Protein AF-A0A374NR67-F1 (afdb_monomer)

Foldseek 3Di:
DDDDPPDPPAQEEEEEAQDPVVLVVVCVLCVVRHHYHYDNHLVVVVVCCVVPVVSHLEYEAEQDGPPAGRLNSLQVCVVVVVLLQYAYEYEYQDPDPVVLVSCVVSRHPYYDYPPDDSVVSNVVSVVSSVVSCVVVCVVVVVLLVLLQFFCFKWWAFLVVQAIDTPHHRPPNPLPVLPPDGGPLSSQVCQLVVPQFDPVCSVVSNQQSDSVNVLVCVVVPDQKDKDWTWTDDPNDTFIKIKIKGADPPDDNVGRIIMITIGGCLVVVVVVVVVVVVPDPFWAKKWKDQLQVQFTDFMDGNDCQLGDDVRDGQLNSQLSQLVFFPDPVVSVVSSVCRPSVNCVVCVVVVHQKDWDWGWGHPDLPDDIFIWIWMKGWDQSPPPSTIIIMIIIGTCRQVCCVPPVVVVCVVPVDQWDKDAPPSNQWIFTDNPDDDGPPVRSPDIDHNVVCLDPPVLVVPDPVCSVVVNVVSVVVPVVVPDD

Organism: NCBI:txid39488

Sequence (478 aa):
MIDVRESIDKLKILIVDDSELNRELLAGMLGDEYEIYQVENGKKAIDILEENREQFKLVLLDINMPVMDGYEVLSIMKRRKWLDKLPVIVISAEISGESVKKAYELGASDYFVRPFNVAIVLRRVRNTITLYDNISSNLKDAVTMLSTIFYRILKIDLEADSYEIIEQGNNDPLRELYQKESISACLKDVAEKGYIHEEDYKEYTEFCSLEHLKKIFLDGSQYASLQYRRVLEGQYRWVSMEIVRSTEYREDNQQVVMYIRDINDDYLKLLQIAMCHTLDSVGIVSANISQGICLSFAGKRDELECQSEESIDTYIQRVSEMIPMPESREHFCQMFSQQNMLRLFTEGTAALSMEAAFFYSEEQQPCVLRINVDMACNSFSREIEGVLHFTDVTVAYLIENVPQKIYQKDYENIIIIDAKREKMIKTDVLSSVISDYLKQEEAYEGYRSYSSHRAVVESERERFKKMCGTFHNKRGAS

Solvent-accessible surface area (backbone atoms only — not comparable to full-atom values): 26584 Å² total; per-residue (Å²): 138,81,86,81,75,77,81,73,83,52,57,28,35,39,37,33,35,59,50,65,70,57,49,52,51,52,39,67,66,40,47,88,73,30,37,72,45,78,36,57,24,32,58,61,47,49,57,51,44,71,78,48,43,88,65,39,52,35,34,41,34,34,43,89,32,66,103,28,30,32,64,57,43,35,47,51,35,46,77,67,60,43,48,85,79,35,44,32,34,35,35,41,82,71,95,44,74,66,60,56,49,52,42,46,77,42,54,40,71,47,77,45,64,59,80,84,52,62,72,58,51,52,50,50,54,50,50,53,40,50,51,52,49,48,52,51,41,54,49,50,49,48,50,50,51,45,33,72,53,24,38,31,31,33,42,32,34,65,81,77,39,30,67,45,79,76,42,70,14,89,79,37,90,61,62,80,53,72,73,55,88,30,49,60,59,28,60,46,50,46,53,75,72,53,34,40,33,79,89,40,40,63,60,51,57,53,60,64,28,62,72,50,45,52,48,49,50,69,75,65,47,62,66,50,74,50,76,43,44,32,40,54,99,91,44,77,43,44,32,39,38,39,36,34,60,36,97,76,47,41,97,95,39,50,32,30,36,38,39,34,24,60,44,66,59,50,68,65,47,55,59,57,56,62,64,67,74,47,99,46,58,41,30,34,36,38,29,36,51,65,81,36,33,41,74,50,58,54,63,82,41,76,88,71,52,69,56,93,79,30,38,40,54,59,51,42,52,59,56,32,70,28,30,83,49,69,73,58,24,54,48,48,44,56,60,67,22,47,70,44,48,55,51,38,41,76,75,71,44,46,65,48,77,48,76,47,55,40,39,93,48,87,86,56,76,78,42,30,34,38,39,36,35,48,45,46,68,38,92,79,83,69,38,35,34,32,41,38,37,34,27,64,37,40,67,62,52,46,66,60,52,50,56,54,56,30,70,76,63,75,50,87,67,56,69,52,68,42,79,86,69,45,29,28,31,71,48,75,85,84,66,98,53,75,77,67,45,79,72,54,74,42,59,38,65,62,61,73,34,79,74,52,55,73,81,43,59,78,91,47,43,66,59,49,52,51,56,70,55,47,74,63,64,70,78,77,67,133

Nearest PDB structures (foldseek):
  5wq0-assembly4_D  TM=8.957E-01  e=1.954E-09  Paenisporosarcina sp. TG-14
  3mf4-assembly1_A  TM=9.236E-01  e=8.905E-08  Aeromonas salmonicida subsp. salmonicida A449
  8wiw-assembly1_h  TM=8.966E-01  e=7.089E-08  Salmonella enterica subsp. enterica serovar Typhimurium str. LT2
  3luf-assembly1_A  TM=9.284E-01  e=1.575E-07  Aeromonas salmonicida subsp. salmonicida A449
  3i5a-assembly1_A  TM=4.550E-01  e=7.505E-08  Pseudomonas syringae pv. tomato str. DC3000

Radius of gyration: 34.47 Å; Cα contacts (8 Å, |Δi|>4): 730; chains: 1; bounding box: 90×52×91 Å

pLDDT: mean 72.25, std 16.98, range [28.89, 96.88]

Mean predicted aligned error: 20.79 Å

Secondary structure (DSSP, 8-state):
---------PEEEEEE-S-HHHHHHHHHHHTTTEEEEEESSHHHHHHHHHHHGGGEEEEEEESS-SSS-HHHHHHHHHHTT-TTTS-EEEEES---HHHHHHHHHTT-SEEEESSPPHHHHHHHHHHHHHHHHHHHHHHHHHHHHHHHH-SEEEEEETTTTEEEEEEE-TT-TTGGGG-SS-HHHHHHHHHHTT-B-TTTHHHHHHHT-HHHHHHHHHTT-SEEEEEEEEEETTEEEEEEEEEEE-TT-BTTB-EEEEEEEE-TTHHHHHHHHHHTT-TTEEEEEEEETTTTEEEEEEES-GGGPPPTT-BHHHHHHHHHTT---HHHHHHHHHHH-HHHHHHHHHTT--EEEEEEEE-SSTTSPPEEEEEEEEEEE-TTT-PEEEEEEEEE-HHHHHHHHHHHHHHHHT-S-EEEEETTTTEEEEE-TTSS-HHHHTT--EEHHHHHSTTGGGGS-GGGHHHHHHHHHHHHHTTS--

InterPro domains:
  IPR001789 Signal transduction response regulator, receiver domain [PF00072] (13-122)
  IPR001789 Signal transduction response regulator, receiver domain [PS50110] (12-129)
  IPR001789 Signal transduction response regulator, receiver domain [SM00448] (11-125)
  IPR011006 CheY-like superfamily [SSF52172] (9-138)
  IPR050595 Bacterial response regulator [PTHR44591] (12-131)

Structure (mmCIF, N/CA/C/O backbone):
data_AF-A0A374NR67-F1
#
_entry.id   AF-A0A374NR67-F1
#
loop_
_atom_site.group_PDB
_atom_site.id
_atom_site.type_symbol
_atom_site.label_atom_id
_atom_site.label_alt_id
_atom_site.label_comp_id
_atom_site.label_asym_id
_atom_site.label_entity_id
_atom_site.label_seq_id
_atom_site.pdbx_PDB_ins_code
_atom_site.Cartn_x
_atom_site.Cartn_y
_atom_site.Cartn_z
_atom_site.occupancy
_atom_site.B_iso_or_equiv
_atom_site.auth_seq_id
_atom_site.auth_comp_id
_atom_site.auth_asym_id
_atom_site.auth_atom_id
_atom_site.pdbx_PDB_model_num
ATOM 1 N N . MET A 1 1 ? -29.146 -26.677 -27.987 1.00 34.81 1 MET A N 1
ATOM 2 C CA . MET A 1 1 ? -29.270 -25.263 -27.584 1.00 34.81 1 MET A CA 1
ATOM 3 C C . MET A 1 1 ? -29.598 -25.260 -26.108 1.00 34.81 1 MET A C 1
ATOM 5 O O . MET A 1 1 ? -30.726 -25.571 -25.758 1.00 34.81 1 MET A O 1
ATOM 9 N N . ILE A 1 2 ? -28.593 -25.054 -25.262 1.00 28.89 2 ILE A N 1
ATOM 10 C CA . ILE A 1 2 ? -28.796 -24.800 -23.836 1.00 28.89 2 ILE A CA 1
ATOM 11 C C . ILE A 1 2 ? -28.616 -23.292 -23.690 1.00 28.89 2 ILE A C 1
ATOM 13 O O . ILE A 1 2 ? -27.568 -22.759 -24.047 1.00 28.89 2 ILE A O 1
ATOM 17 N N . ASP A 1 3 ? -29.701 -22.635 -23.299 1.00 35.41 3 ASP A N 1
ATOM 18 C CA . ASP A 1 3 ? -29.811 -21.205 -23.040 1.00 35.41 3 ASP A CA 1
ATOM 19 C C . ASP A 1 3 ? -29.109 -20.920 -21.705 1.00 35.41 3 ASP A C 1
ATOM 21 O O . ASP A 1 3 ? -29.632 -21.239 -20.639 1.00 35.41 3 ASP A O 1
ATOM 25 N N . VAL A 1 4 ? -27.874 -20.421 -21.766 1.00 37.03 4 VAL A N 1
ATOM 26 C CA . VAL A 1 4 ? -27.118 -19.980 -20.587 1.00 37.03 4 VAL A CA 1
ATOM 27 C C . VAL A 1 4 ? -27.249 -18.465 -20.511 1.00 37.03 4 VAL A C 1
ATOM 29 O O . VAL A 1 4 ? -26.382 -17.719 -20.956 1.00 37.03 4 VAL A O 1
ATOM 32 N N . ARG A 1 5 ? -28.376 -18.000 -19.971 1.00 35.38 5 ARG A N 1
ATOM 33 C CA . ARG A 1 5 ? -28.436 -16.688 -19.326 1.00 35.38 5 ARG A CA 1
ATOM 34 C C . ARG A 1 5 ? -28.046 -16.905 -17.871 1.00 35.38 5 ARG A C 1
ATOM 36 O O . ARG A 1 5 ? -28.898 -17.218 -17.046 1.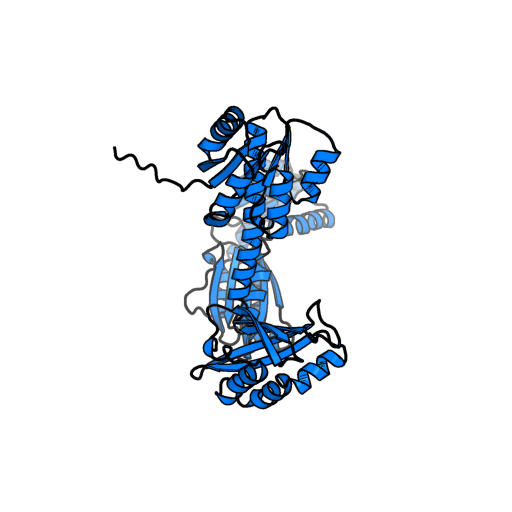00 35.38 5 ARG A O 1
ATOM 43 N N . GLU A 1 6 ? -26.753 -16.802 -17.577 1.00 35.84 6 GLU A N 1
ATOM 44 C CA . GLU A 1 6 ? -26.295 -16.598 -16.202 1.00 35.84 6 GLU A CA 1
ATOM 45 C C . GLU A 1 6 ? -27.016 -15.364 -15.645 1.00 35.84 6 GLU A C 1
ATOM 47 O O . GLU A 1 6 ? -26.919 -14.264 -16.193 1.00 35.84 6 GLU A O 1
ATOM 52 N N . SER A 1 7 ? -27.814 -15.563 -14.596 1.00 37.50 7 SER A N 1
ATOM 53 C CA . SER A 1 7 ? -28.468 -14.485 -13.866 1.00 37.50 7 SER A CA 1
ATOM 54 C C . SER A 1 7 ? -27.404 -13.702 -13.103 1.00 37.50 7 SER A C 1
ATOM 56 O O . SER A 1 7 ? -27.003 -14.089 -12.006 1.00 37.50 7 SER A O 1
ATOM 58 N N . ILE A 1 8 ? -26.931 -12.608 -13.692 1.00 44.59 8 ILE A N 1
ATOM 59 C CA . ILE A 1 8 ? -26.253 -11.555 -12.939 1.00 44.59 8 ILE A CA 1
ATOM 60 C C . ILE A 1 8 ? -27.297 -11.008 -11.960 1.00 44.59 8 ILE A C 1
ATOM 62 O O . ILE A 1 8 ? -28.321 -10.480 -12.400 1.00 44.59 8 ILE A O 1
ATOM 66 N N . ASP A 1 9 ? -27.076 -11.186 -10.656 1.00 67.50 9 ASP A N 1
ATOM 67 C CA . ASP A 1 9 ? -27.957 -10.648 -9.617 1.00 67.50 9 ASP A CA 1
ATOM 68 C C . ASP A 1 9 ? -28.025 -9.123 -9.785 1.00 67.50 9 ASP A C 1
ATOM 70 O O . ASP A 1 9 ? -27.019 -8.415 -9.663 1.00 67.50 9 ASP A O 1
ATOM 74 N N . LYS A 1 10 ? -29.200 -8.614 -10.166 1.00 82.06 10 LYS A N 1
ATOM 75 C CA . LYS A 1 10 ? -29.393 -7.184 -10.420 1.00 82.06 10 LYS A CA 1
ATOM 76 C C . LYS A 1 10 ? -29.359 -6.424 -9.096 1.00 82.06 10 LYS A C 1
ATOM 78 O O . LYS A 1 10 ? -29.926 -6.858 -8.099 1.00 82.06 10 LYS A O 1
ATOM 83 N N . LEU A 1 11 ? -28.731 -5.249 -9.090 1.00 90.00 11 LEU A N 1
ATOM 84 C CA . LEU A 1 11 ? -28.730 -4.384 -7.909 1.00 90.00 11 LEU A CA 1
ATOM 85 C C . LEU A 1 11 ? -30.156 -3.912 -7.598 1.00 90.00 11 LEU A C 1
ATOM 87 O O . LEU A 1 11 ? -30.894 -3.529 -8.509 1.00 90.00 11 LEU A O 1
ATOM 91 N N . LYS A 1 12 ? -30.526 -3.903 -6.312 1.00 94.75 12 LYS A N 1
ATOM 92 C CA . LYS A 1 12 ? -31.885 -3.565 -5.876 1.00 94.75 12 LYS A CA 1
ATOM 93 C C . LYS A 1 12 ? -32.056 -2.069 -5.628 1.00 94.75 12 LYS A C 1
ATOM 95 O O . LYS A 1 12 ? -31.271 -1.459 -4.896 1.00 94.75 12 LYS A O 1
ATOM 100 N N . ILE A 1 13 ? -33.118 -1.490 -6.176 1.00 95.44 13 ILE A N 1
ATOM 101 C CA . ILE A 1 13 ? -33.530 -0.097 -5.959 1.00 95.44 13 ILE A CA 1
ATOM 102 C C . ILE A 1 13 ? -34.922 -0.086 -5.328 1.00 95.44 13 ILE A C 1
ATOM 104 O O . ILE A 1 13 ? -35.819 -0.793 -5.786 1.00 95.44 13 ILE A O 1
ATOM 108 N N . LEU A 1 14 ? -35.106 0.736 -4.295 1.00 96.88 14 LEU A N 1
ATOM 109 C CA . LEU A 1 14 ? -36.410 0.975 -3.681 1.00 96.88 14 LEU A CA 1
ATOM 110 C C . LEU A 1 14 ? -37.028 2.257 -4.248 1.00 96.88 14 LEU A C 1
ATOM 112 O O . LEU A 1 14 ? -36.427 3.323 -4.157 1.00 96.88 14 LEU A O 1
ATOM 116 N N . ILE A 1 15 ? -38.234 2.166 -4.795 1.00 95.56 15 ILE A N 1
ATOM 117 C CA . ILE A 1 15 ? -39.028 3.300 -5.273 1.00 95.56 15 ILE A CA 1
ATOM 118 C C . ILE A 1 15 ? -40.184 3.529 -4.304 1.00 95.56 15 ILE A C 1
ATOM 120 O O . ILE A 1 15 ? -40.985 2.626 -4.056 1.00 95.56 15 ILE A O 1
ATOM 124 N N . VAL A 1 16 ? -40.269 4.746 -3.777 1.00 95.69 16 VAL A N 1
ATOM 125 C CA . VAL A 1 16 ? -41.254 5.179 -2.787 1.00 95.69 16 VAL A CA 1
ATOM 126 C C . VAL A 1 16 ? -42.027 6.357 -3.375 1.00 95.69 16 VAL A C 1
ATOM 128 O O . VAL A 1 16 ? -41.479 7.446 -3.515 1.00 95.69 16 VAL A O 1
ATOM 131 N N . ASP A 1 17 ? -43.276 6.127 -3.762 1.00 92.38 17 ASP A N 1
ATOM 132 C CA . ASP A 1 17 ? -44.149 7.132 -4.387 1.00 92.38 17 ASP A CA 1
ATOM 133 C C . ASP A 1 17 ? -45.598 6.705 -4.159 1.00 92.38 17 ASP A C 1
ATOM 135 O O . ASP A 1 17 ? -45.892 5.514 -4.246 1.00 92.38 17 ASP A O 1
ATOM 139 N N . ASP A 1 18 ? -46.509 7.623 -3.863 1.00 92.31 18 ASP A N 1
ATOM 140 C CA . ASP A 1 18 ? -47.913 7.291 -3.610 1.00 92.31 18 ASP A CA 1
ATOM 141 C C . ASP A 1 18 ? -48.678 6.935 -4.896 1.00 92.31 18 ASP A C 1
ATOM 143 O O . ASP A 1 18 ? -49.585 6.097 -4.879 1.00 92.31 18 ASP A O 1
ATOM 147 N N . SER A 1 19 ? -48.242 7.462 -6.040 1.00 90.94 19 SER A N 1
ATOM 148 C CA . SER A 1 19 ? -48.825 7.197 -7.352 1.00 90.94 19 SER A CA 1
ATOM 149 C C . SER A 1 19 ? -48.264 5.926 -7.989 1.00 90.94 19 SER A C 1
ATOM 151 O O . SER A 1 19 ? -47.095 5.841 -8.369 1.00 90.94 19 SER A O 1
ATOM 153 N N . GLU A 1 20 ? -49.141 4.944 -8.194 1.00 90.12 20 GLU A N 1
ATOM 154 C CA . GLU A 1 20 ? -48.828 3.686 -8.884 1.00 90.12 20 GLU A CA 1
ATOM 155 C C . GLU A 1 20 ? -48.230 3.910 -10.275 1.00 90.12 20 GLU A C 1
ATOM 157 O O . GLU A 1 20 ? -47.191 3.338 -10.595 1.00 90.12 20 GLU A O 1
ATOM 162 N N . LEU A 1 21 ? -48.803 4.835 -11.047 1.00 85.38 21 LEU A N 1
ATOM 163 C CA . LEU A 1 21 ? -48.334 5.163 -12.392 1.00 85.38 21 LEU A CA 1
ATOM 164 C C . LEU A 1 21 ? -46.882 5.666 -12.399 1.00 85.38 21 LEU A C 1
ATOM 166 O O . LEU A 1 21 ? -46.119 5.339 -13.307 1.00 85.38 21 LEU A O 1
ATOM 170 N N . ASN A 1 22 ? -46.475 6.447 -11.394 1.00 85.12 22 ASN A N 1
ATOM 171 C CA . ASN A 1 22 ? -45.093 6.923 -11.305 1.00 85.12 22 ASN A CA 1
ATOM 172 C C . ASN A 1 22 ? -44.132 5.789 -10.957 1.00 85.12 22 ASN A C 1
ATOM 174 O O . ASN A 1 22 ? -43.040 5.719 -11.529 1.00 85.12 22 ASN A O 1
ATOM 178 N N . ARG A 1 23 ? -44.537 4.898 -10.041 1.00 91.62 23 ARG A N 1
ATOM 179 C CA . ARG A 1 23 ? -43.725 3.735 -9.673 1.00 91.62 23 ARG A CA 1
ATOM 180 C C . ARG A 1 23 ? -43.540 2.797 -10.861 1.00 91.62 23 ARG A C 1
ATOM 182 O O . ARG A 1 23 ? -42.408 2.409 -11.133 1.00 91.62 23 ARG A O 1
ATOM 189 N N . GLU A 1 24 ? -44.603 2.515 -11.615 1.00 87.19 24 GLU A N 1
ATOM 190 C CA . GLU A 1 24 ? -44.543 1.700 -12.834 1.00 87.19 24 GLU A CA 1
ATOM 191 C C . GLU A 1 24 ? -43.664 2.336 -13.913 1.00 87.19 24 GLU A C 1
ATOM 193 O O . GLU A 1 24 ? -42.849 1.651 -14.530 1.00 87.19 24 GLU A O 1
ATOM 198 N N . LEU A 1 25 ? -43.777 3.651 -14.116 1.00 83.12 25 LEU A N 1
ATOM 199 C CA . LEU A 1 25 ? -42.962 4.374 -15.088 1.00 83.12 25 LEU A CA 1
ATOM 200 C C . LEU A 1 25 ? -41.468 4.283 -14.749 1.00 83.12 25 LEU A C 1
ATOM 202 O O . LEU A 1 25 ? -40.663 3.935 -15.610 1.00 83.12 25 LEU A O 1
ATOM 206 N N . LEU A 1 26 ? -41.088 4.570 -13.501 1.00 84.38 26 LEU A N 1
ATOM 207 C CA . LEU A 1 26 ? -39.695 4.478 -13.055 1.00 84.38 26 LEU A CA 1
ATOM 208 C C . LEU A 1 26 ? -39.189 3.031 -13.054 1.00 84.38 26 LEU A C 1
ATOM 210 O O . LEU A 1 26 ? -38.044 2.787 -13.435 1.00 84.38 26 LEU A O 1
ATOM 214 N N . ALA A 1 27 ? -40.040 2.069 -12.690 1.00 88.56 27 ALA A N 1
ATOM 215 C CA . ALA A 1 27 ? -39.718 0.651 -12.783 1.00 88.56 27 ALA A CA 1
ATOM 216 C C . ALA A 1 27 ? -39.467 0.225 -14.236 1.00 88.56 27 ALA A C 1
ATOM 218 O O . ALA A 1 27 ? -38.504 -0.487 -14.497 1.00 88.56 27 ALA A O 1
ATOM 219 N N . GLY A 1 28 ? -40.263 0.712 -15.191 1.00 83.75 28 GLY A N 1
ATOM 220 C CA . GLY A 1 28 ? -40.041 0.480 -16.618 1.00 83.75 28 GLY A CA 1
ATOM 221 C C . GLY A 1 28 ? -38.758 1.130 -17.144 1.00 83.75 28 GLY A C 1
ATOM 222 O O . GLY A 1 28 ? -38.098 0.563 -18.005 1.00 83.75 28 GLY A O 1
ATOM 223 N N . MET A 1 29 ? -38.368 2.293 -16.610 1.00 83.38 29 MET A N 1
ATOM 224 C CA . MET A 1 29 ? -37.118 2.968 -16.991 1.00 83.38 29 MET A CA 1
ATOM 225 C C . MET A 1 29 ? -35.862 2.263 -16.469 1.00 83.38 29 MET A C 1
ATOM 227 O O . MET A 1 29 ? -34.823 2.331 -17.118 1.00 83.38 29 MET A O 1
ATOM 231 N N . LEU A 1 30 ? -35.933 1.652 -15.282 1.00 85.81 30 LEU A N 1
ATOM 232 C CA . LEU A 1 30 ? -34.772 1.115 -14.562 1.00 85.81 30 LEU A CA 1
ATOM 233 C C . LEU A 1 30 ? -34.706 -0.421 -14.555 1.00 85.81 30 LEU A C 1
ATOM 235 O O . LEU A 1 30 ? -33.640 -0.980 -14.306 1.00 85.81 30 LEU A O 1
ATOM 239 N N . GLY A 1 31 ? -35.815 -1.107 -14.833 1.00 86.44 31 GLY A N 1
ATOM 240 C CA . GLY A 1 31 ? -35.960 -2.558 -14.684 1.00 86.44 31 GLY A CA 1
ATOM 241 C C . GLY A 1 31 ? -35.070 -3.397 -15.603 1.00 86.44 31 GLY A C 1
ATOM 242 O O . GLY A 1 31 ? -34.792 -4.560 -15.299 1.00 86.44 31 GLY A O 1
ATOM 243 N N . ASP A 1 32 ? -34.562 -2.818 -16.694 1.00 84.38 32 ASP A N 1
ATOM 244 C CA . ASP A 1 32 ? -33.592 -3.483 -17.570 1.00 84.38 32 ASP A CA 1
ATOM 245 C C . ASP A 1 32 ? -32.242 -3.703 -16.866 1.00 84.38 32 ASP A C 1
ATOM 247 O O . ASP A 1 32 ? -31.643 -4.768 -17.032 1.00 84.38 32 ASP A O 1
ATOM 251 N N . GLU A 1 33 ? -31.811 -2.768 -16.012 1.00 81.31 33 GLU A N 1
ATOM 252 C CA . GLU A 1 33 ? -30.513 -2.800 -15.311 1.00 81.31 33 GLU A CA 1
ATOM 253 C C . GLU A 1 33 ? -30.624 -3.190 -13.828 1.00 81.31 33 GLU A C 1
ATOM 255 O O . GLU A 1 33 ? -29.688 -3.764 -13.273 1.00 81.31 33 GLU A O 1
ATOM 260 N N . TYR A 1 34 ? -31.764 -2.922 -13.192 1.00 90.06 34 TYR A N 1
ATOM 261 C CA . TYR A 1 34 ? -31.932 -3.015 -11.741 1.00 90.06 34 TYR A CA 1
ATOM 262 C C . TYR A 1 34 ? -33.129 -3.884 -11.349 1.00 90.06 34 TYR A C 1
ATOM 264 O O . TYR A 1 34 ? -34.102 -4.010 -12.092 1.00 90.06 34 TYR A O 1
ATOM 272 N N . GLU A 1 35 ? -33.071 -4.473 -10.157 1.00 94.06 35 GLU A N 1
ATOM 273 C CA . GLU A 1 35 ? -34.226 -5.106 -9.525 1.00 94.06 35 GLU A CA 1
ATOM 274 C C . GLU A 1 35 ? -34.998 -4.041 -8.737 1.00 94.06 35 GLU A C 1
ATOM 276 O O . GLU A 1 35 ? -34.444 -3.357 -7.876 1.00 94.06 35 GLU A O 1
ATOM 281 N N . ILE A 1 36 ? -36.280 -3.858 -9.051 1.00 94.88 36 ILE A N 1
ATOM 282 C CA . ILE A 1 36 ? -37.061 -2.728 -8.544 1.00 94.88 36 ILE A CA 1
ATOM 283 C C . ILE A 1 36 ? -38.066 -3.193 -7.496 1.00 94.88 36 ILE A C 1
ATOM 285 O O . ILE A 1 36 ? -38.970 -3.973 -7.791 1.00 94.88 36 ILE A O 1
ATOM 289 N N . TYR A 1 37 ? -37.958 -2.636 -6.294 1.00 95.88 37 TYR A N 1
ATOM 290 C CA . TYR A 1 37 ? -38.948 -2.774 -5.233 1.00 95.88 37 TYR A CA 1
ATOM 291 C C . TYR A 1 37 ? -39.765 -1.495 -5.140 1.00 95.88 37 TYR A C 1
ATOM 293 O O . TYR A 1 37 ? -39.217 -0.398 -5.173 1.00 95.88 37 TYR A O 1
ATOM 301 N N . GLN A 1 38 ? -41.080 -1.628 -5.021 1.00 96.38 38 GLN A N 1
ATOM 302 C CA . GLN A 1 38 ? -42.009 -0.503 -5.056 1.00 96.38 38 GLN A CA 1
ATOM 303 C C . GLN A 1 38 ? -42.843 -0.476 -3.780 1.00 96.38 38 GLN A C 1
ATOM 305 O O . GLN A 1 38 ? -43.390 -1.499 -3.370 1.00 96.38 38 GLN A O 1
ATOM 310 N N . VAL A 1 39 ? -42.967 0.698 -3.168 1.00 95.69 39 VAL A N 1
ATOM 311 C CA . VAL A 1 39 ? -43.806 0.925 -1.987 1.00 95.69 39 VAL A CA 1
ATOM 312 C C . VAL A 1 39 ? -44.562 2.243 -2.121 1.00 95.69 39 VAL A C 1
ATOM 314 O O . VAL A 1 39 ? -44.084 3.192 -2.735 1.00 95.69 39 VAL A O 1
ATOM 317 N N . GLU A 1 40 ? -45.756 2.300 -1.541 1.00 92.25 40 GLU A N 1
ATOM 318 C CA . GLU A 1 40 ? -46.706 3.399 -1.770 1.00 92.25 40 GLU A CA 1
ATOM 319 C C . GLU A 1 40 ? -46.647 4.537 -0.736 1.00 92.25 40 GLU A C 1
ATOM 321 O O . GLU A 1 40 ? -47.410 5.489 -0.836 1.00 92.25 40 GLU A O 1
ATOM 326 N N . ASN A 1 41 ? -45.822 4.427 0.311 1.00 93.62 41 ASN A N 1
ATOM 327 C CA . ASN A 1 41 ? -45.691 5.475 1.329 1.00 93.62 41 ASN A CA 1
ATOM 328 C C . ASN A 1 41 ? -44.402 5.340 2.151 1.00 93.62 41 ASN A C 1
ATOM 330 O O . ASN A 1 41 ? -43.776 4.274 2.198 1.00 93.62 41 ASN A O 1
ATOM 334 N N . GLY A 1 42 ? -44.052 6.414 2.866 1.00 92.75 42 GLY A N 1
ATOM 335 C CA . GLY A 1 42 ? -42.846 6.480 3.688 1.00 92.75 42 GLY A CA 1
ATOM 336 C C . GLY A 1 42 ? -42.805 5.473 4.841 1.00 92.75 42 GLY A C 1
ATOM 337 O O . GLY A 1 42 ? -41.737 4.954 5.157 1.00 92.75 42 GLY A O 1
ATOM 338 N N . LYS A 1 43 ? -43.951 5.112 5.435 1.00 94.44 43 LYS A N 1
ATOM 339 C CA . LYS A 1 43 ? -43.989 4.152 6.549 1.00 94.44 43 LYS A CA 1
ATOM 340 C C . LYS A 1 43 ? -43.572 2.752 6.092 1.00 94.44 43 LYS A C 1
ATOM 342 O O . LYS A 1 43 ? -42.672 2.171 6.690 1.00 94.44 43 LYS A O 1
ATOM 347 N N . LYS A 1 44 ? -44.145 2.263 4.987 1.00 94.38 44 LYS A N 1
ATOM 348 C CA . LYS A 1 44 ? -43.742 0.988 4.365 1.00 94.38 44 LYS A CA 1
ATOM 349 C C . LYS A 1 44 ? -42.276 1.001 3.930 1.00 94.38 44 LYS A C 1
ATOM 351 O O . LYS A 1 44 ? -41.599 -0.014 4.062 1.00 94.38 44 LYS A O 1
ATOM 356 N N . ALA A 1 45 ? -41.785 2.142 3.438 1.00 95.12 45 ALA A N 1
ATOM 357 C CA . ALA A 1 45 ? -40.375 2.291 3.093 1.00 95.12 45 ALA A CA 1
ATOM 358 C C . ALA A 1 45 ? -39.473 2.089 4.318 1.00 95.12 45 ALA A C 1
ATOM 360 O O . ALA A 1 45 ? -38.532 1.306 4.250 1.00 95.12 45 ALA A O 1
ATOM 361 N N . ILE A 1 46 ? -39.779 2.737 5.447 1.00 96.19 46 ILE A N 1
ATOM 362 C CA . ILE A 1 46 ? -39.015 2.554 6.688 1.00 96.19 46 ILE A CA 1
ATOM 363 C C . ILE A 1 46 ? -39.086 1.107 7.180 1.00 96.19 46 ILE A C 1
ATOM 365 O O . ILE A 1 46 ? -38.044 0.571 7.535 1.00 96.19 46 ILE A O 1
ATOM 369 N N . ASP A 1 47 ? -40.257 0.467 7.156 1.00 94.75 47 ASP A N 1
ATOM 370 C CA . ASP A 1 47 ? -40.413 -0.918 7.623 1.00 94.75 47 ASP A CA 1
ATOM 371 C C . ASP A 1 47 ? -39.540 -1.891 6.798 1.00 94.75 47 ASP A C 1
ATOM 373 O O . ASP A 1 47 ? -38.782 -2.683 7.354 1.00 94.75 47 ASP A O 1
ATOM 377 N N . ILE A 1 48 ? -39.543 -1.764 5.465 1.00 93.75 48 ILE A N 1
ATOM 378 C CA . ILE A 1 48 ? -38.686 -2.581 4.587 1.00 93.75 48 ILE A CA 1
ATOM 379 C C . ILE A 1 48 ? -37.199 -2.270 4.790 1.00 93.75 48 ILE A C 1
ATOM 381 O O . ILE A 1 48 ? -36.367 -3.181 4.775 1.00 93.75 48 ILE A O 1
ATOM 385 N N . LEU A 1 49 ? -36.849 -0.997 4.988 1.00 94.25 49 LEU A N 1
ATOM 386 C CA . LEU A 1 49 ? -35.471 -0.590 5.248 1.00 94.25 49 LEU A CA 1
ATOM 387 C C . LEU A 1 49 ? -34.986 -1.019 6.638 1.00 94.25 49 LEU A C 1
ATOM 389 O O . LEU A 1 49 ? -33.788 -1.202 6.802 1.00 94.25 49 LEU A O 1
ATOM 393 N N . GLU A 1 50 ? -35.849 -1.210 7.634 1.00 92.12 50 GLU A N 1
ATOM 394 C CA . GLU A 1 50 ? -35.436 -1.759 8.933 1.00 92.12 50 GLU A CA 1
ATOM 395 C C . GLU A 1 50 ? -34.958 -3.209 8.806 1.00 92.12 50 GLU A C 1
ATOM 397 O O . GLU A 1 50 ? -33.932 -3.566 9.383 1.00 92.12 50 GLU A O 1
ATOM 402 N N . GLU A 1 51 ? -35.659 -4.018 8.014 1.00 88.81 51 GLU A N 1
ATOM 403 C CA . GLU A 1 51 ? -35.373 -5.448 7.871 1.00 88.81 51 GLU A CA 1
ATOM 404 C C . GLU A 1 51 ? -34.308 -5.746 6.808 1.00 88.81 51 GLU A C 1
ATOM 406 O O . GLU A 1 51 ? -33.483 -6.640 6.982 1.00 88.81 51 GLU A O 1
ATOM 411 N N . ASN A 1 52 ? -34.311 -5.002 5.698 1.00 89.81 52 ASN A N 1
ATOM 412 C CA . ASN A 1 52 ? -33.594 -5.387 4.480 1.00 89.81 52 ASN A CA 1
ATOM 413 C C . ASN A 1 52 ? -32.703 -4.274 3.904 1.00 89.81 52 ASN A C 1
ATOM 415 O O . ASN A 1 52 ? -32.336 -4.340 2.731 1.00 89.81 52 ASN A O 1
ATOM 419 N N . ARG A 1 53 ? -32.326 -3.256 4.699 1.00 90.06 53 ARG A N 1
ATOM 420 C CA . ARG A 1 53 ? -31.561 -2.077 4.228 1.00 90.06 53 ARG A CA 1
ATOM 421 C C . ARG A 1 53 ? -30.384 -2.422 3.323 1.00 90.06 53 ARG A C 1
ATOM 423 O O . ARG A 1 53 ? -30.190 -1.779 2.301 1.00 90.06 53 ARG A O 1
ATOM 430 N N . GLU A 1 54 ? -29.578 -3.395 3.743 1.00 84.94 54 GLU A N 1
ATOM 431 C CA . GLU A 1 54 ? -28.277 -3.699 3.133 1.00 84.94 54 GLU A CA 1
ATOM 432 C C . GLU A 1 54 ? -28.398 -4.318 1.740 1.00 84.94 54 GLU A C 1
ATOM 434 O O . GLU A 1 54 ? -27.422 -4.358 0.997 1.00 84.94 54 GLU A O 1
ATOM 439 N N . GLN A 1 55 ? -29.601 -4.760 1.372 1.00 89.12 55 GLN A N 1
ATOM 440 C CA . GLN A 1 55 ? -29.881 -5.289 0.045 1.00 89.12 55 GLN A CA 1
ATOM 441 C C . GLN A 1 55 ? -30.114 -4.178 -0.985 1.00 89.12 55 GLN A C 1
ATOM 443 O O . GLN A 1 55 ? -29.946 -4.418 -2.178 1.00 89.12 55 GLN A O 1
ATOM 448 N N . PHE A 1 56 ? -30.494 -2.973 -0.548 1.00 92.69 56 PHE A N 1
ATOM 449 C CA . PHE A 1 56 ? -30.788 -1.850 -1.432 1.00 92.69 56 PHE A CA 1
ATOM 450 C C . PHE A 1 56 ? -29.546 -1.001 -1.695 1.00 92.69 56 PHE A C 1
ATOM 452 O O . PHE A 1 56 ? -28.756 -0.722 -0.795 1.00 92.69 56 PHE A O 1
ATOM 459 N N . LYS A 1 57 ? -29.404 -0.543 -2.940 1.00 91.75 57 LYS A N 1
ATOM 460 C CA . LYS A 1 57 ? -28.313 0.339 -3.380 1.00 91.75 57 LYS A CA 1
ATOM 461 C C . LYS A 1 57 ? -28.726 1.792 -3.559 1.00 91.75 57 LYS A C 1
ATOM 463 O O . LYS A 1 57 ? -27.868 2.666 -3.599 1.00 91.75 57 LYS A O 1
ATOM 468 N N . LEU A 1 58 ? -30.024 2.056 -3.664 1.00 93.00 58 LEU A N 1
ATOM 469 C CA . LEU A 1 58 ? -30.573 3.393 -3.851 1.00 93.00 58 LEU A CA 1
ATOM 470 C C . LEU A 1 58 ? -32.036 3.426 -3.411 1.00 93.00 58 LEU A C 1
ATOM 472 O O . LEU A 1 58 ? -32.771 2.460 -3.635 1.00 93.00 58 LEU A O 1
ATOM 476 N N . VAL A 1 59 ? -32.468 4.559 -2.857 1.00 95.94 59 VAL A N 1
ATOM 477 C CA . VAL A 1 59 ? -33.890 4.881 -2.683 1.00 95.94 59 VAL A CA 1
ATOM 478 C C . VAL A 1 59 ? -34.259 6.049 -3.594 1.00 95.94 59 VAL A C 1
ATOM 480 O O . VAL A 1 59 ? -33.631 7.106 -3.543 1.00 95.94 59 VAL A O 1
ATOM 483 N N . LEU A 1 60 ? -35.290 5.869 -4.412 1.00 93.19 60 LEU A N 1
ATOM 484 C CA . LEU A 1 60 ? -35.985 6.944 -5.109 1.00 93.19 60 LEU A CA 1
ATOM 485 C C . LEU A 1 60 ? -37.206 7.332 -4.279 1.00 93.19 60 LEU A C 1
ATOM 487 O O . LEU A 1 60 ? -38.073 6.492 -4.052 1.00 93.19 60 LEU A O 1
ATOM 491 N N . LEU A 1 61 ? -37.251 8.572 -3.797 1.00 94.56 61 LEU A N 1
ATOM 492 C CA . LEU A 1 61 ? -38.202 8.991 -2.768 1.00 94.56 61 LEU A CA 1
ATOM 493 C C . LEU A 1 61 ? -39.020 10.198 -3.212 1.00 94.56 61 LEU A C 1
ATOM 495 O O . LEU A 1 61 ? -38.468 11.286 -3.371 1.00 94.56 61 LEU A O 1
ATOM 499 N N . ASP A 1 62 ? -40.330 10.034 -3.348 1.00 91.69 62 ASP A N 1
ATOM 500 C CA . ASP A 1 62 ? -41.240 11.166 -3.471 1.00 91.69 62 ASP A CA 1
ATOM 501 C C . ASP A 1 62 ? -41.353 11.937 -2.143 1.00 91.69 62 ASP A C 1
ATOM 503 O O . ASP A 1 62 ? -41.253 11.368 -1.054 1.00 91.69 62 ASP A O 1
ATOM 507 N N . ILE A 1 63 ? -41.530 13.257 -2.225 1.00 88.25 63 ILE A N 1
ATOM 508 C CA . ILE A 1 63 ? -41.707 14.103 -1.037 1.00 88.25 63 ILE A CA 1
ATOM 509 C C . ILE A 1 63 ? -43.148 14.105 -0.539 1.00 88.25 63 ILE A C 1
ATOM 511 O O . ILE A 1 63 ? -43.371 14.080 0.670 1.00 88.25 63 ILE A O 1
ATOM 515 N N . ASN A 1 64 ? -44.119 14.163 -1.445 1.00 86.69 64 ASN A N 1
ATOM 516 C CA . ASN A 1 64 ? -45.502 14.476 -1.124 1.00 86.69 64 ASN A CA 1
ATOM 517 C C . ASN A 1 64 ? -46.329 13.192 -1.087 1.00 86.69 64 ASN A C 1
ATOM 519 O O . ASN A 1 64 ? -47.068 12.895 -2.016 1.00 86.69 64 ASN A O 1
ATOM 523 N N . MET A 1 65 ? -46.234 12.458 0.020 1.00 90.19 65 MET A N 1
ATOM 524 C CA . MET A 1 65 ? -46.950 11.195 0.204 1.00 90.19 65 MET A CA 1
ATOM 525 C C . MET A 1 65 ? -47.848 11.227 1.448 1.00 90.19 65 MET A C 1
ATOM 527 O O . MET A 1 65 ? -47.508 11.875 2.441 1.00 90.19 65 MET A O 1
ATOM 531 N N . PRO A 1 66 ? -48.980 10.500 1.447 1.00 79.44 66 PRO A N 1
ATOM 532 C CA . PRO A 1 66 ? -49.795 10.310 2.638 1.00 79.44 66 PRO A CA 1
ATOM 533 C C . PRO A 1 66 ? -49.094 9.397 3.657 1.00 79.44 66 PRO A C 1
ATOM 535 O O . PRO A 1 66 ? -48.169 8.653 3.333 1.00 79.44 66 PRO A O 1
ATOM 538 N N . VAL A 1 67 ? -49.601 9.396 4.896 1.00 91.06 67 VAL A N 1
ATOM 539 C CA . VAL A 1 67 ? -49.117 8.602 6.050 1.00 91.06 67 VAL A CA 1
ATOM 540 C C . VAL A 1 67 ? -47.773 9.068 6.614 1.00 91.06 67 VAL A C 1
ATOM 542 O O . VAL A 1 67 ? -47.680 9.271 7.821 1.00 91.06 67 VAL A O 1
ATOM 545 N N . MET A 1 68 ? -46.753 9.214 5.774 1.00 90.69 68 MET A N 1
ATOM 546 C CA . MET A 1 68 ? -45.431 9.717 6.145 1.00 90.69 68 MET A CA 1
ATOM 547 C C . MET A 1 68 ? -44.785 10.345 4.916 1.00 90.69 68 MET A C 1
ATOM 549 O O . MET A 1 68 ? -44.623 9.662 3.897 1.00 90.69 68 MET A O 1
ATOM 553 N N . ASP A 1 69 ? -44.419 11.619 5.028 1.00 89.19 69 ASP A N 1
ATOM 554 C CA . ASP A 1 69 ? -43.849 12.375 3.915 1.00 89.19 69 ASP A CA 1
ATOM 555 C C . ASP A 1 69 ? -42.353 12.057 3.701 1.00 89.19 69 ASP A C 1
ATOM 557 O O . ASP A 1 69 ? -41.677 11.455 4.546 1.00 89.19 69 ASP A O 1
ATOM 561 N N . GLY A 1 70 ? -41.805 12.443 2.545 1.00 88.88 70 GLY A N 1
ATOM 562 C CA . GLY A 1 70 ? -40.405 12.156 2.217 1.00 88.88 70 GLY A CA 1
ATOM 563 C C . GLY A 1 70 ? -39.392 12.886 3.111 1.00 88.88 70 GLY A C 1
ATOM 564 O O . GLY A 1 70 ? -38.283 12.390 3.318 1.00 88.88 70 GLY A O 1
ATOM 565 N N . TYR A 1 71 ? -39.750 14.030 3.703 1.00 90.69 71 TYR A N 1
ATOM 566 C CA . TYR A 1 71 ? -38.876 14.725 4.653 1.00 90.69 71 TYR A CA 1
ATOM 567 C C . TYR A 1 71 ? -38.800 13.992 5.994 1.00 90.69 71 TYR A C 1
ATOM 569 O O . TYR A 1 71 ? -37.726 13.934 6.602 1.00 90.69 71 TYR A O 1
ATOM 577 N N . GLU A 1 72 ? -39.907 13.418 6.458 1.00 93.44 72 GLU A N 1
ATOM 578 C CA . GLU A 1 72 ? -39.957 12.565 7.643 1.00 93.44 72 GLU A CA 1
ATOM 579 C C . GLU A 1 72 ? -39.115 11.303 7.441 1.00 93.44 72 GLU A C 1
ATOM 581 O O . GLU A 1 72 ? -38.298 10.972 8.307 1.00 93.44 72 GLU A O 1
ATOM 586 N N . VAL A 1 73 ? -39.230 10.658 6.273 1.00 94.75 73 VAL A N 1
ATOM 587 C CA . VAL A 1 73 ? -38.384 9.515 5.888 1.00 94.75 73 VAL A CA 1
ATOM 588 C C . VAL A 1 73 ? -36.906 9.903 5.949 1.00 94.75 73 VAL A C 1
ATOM 590 O O . VAL A 1 73 ? -36.147 9.278 6.694 1.00 94.75 73 VAL A O 1
ATOM 593 N N . LEU A 1 74 ? -36.494 10.976 5.261 1.00 92.25 74 LEU A N 1
ATOM 594 C CA . LEU A 1 74 ? -35.107 11.461 5.294 1.00 92.25 74 LEU A CA 1
ATOM 595 C C . LEU A 1 74 ? -34.636 11.767 6.722 1.00 92.25 74 LEU A C 1
ATOM 597 O O . LEU A 1 74 ? -33.527 11.399 7.102 1.00 92.25 74 LEU A O 1
ATOM 601 N N . SER A 1 75 ? -35.484 12.381 7.548 1.00 91.94 75 SER A N 1
ATOM 602 C CA . SER A 1 75 ? -35.158 12.710 8.942 1.00 91.94 75 SER A CA 1
ATOM 603 C C . SER A 1 75 ? -34.917 11.460 9.795 1.00 91.94 75 SER A C 1
ATOM 605 O O . SER A 1 75 ? -33.990 11.431 10.611 1.00 91.94 75 SER A O 1
ATOM 607 N N . ILE A 1 76 ? -35.725 10.411 9.610 1.00 93.75 76 ILE A N 1
ATOM 608 C CA . ILE A 1 76 ? -35.542 9.116 10.280 1.00 93.75 76 ILE A CA 1
ATOM 609 C C . ILE A 1 76 ? -34.240 8.464 9.809 1.00 93.75 76 ILE A C 1
ATOM 611 O O . ILE A 1 76 ? -33.433 8.049 10.646 1.00 93.75 76 ILE A O 1
ATOM 615 N N . MET A 1 77 ? -34.012 8.415 8.494 1.00 92.75 77 MET A N 1
ATOM 616 C CA . MET A 1 77 ? -32.807 7.829 7.901 1.00 92.75 77 MET A CA 1
ATOM 617 C C . MET A 1 77 ? -31.537 8.558 8.363 1.00 92.75 77 MET A C 1
ATOM 619 O O . MET A 1 77 ? -30.559 7.907 8.731 1.00 92.75 77 MET A O 1
ATOM 623 N N . LYS A 1 78 ? -31.563 9.896 8.432 1.00 85.62 78 LYS A N 1
ATOM 624 C CA . LYS A 1 78 ? -30.462 10.726 8.942 1.00 85.62 78 LYS A CA 1
ATOM 625 C C . LYS A 1 78 ? -30.185 10.456 10.418 1.00 85.62 78 LYS A C 1
ATOM 627 O O . LYS A 1 78 ? -29.045 10.190 10.788 1.00 85.62 78 LYS A O 1
ATOM 632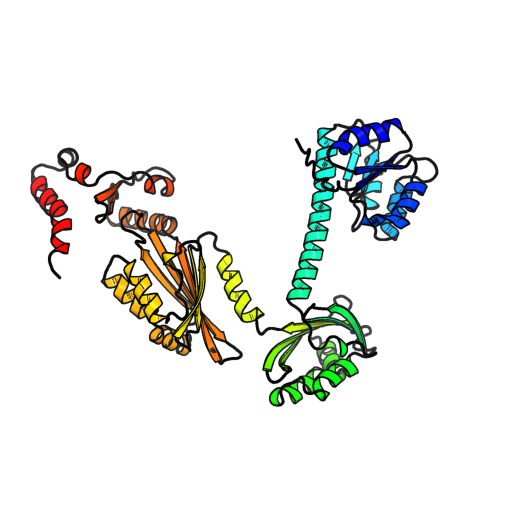 N N . ARG A 1 79 ? -31.219 10.460 11.271 1.00 89.81 79 ARG A N 1
ATOM 633 C CA . ARG A 1 79 ? -31.081 10.182 12.715 1.00 89.81 79 ARG A CA 1
ATOM 634 C C . ARG A 1 79 ? -30.490 8.796 12.981 1.00 89.81 79 ARG A C 1
ATOM 636 O O . ARG A 1 79 ? -29.746 8.622 13.940 1.00 89.81 79 ARG A O 1
ATOM 643 N N . ARG A 1 80 ? -30.819 7.819 12.135 1.00 87.50 80 ARG A N 1
ATOM 644 C CA . ARG A 1 80 ? -30.312 6.444 12.221 1.00 87.50 80 ARG A CA 1
ATOM 645 C C . ARG A 1 80 ? -28.992 6.214 11.469 1.00 87.50 80 ARG A C 1
ATOM 647 O O . ARG A 1 80 ? -28.526 5.080 11.443 1.00 87.50 80 ARG A O 1
ATOM 654 N N . LYS A 1 81 ? -28.387 7.260 10.889 1.00 83.75 81 LYS A N 1
ATOM 655 C CA . LYS A 1 81 ? -27.135 7.204 10.104 1.00 83.75 81 LYS A CA 1
ATOM 656 C C . LYS A 1 81 ? -27.186 6.242 8.907 1.00 83.75 81 LYS A C 1
ATOM 658 O O . LYS A 1 81 ? -26.203 5.606 8.548 1.00 83.75 81 LYS A O 1
ATOM 663 N N . TRP A 1 82 ? -28.354 6.092 8.287 1.00 88.50 82 TRP A N 1
ATOM 664 C CA . TRP A 1 82 ? -28.522 5.211 7.125 1.00 88.50 82 TRP A CA 1
ATOM 665 C C . TRP A 1 82 ? -28.061 5.862 5.819 1.00 88.50 82 TRP A C 1
ATOM 667 O O . TRP A 1 82 ? -27.584 5.162 4.927 1.00 88.50 82 TRP A O 1
ATOM 677 N N . LEU A 1 83 ? -28.165 7.191 5.731 1.00 82.31 83 LEU A N 1
ATOM 678 C CA . LEU A 1 83 ? -27.824 7.977 4.537 1.00 82.31 83 LEU A CA 1
ATOM 679 C C . LEU A 1 83 ? -26.326 7.945 4.185 1.00 82.31 83 LEU A C 1
ATOM 681 O O . LEU A 1 83 ? -25.963 8.254 3.054 1.00 82.31 83 LEU A O 1
ATOM 685 N N . ASP A 1 84 ? -25.469 7.522 5.121 1.00 73.50 84 ASP A N 1
ATOM 686 C CA . ASP A 1 84 ? -24.026 7.361 4.899 1.00 73.50 84 ASP A CA 1
ATOM 687 C C . ASP A 1 84 ? -23.720 6.208 3.928 1.00 73.50 84 ASP A C 1
ATOM 689 O O . ASP A 1 84 ? -22.719 6.235 3.218 1.00 73.50 84 ASP A O 1
ATOM 693 N N . LYS A 1 85 ? -24.582 5.180 3.901 1.00 77.38 85 LYS A N 1
ATOM 694 C CA . LYS A 1 85 ? -24.387 3.953 3.107 1.00 77.38 85 LYS A CA 1
ATOM 695 C C . LYS A 1 85 ? -25.474 3.716 2.061 1.00 77.38 85 LYS A C 1
ATOM 697 O O . LYS A 1 85 ? -25.247 2.949 1.133 1.00 77.38 85 LYS A O 1
ATOM 702 N N . LEU A 1 86 ? -26.643 4.336 2.218 1.00 89.62 86 LEU A N 1
ATOM 703 C CA . LEU A 1 86 ? -27.773 4.191 1.307 1.00 89.62 86 LEU A CA 1
ATOM 704 C C . LEU A 1 86 ? -28.160 5.564 0.742 1.00 89.62 86 LEU A C 1
ATOM 706 O O . LEU A 1 86 ? -28.820 6.335 1.447 1.00 89.62 86 LEU A O 1
ATOM 710 N N . PRO A 1 87 ? -27.766 5.881 -0.504 1.00 87.62 87 PRO A N 1
ATOM 711 C CA . PRO A 1 87 ? -28.137 7.142 -1.121 1.00 87.62 87 PRO A CA 1
ATOM 712 C C . PRO A 1 87 ? -29.646 7.245 -1.341 1.00 87.62 87 PRO A C 1
ATOM 714 O O . PRO A 1 87 ? -30.318 6.265 -1.679 1.00 87.62 87 PRO A O 1
ATOM 717 N N . VAL A 1 88 ? -30.163 8.466 -1.204 1.00 93.06 88 VAL A N 1
ATOM 718 C CA . VAL A 1 88 ? -31.566 8.793 -1.482 1.00 93.06 88 VAL A CA 1
ATOM 719 C C . VAL A 1 88 ? -31.610 9.883 -2.538 1.00 93.06 88 VAL A C 1
ATOM 721 O O . VAL A 1 88 ? -31.082 10.974 -2.321 1.00 93.06 88 VAL A O 1
ATOM 724 N N . ILE A 1 89 ? -32.252 9.606 -3.670 1.00 87.38 89 ILE A N 1
ATOM 725 C CA . ILE A 1 89 ? -32.570 10.628 -4.665 1.00 87.38 89 ILE A CA 1
ATOM 726 C C . ILE A 1 89 ? -34.027 11.012 -4.489 1.00 87.38 89 ILE A C 1
ATOM 728 O O . ILE A 1 89 ? -34.932 10.186 -4.613 1.00 87.38 89 ILE A O 1
ATOM 732 N N . VAL A 1 90 ? -34.241 12.287 -4.206 1.00 88.19 90 VAL A N 1
ATOM 733 C CA . VAL A 1 90 ? -35.579 12.826 -4.018 1.00 88.19 90 VAL A CA 1
ATOM 734 C C . VAL A 1 90 ? -36.228 13.091 -5.369 1.00 88.19 90 VAL A C 1
ATOM 736 O O . VAL A 1 90 ? -35.590 13.595 -6.288 1.00 88.19 90 VAL A O 1
ATOM 739 N N . ILE A 1 91 ? -37.512 12.788 -5.486 1.00 83.88 91 ILE A N 1
ATOM 740 C CA . ILE A 1 91 ? -38.340 13.084 -6.644 1.00 83.88 91 ILE A CA 1
ATOM 741 C C . ILE A 1 91 ? -39.401 14.089 -6.217 1.00 83.88 91 ILE A C 1
ATOM 743 O O . ILE A 1 91 ? -40.035 13.937 -5.175 1.00 83.88 91 ILE A O 1
ATOM 747 N N . SER A 1 92 ? -39.614 15.129 -7.019 1.00 73.00 92 SER A N 1
ATOM 748 C CA . SER A 1 92 ? -40.726 16.040 -6.770 1.00 73.00 92 SER A CA 1
ATOM 749 C C . SER A 1 92 ? -41.261 16.690 -8.045 1.00 73.00 92 SER A C 1
ATOM 751 O O . SER A 1 92 ? -40.597 16.781 -9.083 1.00 73.00 92 SER A O 1
ATOM 753 N N . ALA A 1 93 ? -42.533 17.077 -7.965 1.00 68.06 93 ALA A N 1
ATOM 754 C CA . ALA A 1 93 ? -43.270 17.752 -9.024 1.00 68.06 93 ALA A CA 1
ATOM 755 C C . ALA A 1 93 ? -43.063 19.279 -9.030 1.00 68.06 93 ALA A C 1
ATOM 757 O O . ALA A 1 93 ? -43.402 19.923 -10.019 1.00 68.06 93 ALA A O 1
ATOM 758 N N . GLU A 1 94 ? -42.501 19.864 -7.964 1.00 63.72 94 GLU A N 1
ATOM 759 C CA . GLU A 1 94 ? -42.367 21.317 -7.807 1.00 63.72 94 GLU A CA 1
ATOM 760 C C . GLU A 1 94 ? -40.915 21.763 -7.611 1.00 63.72 94 GLU A C 1
ATOM 762 O O . GLU A 1 94 ? -40.239 21.361 -6.666 1.00 63.72 94 GLU A O 1
ATOM 767 N N . ILE A 1 95 ? -40.463 22.692 -8.459 1.00 55.44 95 ILE A N 1
ATOM 768 C CA . ILE A 1 95 ? -39.140 23.321 -8.365 1.00 55.44 95 ILE A CA 1
ATOM 769 C C . ILE A 1 95 ? -39.231 24.575 -7.488 1.00 55.44 95 ILE A C 1
ATOM 771 O O . ILE A 1 95 ? -39.200 25.700 -7.986 1.00 55.44 95 ILE A O 1
ATOM 775 N N . SER A 1 96 ? -39.349 24.414 -6.172 1.00 64.00 96 SER A N 1
ATOM 776 C CA . SER A 1 96 ? -39.071 25.525 -5.252 1.00 64.00 96 SER A CA 1
ATOM 777 C C . SER A 1 96 ? -37.662 25.376 -4.684 1.00 64.00 96 SER A C 1
ATOM 779 O O . SER A 1 96 ? -37.284 24.317 -4.182 1.00 64.00 96 SER A O 1
ATOM 781 N N . GLY A 1 97 ? -36.859 26.445 -4.760 1.00 57.44 97 GLY A N 1
ATOM 782 C CA . GLY A 1 97 ? -35.487 26.442 -4.236 1.00 57.44 97 GLY A CA 1
ATOM 783 C C . GLY A 1 97 ? -35.419 26.089 -2.744 1.00 57.44 97 GLY A C 1
ATOM 784 O O . GLY A 1 97 ? -34.452 25.476 -2.300 1.00 57.44 97 GLY A O 1
ATOM 785 N N . GLU A 1 98 ? -36.474 26.401 -1.987 1.00 72.12 98 GLU A N 1
ATOM 786 C CA . GLU A 1 98 ? -36.610 26.039 -0.573 1.00 72.12 98 GLU A CA 1
ATOM 787 C C . GLU A 1 98 ? -36.801 24.531 -0.360 1.00 72.12 98 GLU A C 1
ATOM 789 O O . GLU A 1 98 ? -36.160 23.962 0.522 1.00 72.12 98 GLU A O 1
ATOM 794 N N . SER A 1 99 ? -37.609 23.863 -1.191 1.00 68.31 99 SER A N 1
ATOM 795 C CA . SER A 1 99 ? -37.833 22.413 -1.083 1.00 68.31 99 SER A CA 1
ATOM 796 C C . SER A 1 99 ? -36.579 21.618 -1.433 1.00 68.31 99 SER A C 1
ATOM 798 O O . SER A 1 99 ? -36.201 20.691 -0.717 1.00 68.31 99 SER A O 1
ATOM 800 N N . VAL A 1 100 ? -35.875 22.033 -2.490 1.00 65.75 100 VAL A N 1
ATOM 801 C CA . VAL A 1 100 ? -34.593 21.431 -2.885 1.00 65.75 100 VAL A CA 1
ATOM 802 C C . VAL A 1 100 ? -33.554 21.606 -1.776 1.00 65.75 100 VAL A C 1
ATOM 804 O O . VAL A 1 100 ? -32.888 20.648 -1.388 1.00 65.75 100 VAL A O 1
ATOM 807 N N . LYS A 1 101 ? -33.450 22.816 -1.211 1.00 71.25 101 LYS A N 1
ATOM 808 C CA . LYS A 1 101 ? -32.529 23.107 -0.108 1.00 71.25 101 LYS A CA 1
ATOM 809 C C . LYS A 1 101 ? -32.831 22.254 1.126 1.00 71.25 101 LYS A C 1
ATOM 811 O O . LYS A 1 101 ? -31.916 21.645 1.674 1.00 71.25 101 LYS A O 1
ATOM 816 N N . LYS A 1 102 ? -34.104 22.153 1.520 1.00 78.12 102 LYS A N 1
ATOM 817 C CA . LYS A 1 102 ? -34.539 21.343 2.666 1.00 78.12 102 LYS A CA 1
ATOM 818 C C . LYS A 1 102 ? -34.207 19.858 2.481 1.00 78.12 102 LYS A C 1
ATOM 820 O O . LYS A 1 102 ? -33.753 19.215 3.423 1.00 78.12 102 LYS A O 1
ATOM 825 N N . ALA A 1 103 ? -34.390 19.317 1.275 1.00 74.50 103 ALA A N 1
ATOM 826 C CA . ALA A 1 103 ? -34.037 17.932 0.963 1.00 74.50 103 ALA A CA 1
ATOM 827 C C . ALA A 1 103 ? -32.526 17.667 1.108 1.00 74.50 103 ALA A C 1
ATOM 829 O O . ALA A 1 103 ? -32.132 16.696 1.756 1.00 74.50 103 ALA A O 1
ATOM 830 N N . TYR A 1 104 ? -31.677 18.557 0.582 1.00 70.25 104 TYR A N 1
ATOM 831 C CA . TYR A 1 104 ? -30.222 18.441 0.732 1.00 70.25 104 TYR A CA 1
ATOM 832 C C . TYR A 1 104 ? -29.760 18.598 2.188 1.00 70.25 104 TYR A C 1
ATOM 834 O O . TYR A 1 104 ? -28.922 17.827 2.648 1.00 70.25 104 TYR A O 1
ATOM 842 N N . GLU A 1 105 ? -30.333 19.533 2.954 1.00 75.19 105 GLU A N 1
ATOM 843 C CA . GLU A 1 105 ? -30.023 19.698 4.386 1.00 75.19 105 GLU A CA 1
ATOM 844 C C . GLU A 1 105 ? -30.350 18.438 5.204 1.00 75.19 105 GLU A C 1
ATOM 846 O O . GLU A 1 105 ? -29.672 18.118 6.188 1.00 75.19 105 GLU A O 1
ATOM 851 N N . LEU A 1 106 ? -31.367 17.686 4.784 1.00 75.06 106 LEU A N 1
ATOM 852 C CA . LEU A 1 106 ? -31.750 16.408 5.379 1.00 75.06 106 LEU A CA 1
ATOM 853 C C . LEU A 1 106 ? -30.939 15.212 4.854 1.00 75.06 106 LEU A C 1
ATOM 855 O O . LEU A 1 106 ? -31.107 14.113 5.376 1.00 75.06 106 LEU A O 1
ATOM 859 N N . GLY A 1 107 ? -30.003 15.429 3.926 1.00 71.94 107 GLY A N 1
ATOM 860 C CA . GLY A 1 107 ? -29.035 14.427 3.473 1.00 71.94 107 GLY A CA 1
ATOM 861 C C . GLY A 1 107 ? -29.422 13.678 2.197 1.00 71.94 107 GLY A C 1
ATOM 862 O O . GLY A 1 107 ? -28.894 12.593 1.966 1.00 71.94 107 GLY A O 1
ATOM 863 N N . ALA A 1 108 ? -30.327 14.220 1.375 1.00 80.31 108 ALA A N 1
ATOM 864 C CA . ALA A 1 108 ? -30.568 13.690 0.033 1.00 80.31 108 ALA A CA 1
ATOM 865 C C . ALA A 1 108 ? -29.297 13.781 -0.833 1.00 80.31 108 ALA A C 1
ATOM 867 O O . ALA A 1 108 ? -28.589 14.788 -0.808 1.00 80.31 108 ALA A O 1
ATOM 868 N N . SER A 1 109 ? -29.024 12.736 -1.613 1.00 69.94 109 SER A N 1
ATOM 869 C CA . SER A 1 109 ? -27.835 12.626 -2.467 1.00 69.94 109 SER A CA 1
ATOM 870 C C . SER A 1 109 ? -28.001 13.355 -3.803 1.00 69.94 109 SER A C 1
ATOM 872 O O . SER A 1 109 ? -27.024 13.832 -4.371 1.00 69.94 109 SER A O 1
ATOM 874 N N . ASP A 1 110 ? -29.228 13.427 -4.318 1.00 75.38 110 ASP A N 1
ATOM 875 C CA . ASP A 1 110 ? -29.591 14.159 -5.536 1.00 75.38 110 ASP A CA 1
ATOM 876 C C . ASP A 1 110 ? -31.104 14.447 -5.520 1.00 75.38 110 ASP A C 1
ATOM 878 O O . ASP A 1 110 ? -31.842 13.987 -4.640 1.00 75.38 110 ASP A O 1
ATOM 882 N N . TYR A 1 111 ? -31.577 15.189 -6.515 1.00 74.88 111 TYR A N 1
ATOM 883 C CA . TYR A 1 111 ? -32.967 15.576 -6.679 1.00 74.88 111 TYR A CA 1
ATOM 884 C C . TYR A 1 111 ? -33.392 15.580 -8.162 1.00 74.88 111 TYR A C 1
ATOM 886 O O . TYR A 1 111 ? -32.757 16.212 -9.018 1.00 74.88 111 TYR A O 1
ATOM 894 N N . PHE A 1 112 ? -34.507 14.909 -8.463 1.00 71.38 112 PHE A N 1
ATOM 895 C CA . PHE A 1 112 ? -35.179 14.889 -9.760 1.00 71.38 112 PHE A CA 1
ATOM 896 C C . PHE A 1 112 ? -36.437 15.753 -9.764 1.00 71.38 112 PHE A C 1
ATOM 898 O O . PHE A 1 112 ? -37.291 15.668 -8.882 1.00 71.38 112 PHE A O 1
ATOM 905 N N . VAL A 1 113 ? -36.590 16.499 -10.854 1.00 70.25 113 VAL A N 1
ATOM 906 C CA . VAL A 1 113 ? -37.805 17.241 -11.181 1.00 70.25 113 VAL A CA 1
ATOM 907 C C . VAL A 1 113 ? -38.602 16.458 -12.216 1.00 70.25 113 VAL A C 1
ATOM 909 O O . VAL A 1 113 ? -38.040 16.015 -13.219 1.00 70.25 113 VAL A O 1
ATOM 912 N N . ARG A 1 114 ? -39.914 16.327 -12.010 1.00 69.38 114 ARG A N 1
ATOM 913 C CA . ARG A 1 114 ? -40.831 15.803 -13.035 1.00 69.38 114 ARG A CA 1
ATOM 914 C C . ARG A 1 114 ? -41.121 16.863 -14.109 1.00 69.38 114 ARG A C 1
ATOM 916 O O . ARG A 1 114 ? -41.292 18.028 -13.758 1.00 69.38 114 ARG A O 1
ATOM 923 N N . PRO A 1 115 ? -41.249 16.495 -15.400 1.00 68.31 115 PRO A N 1
ATOM 924 C CA . PRO A 1 115 ? -41.338 15.138 -15.956 1.00 68.31 115 PRO A CA 1
ATOM 925 C C . PRO A 1 115 ? -39.980 14.439 -16.150 1.00 68.31 115 PRO A C 1
ATOM 927 O O . PRO A 1 115 ? -38.963 15.076 -16.414 1.00 68.31 115 PRO A O 1
ATOM 930 N N . PHE A 1 116 ? -39.977 13.106 -16.056 1.00 69.12 116 PHE A N 1
ATOM 931 C CA . PHE A 1 116 ? -38.762 12.294 -16.147 1.00 69.12 116 PHE A CA 1
ATOM 932 C C . PHE A 1 116 ? -38.227 12.186 -17.579 1.00 69.12 116 PHE A C 1
ATOM 934 O O . PHE A 1 116 ? -38.948 11.817 -18.505 1.00 69.12 116 PHE A O 1
ATOM 941 N N . ASN A 1 117 ? -36.927 12.422 -17.746 1.00 64.88 117 ASN A N 1
ATOM 942 C CA . ASN A 1 117 ? -36.195 12.029 -18.944 1.00 64.88 117 ASN A CA 1
ATOM 943 C C . ASN A 1 117 ? -35.439 10.727 -18.652 1.00 64.88 117 ASN A C 1
ATOM 945 O O . ASN A 1 117 ? -34.534 10.723 -17.818 1.00 64.88 117 ASN A O 1
ATOM 949 N N . VAL A 1 118 ? -35.798 9.651 -19.359 1.00 66.06 118 VAL A N 1
ATOM 950 C CA . VAL A 1 118 ? -35.269 8.288 -19.154 1.00 66.06 118 VAL A CA 1
ATOM 951 C C . VAL A 1 118 ? -33.738 8.264 -19.105 1.00 66.06 118 VAL A C 1
ATOM 953 O O . VAL A 1 118 ? -33.153 7.710 -18.178 1.00 66.06 118 VAL A O 1
ATOM 956 N N . ALA A 1 119 ? -33.076 8.927 -20.059 1.00 61.22 119 ALA A N 1
ATOM 957 C CA . ALA A 1 119 ? -31.617 8.929 -20.149 1.00 61.22 119 ALA A CA 1
ATOM 958 C C . ALA A 1 119 ? -30.960 9.680 -18.979 1.00 61.22 119 ALA A C 1
ATOM 960 O O . ALA A 1 119 ? -29.883 9.300 -18.519 1.00 61.22 119 ALA A O 1
ATOM 961 N N . ILE A 1 120 ? -31.607 10.738 -18.480 1.00 65.56 120 ILE A N 1
ATOM 962 C CA . ILE A 1 120 ? -31.122 11.508 -17.329 1.00 65.56 120 ILE A CA 1
ATOM 963 C C . ILE A 1 120 ? -31.311 10.711 -16.038 1.00 65.56 120 ILE A C 1
ATOM 965 O O . ILE A 1 120 ? -30.389 10.669 -15.224 1.00 65.56 120 ILE A O 1
ATOM 969 N N . VAL A 1 121 ? -32.468 10.064 -15.865 1.00 70.69 121 VAL A N 1
ATOM 970 C CA . VAL A 1 121 ? -32.765 9.239 -14.687 1.00 70.69 121 VAL A CA 1
ATOM 971 C C . VAL A 1 121 ? -31.777 8.082 -14.589 1.00 70.69 121 VAL A C 1
ATOM 973 O O . VAL A 1 121 ? -31.086 7.980 -13.579 1.00 70.69 121 VAL A O 1
ATOM 976 N N . LEU A 1 122 ? -31.617 7.294 -15.658 1.00 71.56 122 LEU A N 1
ATOM 977 C CA . LEU A 1 122 ? -30.650 6.191 -15.712 1.00 71.56 122 LEU A CA 1
ATOM 978 C C . LEU A 1 122 ? -29.230 6.657 -15.384 1.00 71.56 122 LEU A C 1
ATOM 980 O O . LEU A 1 122 ? -28.553 6.067 -14.544 1.00 71.56 122 LEU A O 1
ATOM 984 N N . ARG A 1 123 ? -28.778 7.751 -16.009 1.00 66.56 123 ARG A N 1
ATOM 985 C CA . ARG A 1 123 ? -27.422 8.267 -15.796 1.00 66.56 123 ARG A CA 1
ATOM 986 C C . ARG A 1 123 ? -27.192 8.725 -14.358 1.00 66.56 123 ARG A C 1
ATOM 988 O O . ARG A 1 123 ? -26.132 8.446 -13.808 1.00 66.56 123 ARG A O 1
ATOM 995 N N . ARG A 1 124 ? -28.143 9.442 -13.757 1.00 67.12 124 ARG A N 1
ATOM 996 C CA . ARG A 1 124 ? -28.001 9.932 -12.379 1.00 67.12 124 ARG A CA 1
ATOM 997 C C . ARG A 1 124 ? -28.089 8.797 -11.364 1.00 67.12 124 ARG A C 1
ATOM 999 O O . ARG A 1 124 ? -27.224 8.724 -10.505 1.00 67.12 124 ARG A O 1
ATOM 1006 N N . VAL A 1 125 ? -29.033 7.868 -11.531 1.00 78.94 125 VAL A N 1
ATOM 1007 C CA . VAL A 1 125 ? -29.126 6.640 -10.722 1.00 78.94 125 VAL A CA 1
ATOM 1008 C C . VAL A 1 125 ? -27.802 5.875 -10.754 1.00 78.94 125 VAL A C 1
ATOM 1010 O O . VAL A 1 125 ? -27.231 5.600 -9.700 1.00 78.94 125 VAL A O 1
ATOM 1013 N N . ARG A 1 126 ? -27.264 5.616 -11.954 1.00 74.06 126 ARG A N 1
ATOM 1014 C CA . ARG A 1 126 ? -25.977 4.933 -12.122 1.00 74.06 126 ARG A CA 1
ATOM 1015 C C . ARG A 1 126 ? -24.844 5.688 -11.436 1.00 74.06 126 ARG A C 1
ATOM 1017 O O . ARG A 1 126 ? -24.118 5.094 -10.652 1.00 74.06 126 ARG A O 1
ATOM 1024 N N . ASN A 1 127 ? -24.718 6.991 -11.688 1.00 65.31 127 ASN A N 1
ATOM 1025 C CA . ASN A 1 127 ? -23.663 7.810 -11.096 1.00 65.31 127 ASN A CA 1
ATOM 1026 C C . ASN A 1 127 ? -23.724 7.815 -9.566 1.00 65.31 127 ASN A C 1
ATOM 1028 O O . ASN A 1 127 ? -22.691 7.667 -8.926 1.00 65.31 127 ASN A O 1
ATOM 1032 N N . THR A 1 128 ? -24.908 7.975 -8.974 1.00 68.62 128 THR A N 1
ATOM 1033 C CA . THR A 1 128 ? -25.072 7.999 -7.518 1.00 68.62 128 THR A CA 1
ATOM 1034 C C . THR A 1 128 ? -24.724 6.649 -6.897 1.00 68.62 128 THR A C 1
ATOM 1036 O O . THR A 1 128 ? -23.988 6.621 -5.913 1.00 68.62 128 THR A O 1
ATOM 1039 N N . ILE A 1 129 ? -25.176 5.539 -7.494 1.00 77.06 129 ILE A N 1
ATOM 1040 C CA . ILE A 1 129 ? -24.804 4.189 -7.046 1.00 77.06 129 ILE A CA 1
ATOM 1041 C C . ILE A 1 129 ? -23.288 3.999 -7.156 1.00 77.06 129 ILE A C 1
ATOM 1043 O O . ILE A 1 129 ? -22.657 3.652 -6.167 1.00 77.06 129 ILE A O 1
ATOM 1047 N N . THR A 1 130 ? -22.678 4.323 -8.302 1.00 68.44 130 THR A N 1
ATOM 1048 C CA . THR A 1 130 ? -21.223 4.222 -8.493 1.00 68.44 130 THR A CA 1
ATOM 1049 C C . THR A 1 130 ? -20.444 5.099 -7.514 1.00 68.44 130 THR A C 1
ATOM 1051 O O . THR A 1 130 ? -19.419 4.667 -7.011 1.00 68.44 130 THR A O 1
ATOM 1054 N N . LEU A 1 131 ? -20.904 6.313 -7.201 1.00 60.06 131 LEU A N 1
ATOM 1055 C CA . LEU A 1 131 ? -20.241 7.185 -6.227 1.00 60.06 131 LEU A CA 1
ATOM 1056 C C . LEU A 1 131 ? -20.261 6.583 -4.817 1.00 60.06 131 LEU A C 1
ATOM 1058 O O . LEU A 1 131 ? -19.234 6.590 -4.145 1.00 60.06 131 LEU A O 1
ATOM 1062 N N . TYR A 1 132 ? -21.398 6.044 -4.379 1.00 64.94 132 TYR A N 1
ATOM 1063 C CA . TYR A 1 132 ? -21.525 5.427 -3.056 1.00 64.94 132 TYR A CA 1
ATOM 1064 C C . TYR A 1 132 ? -20.838 4.063 -2.974 1.00 64.94 132 TYR A C 1
ATOM 1066 O O . TYR A 1 132 ? -20.214 3.760 -1.957 1.00 64.94 132 TYR A O 1
ATOM 1074 N N . ASP A 1 133 ? -20.871 3.279 -4.051 1.00 64.81 133 ASP A N 1
ATOM 1075 C CA . ASP A 1 133 ? -20.080 2.059 -4.168 1.00 64.81 133 ASP A CA 1
ATOM 1076 C C . ASP A 1 133 ? -18.586 2.397 -4.172 1.00 64.81 133 ASP A C 1
ATOM 1078 O O . ASP A 1 133 ? -17.847 1.736 -3.465 1.00 64.81 133 ASP A O 1
ATOM 1082 N N . ASN A 1 134 ? -18.134 3.465 -4.837 1.00 48.94 134 ASN A N 1
ATOM 1083 C CA . ASN A 1 134 ? -16.733 3.899 -4.801 1.00 48.94 134 ASN A CA 1
ATOM 1084 C C . ASN A 1 134 ? -16.320 4.413 -3.418 1.00 48.94 134 ASN A C 1
ATOM 1086 O O . ASN A 1 134 ? -15.216 4.129 -2.984 1.00 48.94 134 ASN A O 1
ATOM 1090 N N . ILE A 1 135 ? -17.171 5.151 -2.698 1.00 47.12 135 ILE A N 1
ATOM 1091 C CA . ILE A 1 135 ? -16.874 5.606 -1.326 1.00 47.12 135 ILE A CA 1
ATOM 1092 C C . ILE A 1 135 ? -16.817 4.413 -0.366 1.00 47.12 135 ILE A C 1
ATOM 1094 O O . ILE A 1 135 ? -15.899 4.315 0.447 1.00 47.12 135 ILE A O 1
ATOM 1098 N N . SER A 1 136 ? -17.776 3.490 -0.466 1.00 45.84 136 SER A N 1
ATOM 1099 C CA . SER A 1 136 ? -17.801 2.281 0.356 1.00 45.84 136 SER A CA 1
ATOM 1100 C C . SER A 1 136 ? -16.710 1.289 -0.039 1.00 45.84 136 SER A C 1
ATOM 1102 O O . SER A 1 136 ? -16.220 0.592 0.843 1.00 45.84 136 SER A O 1
ATOM 1104 N N . SER A 1 137 ? -16.334 1.219 -1.318 1.00 39.38 137 SER A N 1
ATOM 1105 C CA . SER A 1 137 ? -15.176 0.476 -1.815 1.00 39.38 137 SER A CA 1
ATOM 1106 C C . SER A 1 137 ? -13.935 1.125 -1.248 1.00 39.38 137 SER A C 1
ATOM 1108 O O . SER A 1 137 ? -13.299 0.494 -0.441 1.00 39.38 137 SER A O 1
ATOM 1110 N N . ASN A 1 138 ? -13.687 2.419 -1.450 1.00 38.25 138 ASN A N 1
ATOM 1111 C CA . ASN A 1 138 ? -12.526 3.119 -0.894 1.00 38.25 138 ASN A CA 1
ATOM 1112 C C . ASN A 1 138 ? -12.388 2.965 0.629 1.00 38.25 138 ASN A C 1
ATOM 1114 O O . ASN A 1 138 ? -11.273 2.821 1.112 1.00 38.25 138 ASN A O 1
ATOM 1118 N N . LEU A 1 139 ? -13.485 2.977 1.398 1.00 35.88 139 LEU A N 1
ATOM 1119 C CA . LEU A 1 139 ? -13.435 2.741 2.845 1.00 35.88 139 LEU A CA 1
ATOM 1120 C C . LEU A 1 139 ? -13.208 1.264 3.185 1.00 35.88 139 LEU A C 1
ATOM 1122 O O . LEU A 1 139 ? -12.434 0.970 4.083 1.00 35.88 139 LEU A O 1
ATOM 1126 N N . LYS A 1 140 ? -13.869 0.329 2.497 1.00 38.88 140 LYS A N 1
ATOM 1127 C CA . LYS A 1 140 ? -13.680 -1.112 2.712 1.00 38.88 140 LYS A CA 1
ATOM 1128 C C . LYS A 1 140 ? -12.313 -1.574 2.218 1.00 38.88 140 LYS A C 1
ATOM 1130 O O . LYS A 1 140 ? -11.724 -2.433 2.850 1.00 38.88 140 LYS A O 1
ATOM 1135 N N . ASP A 1 141 ? -11.800 -0.970 1.162 1.00 38.88 141 ASP A N 1
ATOM 1136 C CA . ASP A 1 141 ? -10.475 -1.130 0.583 1.00 38.88 141 ASP A CA 1
ATOM 1137 C C . ASP A 1 141 ? -9.447 -0.499 1.513 1.00 38.88 141 ASP A C 1
ATOM 1139 O O . ASP A 1 141 ? -8.452 -1.142 1.796 1.00 38.88 141 ASP A O 1
ATOM 1143 N N . ALA A 1 142 ? -9.713 0.677 2.096 1.00 34.69 142 ALA A N 1
ATOM 1144 C CA . ALA A 1 142 ? -8.868 1.259 3.138 1.00 34.69 142 ALA A CA 1
ATOM 1145 C C . ALA A 1 142 ? -8.852 0.401 4.408 1.00 34.69 142 ALA A C 1
ATOM 1147 O O . ALA A 1 142 ? -7.786 0.138 4.936 1.00 34.69 142 ALA A O 1
ATOM 1148 N N . VAL A 1 143 ? -9.997 -0.090 4.884 1.00 38.09 143 VAL A N 1
ATOM 1149 C CA . VAL A 1 143 ? -10.084 -0.988 6.048 1.00 38.09 143 VAL A CA 1
ATOM 1150 C C . VAL A 1 143 ? -9.426 -2.336 5.744 1.00 38.09 143 VAL A C 1
ATOM 1152 O O . VAL A 1 143 ? -8.653 -2.832 6.553 1.00 38.09 143 VAL A O 1
ATOM 1155 N N . THR A 1 144 ? -9.631 -2.894 4.550 1.00 39.69 144 THR A N 1
ATOM 1156 C CA . THR A 1 144 ? -8.962 -4.127 4.107 1.00 39.69 144 THR A CA 1
ATOM 1157 C C . THR A 1 144 ? -7.453 -3.901 4.001 1.00 39.69 144 THR A C 1
ATOM 1159 O O . THR A 1 144 ? -6.696 -4.690 4.554 1.00 39.69 144 THR A O 1
ATOM 1162 N N . MET A 1 145 ? -6.998 -2.796 3.403 1.00 37.12 145 MET A N 1
ATOM 1163 C CA . MET A 1 145 ? -5.589 -2.385 3.375 1.00 37.12 145 MET A CA 1
ATOM 1164 C C . MET A 1 145 ? -5.027 -2.238 4.794 1.00 37.12 145 MET A C 1
ATOM 1166 O O . MET A 1 145 ? -3.986 -2.811 5.098 1.00 37.12 145 MET A O 1
ATOM 1170 N N . LEU A 1 146 ? -5.728 -1.553 5.700 1.00 38.28 146 LEU A N 1
ATOM 1171 C CA . LEU A 1 146 ? -5.314 -1.404 7.096 1.00 38.28 146 LEU A CA 1
ATOM 1172 C C . LEU A 1 146 ? -5.227 -2.764 7.807 1.00 38.28 146 LEU A C 1
ATOM 1174 O O . LEU A 1 146 ? -4.255 -2.997 8.516 1.00 38.28 146 LEU A O 1
ATOM 1178 N N . SER A 1 147 ? -6.156 -3.690 7.551 1.00 42.97 147 SER A N 1
ATOM 1179 C CA . SER A 1 147 ? -6.137 -5.062 8.086 1.00 42.97 147 SER A CA 1
ATOM 1180 C C . SER A 1 147 ? -4.994 -5.927 7.529 1.00 42.97 147 SER A C 1
ATOM 1182 O O . SER A 1 147 ? -4.609 -6.922 8.147 1.00 42.97 147 SER A O 1
ATOM 1184 N N . THR A 1 148 ? -4.449 -5.562 6.359 1.00 45.94 148 THR A N 1
ATOM 1185 C CA . THR A 1 148 ? -3.255 -6.199 5.778 1.00 45.94 148 THR A CA 1
ATOM 1186 C C . THR A 1 148 ? -1.939 -5.603 6.277 1.00 45.94 148 THR A C 1
ATOM 1188 O O . THR A 1 148 ? -0.937 -6.309 6.278 1.00 45.94 148 THR A O 1
ATOM 1191 N N . ILE A 1 149 ? -1.944 -4.334 6.703 1.00 47.16 149 ILE A N 1
ATOM 1192 C CA . ILE A 1 149 ? -0.751 -3.573 7.115 1.00 47.16 149 ILE A CA 1
ATOM 1193 C C . ILE A 1 149 ? -0.537 -3.662 8.631 1.00 47.16 149 ILE A C 1
ATOM 1195 O O . ILE A 1 149 ? 0.576 -3.850 9.115 1.00 47.16 149 ILE A O 1
ATOM 1199 N N . PHE A 1 150 ? -1.609 -3.528 9.407 1.00 52.22 150 PHE A N 1
ATOM 1200 C CA . PHE A 1 150 ? -1.546 -3.512 10.860 1.00 52.22 150 PHE A CA 1
ATOM 1201 C C . PHE A 1 150 ? -1.972 -4.861 11.421 1.00 52.22 150 PHE A C 1
ATOM 1203 O O . PHE A 1 150 ? -3.034 -5.389 11.098 1.00 52.22 150 PHE A O 1
ATOM 1210 N N . TYR A 1 151 ? -1.172 -5.389 12.347 1.00 66.31 151 TYR A N 1
ATOM 1211 C CA . TYR A 1 151 ? -1.646 -6.446 13.231 1.00 66.31 151 TYR A CA 1
ATOM 1212 C C . TYR A 1 151 ? -2.839 -5.947 14.045 1.00 66.31 151 TYR A C 1
ATOM 1214 O O . TYR A 1 151 ? -3.815 -6.678 14.227 1.00 66.31 151 TYR A O 1
ATOM 1222 N N . ARG A 1 152 ? -2.787 -4.689 14.508 1.00 76.31 152 ARG A N 1
ATOM 1223 C CA . ARG A 1 152 ? -3.860 -4.123 15.320 1.00 76.31 152 ARG A CA 1
ATOM 1224 C C . ARG A 1 152 ? -3.906 -2.607 15.329 1.00 76.31 152 ARG A C 1
ATOM 1226 O O . ARG A 1 152 ? -2.867 -1.948 15.313 1.00 76.31 152 ARG A O 1
ATOM 1233 N N . ILE A 1 153 ? -5.121 -2.085 15.475 1.00 70.19 153 ILE A N 1
ATOM 1234 C CA . ILE A 1 153 ? -5.384 -0.686 15.809 1.00 70.19 153 ILE A CA 1
ATOM 1235 C C . ILE A 1 153 ? -6.291 -0.656 17.038 1.00 70.19 153 ILE A C 1
ATOM 1237 O O . ILE A 1 153 ? -7.386 -1.221 17.030 1.00 70.19 153 ILE A O 1
ATOM 1241 N N . LEU A 1 154 ? -5.826 -0.007 18.101 1.00 81.88 154 LEU A N 1
ATOM 1242 C CA . LEU A 1 154 ? -6.506 0.074 19.390 1.00 81.88 154 LEU A CA 1
ATOM 1243 C C . LEU A 1 154 ? -6.808 1.530 19.729 1.00 81.88 154 LEU A C 1
ATOM 1245 O O . LEU A 1 154 ? -5.910 2.367 19.692 1.00 81.88 154 LEU A O 1
ATOM 1249 N N . LYS A 1 155 ? -8.044 1.825 20.128 1.00 82.19 155 LYS A N 1
ATOM 1250 C CA . LYS A 1 155 ? -8.377 3.063 20.837 1.00 82.19 155 LYS A CA 1
ATOM 1251 C C . LYS A 1 155 ? -8.211 2.798 22.324 1.00 82.19 155 LYS A C 1
ATOM 1253 O O . LYS A 1 155 ? -8.871 1.911 22.846 1.00 82.19 155 LYS A O 1
ATOM 1258 N N . ILE A 1 156 ? -7.332 3.525 22.995 1.00 87.69 156 ILE A N 1
ATOM 1259 C CA . ILE A 1 156 ? -6.994 3.299 24.400 1.00 87.69 156 ILE A CA 1
ATOM 1260 C C . ILE A 1 156 ? -7.415 4.513 25.216 1.00 87.69 156 ILE A C 1
ATOM 1262 O O . ILE A 1 156 ? -7.070 5.646 24.878 1.00 87.69 156 ILE A O 1
ATOM 1266 N N . ASP A 1 157 ? -8.117 4.259 26.312 1.00 87.25 157 ASP A N 1
ATOM 1267 C CA . ASP A 1 157 ? -8.299 5.213 27.395 1.00 87.25 157 ASP A CA 1
ATOM 1268 C C . ASP A 1 157 ? -7.222 4.948 28.450 1.00 87.25 157 ASP A C 1
ATOM 1270 O O . ASP A 1 157 ? -7.285 3.966 29.197 1.00 87.25 157 ASP A O 1
ATOM 1274 N N . LEU A 1 158 ? -6.205 5.814 28.482 1.00 86.44 158 LEU A N 1
ATOM 1275 C CA . LEU A 1 158 ? -5.099 5.675 29.427 1.00 86.44 158 LEU A CA 1
ATOM 1276 C C . LEU A 1 158 ? -5.566 5.848 30.876 1.00 86.44 158 LEU A C 1
ATOM 1278 O O . LEU A 1 158 ? -4.967 5.258 31.774 1.00 86.44 158 LEU A O 1
ATOM 1282 N N . GLU A 1 159 ? -6.607 6.647 31.126 1.00 85.50 159 GLU A N 1
ATOM 1283 C CA . GLU A 1 159 ? -7.079 6.927 32.482 1.00 85.50 159 GLU A CA 1
ATOM 1284 C C . GLU A 1 159 ? -7.885 5.760 33.042 1.00 85.50 159 GLU A C 1
ATOM 1286 O O . GLU A 1 159 ? -7.633 5.328 34.167 1.00 85.50 159 GLU A O 1
ATOM 1291 N N . ALA A 1 160 ? -8.783 5.210 32.225 1.00 86.06 160 ALA A N 1
ATOM 1292 C CA . ALA A 1 160 ? -9.619 4.075 32.593 1.00 86.06 160 ALA A CA 1
ATOM 1293 C C . ALA A 1 160 ? -8.925 2.705 32.448 1.00 86.06 160 ALA A C 1
ATOM 1295 O O . ALA A 1 160 ? -9.536 1.698 32.799 1.00 86.06 160 ALA A O 1
ATOM 1296 N N . ASP A 1 161 ? -7.692 2.650 31.921 1.00 89.62 161 ASP A N 1
ATOM 1297 C CA . ASP A 1 161 ? -6.984 1.405 31.564 1.00 89.62 161 ASP A CA 1
ATOM 1298 C C . ASP A 1 161 ? -7.858 0.473 30.705 1.00 89.62 161 ASP A C 1
ATOM 1300 O O . ASP A 1 161 ? -7.932 -0.738 30.903 1.00 89.62 161 ASP A O 1
ATOM 1304 N N . SER A 1 162 ? -8.563 1.057 29.738 1.00 88.12 162 SER A N 1
ATOM 1305 C CA . SER A 1 162 ? -9.486 0.329 28.866 1.00 88.12 162 SER A CA 1
ATOM 1306 C C . SER A 1 162 ? -9.145 0.564 27.403 1.00 88.12 162 SER A C 1
ATOM 1308 O O . SER A 1 162 ? -8.446 1.517 27.053 1.00 88.12 162 SER A O 1
ATOM 1310 N N . TYR A 1 163 ? -9.603 -0.331 26.533 1.00 89.44 163 TYR A N 1
ATOM 1311 C CA . TYR A 1 163 ? -9.358 -0.213 25.104 1.00 89.44 163 TYR A CA 1
ATOM 1312 C C . TYR A 1 163 ? -10.508 -0.783 24.279 1.00 89.44 163 TYR A C 1
ATOM 1314 O O . TYR A 1 163 ? -11.216 -1.699 24.694 1.00 89.44 163 TYR A O 1
ATOM 1322 N N . GLU A 1 164 ? -10.650 -0.245 23.077 1.00 83.75 164 GLU A N 1
ATOM 1323 C CA . GLU A 1 164 ? -11.518 -0.742 22.023 1.00 83.75 164 GLU A CA 1
ATOM 1324 C C . GLU A 1 164 ? -10.646 -1.161 20.837 1.00 83.75 164 GLU A C 1
ATOM 1326 O O . GLU A 1 164 ? -9.732 -0.440 20.424 1.00 83.75 164 GLU A O 1
ATOM 1331 N N . ILE A 1 165 ? -10.909 -2.343 20.284 1.00 83.06 165 ILE A N 1
ATOM 1332 C CA . ILE A 1 165 ? -10.237 -2.808 19.071 1.00 83.06 165 ILE A CA 1
ATOM 1333 C C . ILE A 1 165 ? -10.947 -2.159 17.884 1.00 83.06 165 ILE A C 1
ATOM 1335 O O . ILE A 1 165 ? -12.075 -2.530 17.570 1.00 83.06 165 ILE A O 1
ATOM 1339 N N . ILE A 1 166 ? -10.285 -1.198 17.238 1.00 67.50 166 ILE A N 1
ATOM 1340 C CA . ILE A 1 166 ? -10.790 -0.570 16.011 1.00 67.50 166 ILE A CA 1
ATOM 1341 C C . ILE A 1 166 ? -10.618 -1.538 14.842 1.00 67.50 166 ILE A C 1
ATOM 1343 O O . ILE A 1 166 ? -11.549 -1.740 14.072 1.00 67.50 166 ILE A O 1
ATOM 1347 N N . GLU A 1 167 ? -9.427 -2.132 14.725 1.00 64.25 167 GLU A N 1
ATOM 1348 C CA . GLU A 1 167 ? -9.079 -3.039 13.633 1.00 64.25 167 GLU A CA 1
ATOM 1349 C C . GLU A 1 167 ? -8.215 -4.190 14.149 1.00 64.25 167 GLU A C 1
ATOM 1351 O O . GLU A 1 167 ? -7.344 -4.008 15.011 1.00 64.25 167 GLU A O 1
ATOM 1356 N N . GLN A 1 168 ? -8.446 -5.378 13.596 1.00 70.81 168 GLN A N 1
ATOM 1357 C CA . GLN A 1 168 ? -7.716 -6.590 13.933 1.00 70.81 168 GLN A CA 1
ATOM 1358 C C . GLN A 1 168 ? -7.272 -7.287 12.652 1.00 70.81 168 GLN A C 1
ATOM 1360 O O . GLN A 1 168 ? -8.088 -7.881 11.950 1.00 70.81 168 GLN A O 1
ATOM 1365 N N . GLY A 1 169 ? -5.969 -7.242 12.381 1.00 60.06 169 GLY A N 1
ATOM 1366 C CA . GLY A 1 169 ? -5.389 -7.877 11.209 1.00 60.06 169 GLY A CA 1
ATOM 1367 C C . GLY A 1 169 ? -5.605 -9.389 11.225 1.00 60.06 169 GLY A C 1
ATOM 1368 O O . GLY A 1 169 ? -5.478 -10.048 12.262 1.00 60.06 169 GLY A O 1
ATOM 1369 N N . ASN A 1 170 ? -5.901 -9.957 10.054 1.00 57.53 170 ASN A N 1
ATOM 1370 C CA . ASN A 1 170 ? -6.225 -11.382 9.902 1.00 57.53 170 ASN A CA 1
ATOM 1371 C C . ASN A 1 170 ? -5.085 -12.324 10.335 1.00 57.53 170 ASN A C 1
ATOM 1373 O O . ASN A 1 170 ? -5.342 -13.474 10.682 1.00 57.53 170 ASN A O 1
ATOM 1377 N N . ASN A 1 171 ? -3.845 -11.826 10.349 1.00 58.28 171 ASN A N 1
ATOM 1378 C CA . ASN A 1 171 ? -2.639 -12.592 10.658 1.00 58.28 171 ASN A CA 1
ATOM 1379 C C . ASN A 1 171 ? -2.024 -12.246 12.024 1.00 58.28 171 ASN A C 1
ATOM 1381 O O . ASN A 1 171 ? -0.871 -12.600 12.248 1.00 58.28 171 ASN A O 1
ATOM 1385 N N . ASP A 1 172 ? -2.729 -11.548 12.929 1.00 69.31 172 ASP A N 1
ATOM 1386 C CA . ASP A 1 172 ? -2.156 -11.206 14.238 1.00 69.31 172 ASP A CA 1
ATOM 1387 C C . ASP A 1 172 ? -1.953 -12.458 15.122 1.00 69.31 172 ASP A C 1
ATOM 1389 O O . ASP A 1 172 ? -2.931 -13.034 15.618 1.00 69.31 172 ASP A O 1
ATOM 1393 N N . PRO A 1 173 ? -0.700 -12.853 15.418 1.00 67.31 173 PRO A N 1
ATOM 1394 C CA . PRO A 1 173 ? -0.429 -14.080 16.158 1.00 67.31 173 PRO A CA 1
ATOM 1395 C C . PRO A 1 173 ? -0.721 -13.982 17.669 1.00 67.31 173 PRO A C 1
ATOM 1397 O O . PRO A 1 173 ? -0.709 -15.009 18.336 1.00 67.31 173 PRO A O 1
ATOM 1400 N N . LEU A 1 174 ? -0.974 -12.786 18.242 1.00 79.31 174 LEU A N 1
ATOM 1401 C CA . LEU A 1 174 ? -1.391 -12.626 19.660 1.00 79.31 174 LEU A CA 1
ATOM 1402 C C . LEU A 1 174 ? -2.859 -12.230 19.790 1.00 79.31 174 LEU A C 1
ATOM 1404 O O . LEU A 1 174 ? -3.244 -11.540 20.739 1.00 79.31 174 LEU A O 1
ATOM 1408 N N . ARG A 1 175 ? -3.705 -12.600 18.830 1.00 75.50 175 ARG A N 1
ATOM 1409 C CA . ARG A 1 175 ? -5.136 -12.273 18.848 1.00 75.50 175 ARG A CA 1
ATOM 1410 C C . ARG A 1 175 ? -5.803 -12.543 20.202 1.00 75.50 175 ARG A C 1
ATOM 1412 O O . ARG A 1 175 ? -6.504 -11.668 20.706 1.00 75.50 175 ARG A O 1
ATOM 1419 N N . GLU A 1 176 ? -5.526 -13.698 20.797 1.00 76.81 176 GLU A N 1
ATOM 1420 C CA . GLU A 1 176 ? -6.134 -14.168 22.050 1.00 76.81 176 GLU A CA 1
ATOM 1421 C C . GLU A 1 176 ? -5.672 -13.405 23.303 1.00 76.81 176 GLU A C 1
ATOM 1423 O O . GLU A 1 176 ? -6.371 -13.408 24.315 1.00 76.81 176 GLU A O 1
ATOM 1428 N N . LEU A 1 177 ? -4.518 -12.728 23.260 1.00 77.38 177 LEU A N 1
ATOM 1429 C CA . LEU A 1 177 ? -3.990 -12.009 24.429 1.00 77.38 177 LEU A CA 1
ATOM 1430 C C . LEU A 1 177 ? -4.706 -10.685 24.692 1.00 77.38 177 LEU A C 1
ATOM 1432 O O . LEU A 1 177 ? -4.777 -10.256 25.837 1.00 77.38 177 LEU A O 1
ATOM 1436 N N . TYR A 1 178 ? -5.287 -10.073 23.660 1.00 75.19 178 TYR A N 1
ATOM 1437 C CA . TYR A 1 178 ? -6.026 -8.810 23.765 1.00 75.19 178 TYR A CA 1
ATOM 1438 C C . TYR A 1 178 ? -7.538 -9.051 23.838 1.00 75.19 178 TYR A C 1
ATOM 1440 O O . TYR A 1 178 ? -8.326 -8.443 23.119 1.00 75.19 178 TYR A O 1
ATOM 1448 N N . GLN A 1 179 ? -7.936 -10.005 24.674 1.00 72.88 179 GLN A N 1
ATOM 1449 C CA . GLN A 1 179 ? -9.330 -10.223 25.080 1.00 72.88 179 GLN A CA 1
ATOM 1450 C C . GLN A 1 179 ? -9.504 -9.985 26.587 1.00 72.88 179 GLN A C 1
ATOM 1452 O O . GLN A 1 179 ? -10.493 -10.401 27.185 1.00 72.88 179 GLN A O 1
ATOM 1457 N N . LYS A 1 180 ? -8.502 -9.370 27.228 1.00 73.06 180 LYS A N 1
ATOM 1458 C CA . LYS A 1 180 ? -8.515 -9.051 28.658 1.00 73.06 180 LYS A CA 1
ATOM 1459 C C . LYS A 1 180 ? -9.256 -7.744 28.906 1.00 73.06 180 LYS A C 1
ATOM 1461 O O . LYS A 1 180 ? -9.369 -6.914 28.007 1.00 73.06 180 LYS A O 1
ATOM 1466 N N . GLU A 1 181 ? -9.696 -7.572 30.149 1.00 76.94 181 GLU A N 1
ATOM 1467 C CA . GLU A 1 181 ? -10.464 -6.408 30.604 1.00 76.94 181 GLU A CA 1
ATOM 1468 C C . GLU A 1 181 ? -9.671 -5.092 30.546 1.00 76.94 181 GLU A C 1
ATOM 1470 O O . GLU A 1 181 ? -10.287 -4.041 30.405 1.00 76.94 181 GLU A O 1
ATOM 1475 N N . SER A 1 182 ? -8.331 -5.139 30.608 1.00 88.38 182 SER A N 1
ATOM 1476 C CA . SER A 1 182 ? -7.482 -3.941 30.622 1.00 88.38 182 SER A CA 1
ATOM 1477 C C . SER A 1 182 ? -6.313 -4.000 29.637 1.00 88.38 182 SER A C 1
ATOM 1479 O O . SER A 1 182 ? -5.801 -5.081 29.318 1.00 88.38 182 SER A O 1
ATOM 1481 N N . ILE A 1 183 ? -5.879 -2.835 29.140 1.00 89.31 183 ILE A N 1
ATOM 1482 C CA . ILE A 1 183 ? -4.777 -2.754 28.167 1.00 89.31 183 ILE A CA 1
ATOM 1483 C C . ILE A 1 183 ? -3.428 -3.032 28.834 1.00 89.31 183 ILE A C 1
ATOM 1485 O O . ILE A 1 183 ? -2.581 -3.709 28.248 1.00 89.31 183 ILE A O 1
ATOM 1489 N N . SER A 1 184 ? -3.246 -2.588 30.080 1.00 90.19 184 SER A N 1
ATOM 1490 C CA . SER A 1 184 ? -2.032 -2.842 30.858 1.00 90.19 184 SER A CA 1
ATOM 1491 C C . SER A 1 184 ? -1.782 -4.339 31.051 1.00 90.19 184 SER A C 1
ATOM 1493 O O . SER A 1 184 ? -0.655 -4.808 30.878 1.00 90.19 184 SER A O 1
ATOM 1495 N N . ALA A 1 185 ? -2.841 -5.107 31.324 1.00 87.38 185 ALA A N 1
ATOM 1496 C CA . ALA A 1 185 ? -2.773 -6.556 31.446 1.00 87.38 185 ALA A CA 1
ATOM 1497 C C . ALA A 1 185 ? -2.407 -7.214 30.110 1.00 87.38 185 ALA A C 1
ATOM 1499 O O . ALA A 1 185 ? -1.569 -8.111 30.089 1.00 87.38 185 ALA A O 1
ATOM 1500 N N . CYS A 1 186 ? -2.975 -6.743 28.993 1.00 87.81 186 CYS A N 1
ATOM 1501 C CA . CYS A 1 186 ? -2.642 -7.259 27.663 1.00 87.81 186 CYS A CA 1
ATOM 1502 C C . CYS A 1 186 ? -1.156 -7.064 27.342 1.00 87.81 186 CYS A C 1
ATOM 1504 O O . CYS A 1 186 ? -0.467 -8.026 27.015 1.00 87.81 186 CYS A O 1
ATOM 1506 N N . LEU A 1 187 ? -0.648 -5.831 27.460 1.00 89.81 187 LEU A N 1
ATOM 1507 C CA . LEU A 1 187 ? 0.743 -5.504 27.123 1.00 89.81 187 LEU A CA 1
ATOM 1508 C C . LEU A 1 187 ? 1.739 -6.239 28.026 1.00 89.81 187 LEU A C 1
ATOM 1510 O O . LEU A 1 187 ? 2.796 -6.664 27.555 1.00 89.81 187 LEU A O 1
ATOM 1514 N N . LYS A 1 188 ? 1.380 -6.434 29.298 1.00 88.88 188 LYS A N 1
ATOM 1515 C CA . LYS A 1 188 ? 2.166 -7.212 30.255 1.00 88.88 188 LYS A CA 1
ATOM 1516 C C . LYS A 1 188 ? 2.198 -8.703 29.906 1.00 88.88 188 LYS A C 1
ATOM 1518 O O . LYS A 1 188 ? 3.282 -9.279 29.879 1.00 88.88 188 LYS A O 1
ATOM 1523 N N . ASP A 1 189 ? 1.058 -9.305 29.562 1.00 87.81 189 ASP A N 1
ATOM 1524 C CA . ASP A 1 189 ? 0.978 -10.709 29.126 1.00 87.81 189 ASP A CA 1
ATOM 1525 C C . ASP A 1 189 ? 1.858 -10.969 27.889 1.00 87.81 189 ASP A C 1
ATOM 1527 O O . ASP A 1 189 ? 2.471 -12.032 27.786 1.00 87.81 189 ASP A O 1
ATOM 1531 N N . VAL A 1 190 ? 1.955 -10.008 26.957 1.00 86.81 190 VAL A N 1
ATOM 1532 C CA . VAL A 1 190 ? 2.854 -10.112 25.790 1.00 86.81 190 VAL A CA 1
ATOM 1533 C C . VAL A 1 190 ? 4.315 -10.258 26.231 1.00 86.81 190 VAL A C 1
ATOM 1535 O O . VAL A 1 190 ? 5.029 -11.118 25.710 1.00 86.81 190 VAL A O 1
ATOM 1538 N N . ALA A 1 191 ? 4.753 -9.456 27.204 1.00 86.88 191 ALA A N 1
ATOM 1539 C CA . ALA A 1 191 ? 6.110 -9.523 27.738 1.00 86.88 191 ALA A CA 1
ATOM 1540 C C . ALA A 1 191 ? 6.350 -10.823 28.527 1.00 86.88 191 ALA A C 1
ATOM 1542 O O . ALA A 1 191 ? 7.321 -11.533 28.270 1.00 86.88 191 ALA A O 1
ATOM 1543 N N . GLU A 1 192 ? 5.449 -11.173 29.449 1.00 85.94 192 GLU A N 1
ATOM 1544 C CA . GLU A 1 192 ? 5.620 -12.312 30.364 1.00 85.94 192 GLU A CA 1
ATOM 1545 C C . GLU A 1 192 ? 5.538 -13.675 29.665 1.00 85.94 192 GLU A C 1
ATOM 1547 O O . GLU A 1 192 ? 6.175 -14.634 30.101 1.00 85.94 192 GLU A O 1
ATOM 1552 N N . LYS A 1 193 ? 4.804 -13.772 28.551 1.00 84.12 193 LYS A N 1
ATOM 1553 C CA . LYS A 1 193 ? 4.728 -14.998 27.741 1.00 84.12 193 LYS A CA 1
ATOM 1554 C C . LYS A 1 193 ? 5.922 -15.194 26.800 1.00 84.12 193 LYS A C 1
ATOM 1556 O O . LYS A 1 193 ? 5.929 -16.154 26.035 1.00 84.12 193 LYS A O 1
ATOM 1561 N N . GLY A 1 194 ? 6.930 -14.321 26.865 1.00 80.50 194 GLY A N 1
ATOM 1562 C CA . GLY A 1 194 ? 8.183 -14.481 26.127 1.00 80.50 194 GLY A CA 1
ATOM 1563 C C . GLY A 1 194 ? 8.090 -14.125 24.644 1.00 80.50 194 GLY A C 1
ATOM 1564 O O . GLY A 1 194 ? 8.919 -14.574 23.859 1.00 80.50 194 GLY A O 1
ATOM 1565 N N . TYR A 1 195 ? 7.102 -13.317 24.244 1.00 86.38 195 TYR A N 1
ATOM 1566 C CA . TYR A 1 195 ? 6.991 -12.851 22.859 1.00 86.38 195 TYR A CA 1
ATOM 1567 C C . TYR A 1 195 ? 7.932 -11.689 22.541 1.00 86.38 195 TYR A C 1
ATOM 1569 O O . TYR A 1 195 ? 8.016 -11.296 21.384 1.00 86.38 195 TYR A O 1
ATOM 1577 N N . ILE A 1 196 ? 8.636 -11.128 23.524 1.00 89.19 196 ILE A N 1
ATOM 1578 C CA . ILE A 1 196 ? 9.583 -10.026 23.332 1.00 89.19 196 ILE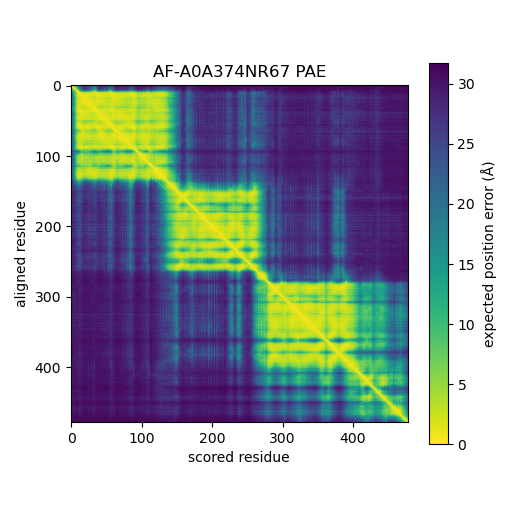 A CA 1
ATOM 1579 C C . ILE A 1 196 ? 11.006 -10.569 23.433 1.00 89.19 196 ILE A C 1
ATOM 1581 O O . ILE A 1 196 ? 11.311 -11.338 24.344 1.00 89.19 196 ILE A O 1
ATOM 1585 N N . HIS A 1 197 ? 11.869 -10.181 22.493 1.00 87.06 197 HIS A N 1
ATOM 1586 C CA . HIS A 1 197 ? 13.284 -10.545 22.523 1.00 87.06 197 HIS A CA 1
ATOM 1587 C C . HIS A 1 197 ? 13.943 -10.053 23.821 1.00 87.06 197 HIS A C 1
ATOM 1589 O O . HIS A 1 197 ? 13.652 -8.955 24.292 1.00 87.06 197 HIS A O 1
ATOM 1595 N N . GLU A 1 198 ? 14.856 -10.842 24.388 1.00 85.81 198 GLU A N 1
ATOM 1596 C CA . GLU A 1 198 ? 15.462 -10.580 25.704 1.00 85.81 198 GLU A CA 1
ATOM 1597 C C . GLU A 1 198 ? 16.116 -9.192 25.818 1.00 85.81 198 GLU A C 1
ATOM 1599 O O . GLU A 1 198 ? 15.942 -8.500 26.819 1.00 85.81 198 GLU A O 1
ATOM 1604 N N . GLU A 1 199 ? 16.807 -8.757 24.763 1.00 84.44 199 GLU A N 1
ATOM 1605 C CA . GLU A 1 199 ? 17.446 -7.436 24.679 1.00 84.44 199 GLU A CA 1
ATOM 1606 C C . GLU A 1 199 ? 16.440 -6.271 24.640 1.00 84.44 199 GLU A C 1
ATOM 1608 O O . GLU A 1 199 ? 16.735 -5.202 25.167 1.00 84.44 199 GLU A O 1
ATOM 1613 N N . ASP A 1 200 ? 15.245 -6.485 24.080 1.00 86.25 200 ASP A N 1
ATOM 1614 C CA . ASP A 1 200 ? 14.229 -5.436 23.907 1.00 86.25 200 ASP A CA 1
ATOM 1615 C C . ASP A 1 200 ? 13.215 -5.430 25.066 1.00 86.25 200 ASP A C 1
ATOM 1617 O O . ASP A 1 200 ? 12.415 -4.506 25.205 1.00 86.25 200 ASP A O 1
ATOM 1621 N N . TYR A 1 201 ? 13.250 -6.449 25.935 1.00 88.56 201 TYR A N 1
ATOM 1622 C CA . TYR A 1 201 ? 12.293 -6.643 27.027 1.00 88.56 201 TYR A CA 1
ATOM 1623 C C . TYR A 1 201 ? 12.202 -5.425 27.951 1.00 88.56 201 TYR A C 1
ATOM 1625 O O . TYR A 1 201 ? 11.112 -4.961 28.295 1.00 88.56 201 TYR A O 1
ATOM 1633 N N . LYS A 1 202 ? 13.356 -4.886 28.358 1.00 89.06 202 LYS A N 1
ATOM 1634 C CA . LYS A 1 202 ? 13.402 -3.750 29.283 1.00 89.06 202 LYS A CA 1
ATOM 1635 C C . LYS A 1 202 ? 12.768 -2.508 28.656 1.00 89.06 202 LYS A C 1
ATOM 1637 O O . LYS A 1 202 ? 11.916 -1.888 29.282 1.00 89.06 202 LYS A O 1
ATOM 1642 N N . GLU A 1 203 ? 13.152 -2.189 27.425 1.00 87.19 203 GLU A N 1
ATOM 1643 C CA . GLU A 1 203 ? 12.637 -1.030 26.695 1.00 87.19 203 GLU A CA 1
ATOM 1644 C C . GLU A 1 203 ? 11.133 -1.165 26.421 1.00 87.19 203 GLU A C 1
ATOM 1646 O O . GLU A 1 203 ? 10.371 -0.231 26.662 1.00 87.19 203 GLU A O 1
ATOM 1651 N N . TYR A 1 204 ? 10.680 -2.362 26.039 1.00 91.69 204 TYR A N 1
ATOM 1652 C CA . TYR A 1 204 ? 9.266 -2.660 25.829 1.00 91.69 204 TYR A CA 1
ATOM 1653 C C . TYR A 1 204 ? 8.427 -2.468 27.094 1.00 91.69 204 TYR A C 1
ATOM 1655 O O . TYR A 1 204 ? 7.388 -1.809 27.055 1.00 91.69 204 TYR A O 1
ATOM 1663 N N . THR A 1 205 ? 8.864 -3.031 28.223 1.00 90.62 205 THR A N 1
ATOM 1664 C CA . THR A 1 205 ? 8.120 -2.930 29.491 1.00 90.62 205 THR A CA 1
ATOM 1665 C C . THR A 1 205 ? 8.071 -1.506 30.038 1.00 90.62 205 THR A C 1
ATOM 1667 O O . THR A 1 205 ? 7.042 -1.102 30.579 1.00 90.62 205 THR A O 1
ATOM 1670 N N . GLU A 1 206 ? 9.146 -0.732 29.871 1.00 91.06 206 GLU A N 1
ATOM 1671 C CA . GLU A 1 206 ? 9.183 0.680 30.251 1.00 91.06 206 GLU A CA 1
ATOM 1672 C C . GLU A 1 206 ? 8.240 1.513 29.374 1.00 91.06 206 GLU A C 1
ATOM 1674 O O . GLU A 1 206 ? 7.399 2.242 29.902 1.00 91.06 206 GLU A O 1
ATOM 1679 N N . PHE A 1 207 ? 8.308 1.335 28.051 1.00 89.56 207 PHE A N 1
ATOM 1680 C CA . PHE A 1 207 ? 7.451 2.035 27.095 1.00 89.56 207 PHE A CA 1
ATOM 1681 C C . PHE A 1 207 ? 5.962 1.719 27.295 1.00 89.56 207 PHE A C 1
ATOM 1683 O O . PHE A 1 207 ? 5.129 2.621 27.278 1.00 89.56 207 PHE A O 1
ATOM 1690 N N . CYS A 1 208 ? 5.618 0.447 27.519 1.00 90.88 208 CYS A N 1
ATOM 1691 C CA . CYS A 1 208 ? 4.235 -0.010 27.679 1.00 90.88 208 CYS A CA 1
ATOM 1692 C C . CYS A 1 208 ? 3.638 0.276 29.069 1.00 90.88 208 CYS A C 1
ATOM 1694 O O . CYS A 1 208 ? 2.479 -0.064 29.318 1.00 90.88 208 CYS A O 1
ATOM 1696 N N . SER A 1 209 ? 4.396 0.878 29.990 1.00 91.88 209 SER A N 1
ATOM 1697 C CA . SER A 1 209 ? 3.874 1.285 31.294 1.00 91.88 209 SER A CA 1
ATOM 1698 C C . SER A 1 209 ? 2.854 2.413 31.138 1.00 91.88 209 SER A C 1
ATOM 1700 O O . SER A 1 209 ? 3.155 3.464 30.571 1.00 91.88 209 SER A O 1
ATOM 1702 N N . LEU A 1 210 ? 1.654 2.243 31.703 1.00 88.50 210 LEU A N 1
ATOM 1703 C CA . LEU A 1 210 ? 0.627 3.289 31.682 1.00 88.50 210 LEU A CA 1
ATOM 1704 C C . LEU A 1 210 ? 1.111 4.591 32.318 1.00 88.50 210 LEU A C 1
ATOM 1706 O O . LEU A 1 210 ? 0.822 5.659 31.792 1.00 88.50 210 LEU A O 1
ATOM 1710 N N . GLU A 1 211 ? 1.865 4.526 33.417 1.00 88.25 211 GLU A N 1
ATOM 1711 C CA . GLU A 1 211 ? 2.414 5.727 34.056 1.00 88.25 211 GLU A CA 1
ATOM 1712 C C . GLU A 1 211 ? 3.367 6.473 33.115 1.00 88.25 211 GLU A C 1
ATOM 1714 O O . GLU A 1 211 ? 3.340 7.703 33.039 1.00 88.25 211 GLU A O 1
ATOM 1719 N N . HIS A 1 212 ? 4.172 5.723 32.358 1.00 88.44 212 HIS A N 1
ATOM 1720 C CA . HIS A 1 212 ? 5.094 6.276 31.375 1.00 88.44 212 HIS A CA 1
ATOM 1721 C C . HIS A 1 212 ? 4.342 6.912 30.197 1.00 88.44 212 HIS A C 1
ATOM 1723 O O . HIS A 1 212 ? 4.600 8.069 29.862 1.00 88.44 212 HIS A O 1
ATOM 1729 N N . LEU A 1 213 ? 3.353 6.213 29.631 1.00 86.75 213 LEU A N 1
ATOM 1730 C CA . LEU A 1 213 ? 2.527 6.722 28.532 1.00 86.75 213 LEU A CA 1
ATOM 1731 C C . LEU A 1 213 ? 1.728 7.964 28.940 1.00 86.75 213 LEU A C 1
ATOM 1733 O O . LEU A 1 213 ? 1.772 8.974 28.236 1.00 86.75 213 LEU A O 1
ATOM 1737 N N . LYS A 1 214 ? 1.064 7.938 30.104 1.00 87.50 214 LYS A N 1
ATOM 1738 C CA . LYS A 1 214 ? 0.357 9.106 30.657 1.00 87.50 214 LYS A CA 1
ATOM 1739 C C . LYS A 1 214 ? 1.287 10.306 30.748 1.00 87.50 214 LYS A C 1
ATOM 1741 O O . LYS A 1 214 ? 0.923 11.395 30.318 1.00 87.50 214 LYS A O 1
ATOM 1746 N N . LYS A 1 215 ? 2.505 10.109 31.261 1.00 86.06 215 LYS A N 1
ATOM 1747 C CA . LYS A 1 215 ? 3.495 11.180 31.384 1.00 86.06 215 LYS A CA 1
ATOM 1748 C C . LYS A 1 215 ? 3.916 11.741 30.022 1.00 86.06 215 LYS A C 1
ATOM 1750 O O . LYS A 1 215 ? 3.874 12.954 29.848 1.00 86.06 215 LYS A O 1
ATOM 1755 N N . ILE A 1 216 ? 4.247 10.882 29.051 1.00 81.62 216 ILE A N 1
ATOM 1756 C CA . ILE A 1 216 ? 4.639 11.308 27.694 1.00 81.62 216 ILE A CA 1
ATOM 1757 C C . ILE A 1 216 ? 3.580 12.228 27.078 1.00 81.62 216 ILE A C 1
ATOM 1759 O O . ILE A 1 216 ? 3.913 13.279 26.520 1.00 81.62 216 ILE A O 1
ATOM 1763 N N . PHE A 1 217 ? 2.308 11.834 27.173 1.00 78.19 217 PHE A N 1
ATOM 1764 C CA . PHE A 1 217 ? 1.212 12.578 26.564 1.00 78.19 217 PHE A CA 1
ATOM 1765 C C . PHE A 1 217 ? 0.727 13.747 27.427 1.00 78.19 217 PHE A C 1
ATOM 1767 O O . PHE A 1 217 ? 0.208 14.708 26.869 1.00 78.19 217 PHE A O 1
ATOM 1774 N N . LEU A 1 218 ? 0.927 13.746 28.748 1.00 81.69 218 LEU A N 1
ATOM 1775 C CA . LEU A 1 218 ? 0.717 14.928 29.597 1.00 81.69 218 LEU A CA 1
ATOM 1776 C C . LEU A 1 218 ? 1.732 16.037 29.298 1.00 81.69 218 LEU A C 1
ATOM 1778 O O . LEU A 1 218 ? 1.347 17.200 29.228 1.00 81.69 218 LEU A O 1
ATOM 1782 N N . ASP A 1 219 ? 2.985 15.678 29.006 1.00 74.94 219 ASP A N 1
ATOM 1783 C CA . ASP A 1 219 ? 4.061 16.621 28.657 1.00 74.94 219 ASP A CA 1
ATOM 1784 C C . ASP A 1 219 ? 3.879 17.269 27.260 1.00 74.94 219 ASP A C 1
ATOM 1786 O O . ASP A 1 219 ? 4.718 18.042 26.798 1.00 74.94 219 ASP A O 1
ATOM 1790 N N . GLY A 1 220 ? 2.760 16.992 26.578 1.00 62.50 220 GLY A N 1
ATOM 1791 C CA . GLY A 1 220 ? 2.358 17.640 25.327 1.00 62.50 220 GLY A CA 1
ATOM 1792 C C . GLY A 1 220 ? 2.806 16.923 24.052 1.00 62.50 220 GLY A C 1
ATOM 1793 O O . GLY A 1 220 ? 2.479 17.388 22.955 1.00 62.50 220 GLY A O 1
ATOM 1794 N N . SER A 1 221 ? 3.495 15.784 24.171 1.00 66.50 221 SER A N 1
ATOM 1795 C CA . SER A 1 221 ? 3.885 14.957 23.025 1.00 66.50 221 SER A CA 1
ATOM 1796 C C . SER A 1 221 ? 2.647 14.520 22.242 1.00 66.50 221 SER A C 1
ATOM 1798 O O . SER A 1 221 ? 1.640 14.123 22.820 1.00 66.50 221 SER A O 1
ATOM 1800 N N . GLN A 1 222 ? 2.698 14.605 20.915 1.00 51.72 222 GLN A N 1
ATOM 1801 C CA . GLN A 1 222 ? 1.592 14.176 20.042 1.00 51.72 222 GLN A CA 1
ATOM 1802 C C . GLN A 1 222 ? 1.711 12.708 19.621 1.00 51.72 222 GLN A C 1
ATOM 1804 O O . GLN A 1 222 ? 0.758 12.128 19.101 1.00 51.72 222 GLN A O 1
ATOM 1809 N N . TYR A 1 223 ? 2.882 12.122 19.853 1.00 61.19 223 TYR A N 1
ATOM 1810 C CA . TYR A 1 223 ? 3.310 10.861 19.281 1.00 61.19 223 TYR A CA 1
ATOM 1811 C C . TYR A 1 223 ? 4.330 10.185 20.200 1.00 61.19 223 TYR A C 1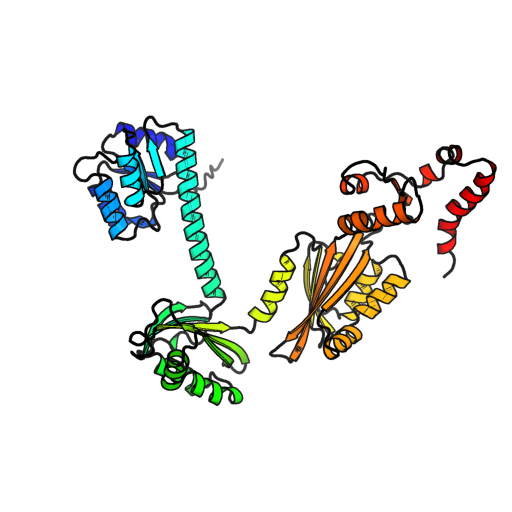
ATOM 1813 O O . TYR A 1 223 ? 5.190 10.862 20.767 1.00 61.19 223 TYR A O 1
ATOM 1821 N N . ALA A 1 224 ? 4.253 8.864 20.300 1.00 61.38 224 ALA A N 1
ATOM 1822 C CA . ALA A 1 224 ? 5.253 8.009 20.923 1.00 61.38 224 ALA A CA 1
ATOM 1823 C C . ALA A 1 224 ? 5.416 6.741 20.081 1.00 61.38 224 ALA A C 1
ATOM 1825 O O . ALA A 1 224 ? 4.436 6.238 19.537 1.00 61.38 224 ALA A O 1
ATOM 1826 N N . SER A 1 225 ? 6.625 6.195 19.981 1.00 72.19 225 SER A N 1
ATOM 1827 C CA . SER A 1 225 ? 6.841 4.952 19.240 1.00 72.19 225 SER A CA 1
ATOM 1828 C C . SER A 1 225 ? 7.941 4.099 19.824 1.00 72.19 225 SER A C 1
ATOM 1830 O O . SER A 1 225 ? 8.924 4.626 20.339 1.00 72.19 225 SER A O 1
ATOM 1832 N N . LEU A 1 226 ? 7.795 2.796 19.630 1.00 73.81 226 LEU A N 1
ATOM 1833 C CA . LEU A 1 226 ? 8.758 1.777 19.990 1.00 73.81 226 LEU A CA 1
ATOM 1834 C C . LEU A 1 226 ? 8.897 0.782 18.838 1.00 73.81 226 LEU A C 1
ATOM 1836 O O . LEU A 1 226 ? 7.904 0.324 18.268 1.00 73.81 226 LEU A O 1
ATOM 1840 N N . GLN A 1 227 ? 10.134 0.413 18.528 1.00 73.62 227 GLN A N 1
ATOM 1841 C CA . GLN A 1 227 ? 10.439 -0.713 17.653 1.00 73.62 227 GLN A CA 1
ATOM 1842 C C . GLN A 1 227 ? 11.045 -1.821 18.504 1.00 73.62 227 GLN A C 1
ATOM 1844 O O . GLN A 1 227 ? 11.934 -1.559 19.306 1.00 73.62 227 GLN A O 1
ATOM 1849 N N . TYR A 1 228 ? 10.553 -3.045 18.350 1.00 76.06 228 TYR A N 1
ATOM 1850 C CA . TYR A 1 228 ? 11.030 -4.182 19.131 1.00 76.06 228 TYR A CA 1
ATOM 1851 C C . TYR A 1 228 ? 10.970 -5.468 18.314 1.00 76.06 228 TYR A C 1
ATOM 1853 O O . TYR A 1 228 ? 10.154 -5.620 17.397 1.00 76.06 228 TYR A O 1
ATOM 1861 N N . ARG A 1 229 ? 11.838 -6.418 18.656 1.00 78.06 229 ARG A N 1
ATOM 1862 C CA . ARG A 1 229 ? 11.829 -7.760 18.085 1.00 78.06 229 ARG A CA 1
ATOM 1863 C C . ARG A 1 229 ? 10.844 -8.623 18.844 1.00 78.06 229 ARG A C 1
ATOM 1865 O O . ARG A 1 229 ? 10.911 -8.788 20.066 1.00 78.06 229 ARG A O 1
ATOM 1872 N N . ARG A 1 230 ? 9.948 -9.224 18.078 1.00 82.19 230 ARG A N 1
ATOM 1873 C CA . ARG A 1 230 ? 8.961 -10.170 18.562 1.00 82.19 230 ARG A CA 1
ATOM 1874 C C . ARG A 1 230 ? 9.396 -11.595 18.241 1.00 82.19 230 ARG A C 1
ATOM 1876 O O . ARG A 1 230 ? 9.756 -11.873 17.101 1.00 82.19 230 ARG A O 1
ATOM 1883 N N . VAL A 1 231 ? 9.348 -12.485 19.229 1.00 78.44 231 VAL A N 1
ATOM 1884 C CA . VAL A 1 231 ? 9.723 -13.902 19.112 1.00 78.44 231 VAL A CA 1
ATOM 1885 C C . VAL A 1 231 ? 8.470 -14.753 18.939 1.00 78.44 231 VAL A C 1
ATOM 1887 O O . VAL A 1 231 ? 7.570 -14.711 19.776 1.00 78.44 231 VAL A O 1
ATOM 1890 N N . LEU A 1 232 ? 8.399 -15.539 17.868 1.00 74.62 232 LEU A N 1
ATOM 1891 C CA . LEU A 1 232 ? 7.332 -16.511 17.622 1.00 74.62 232 LEU A CA 1
ATOM 1892 C C . LEU A 1 232 ? 7.961 -17.809 17.127 1.00 74.62 232 LEU A C 1
ATOM 1894 O O . LEU A 1 232 ? 8.676 -17.797 16.133 1.00 74.62 232 LEU A O 1
ATOM 1898 N N . GLU A 1 233 ? 7.727 -18.916 17.837 1.00 71.12 233 GLU A N 1
ATOM 1899 C CA . GLU A 1 233 ? 8.223 -20.254 17.456 1.00 71.12 233 GLU A CA 1
ATOM 1900 C C . GLU A 1 233 ? 9.739 -20.304 17.146 1.00 71.12 233 GLU A C 1
ATOM 1902 O O . GLU A 1 233 ? 10.201 -21.082 16.317 1.00 71.12 233 GLU A O 1
ATOM 1907 N N . GLY A 1 234 ? 10.535 -19.462 17.818 1.00 59.31 234 GLY A N 1
ATOM 1908 C CA . GLY A 1 234 ? 11.989 -19.375 17.620 1.00 59.31 234 GLY A CA 1
ATOM 1909 C C . GLY A 1 234 ? 12.445 -18.496 16.449 1.00 59.31 234 GLY A C 1
ATOM 1910 O O . GLY A 1 234 ? 13.646 -18.387 16.218 1.00 59.31 234 GLY A O 1
ATOM 1911 N N . GLN A 1 235 ? 11.525 -17.843 15.734 1.00 59.22 235 GLN A N 1
ATOM 1912 C CA . GLN A 1 235 ? 11.823 -16.823 14.728 1.00 59.22 235 GLN A CA 1
ATOM 1913 C C . GLN A 1 235 ? 11.546 -15.420 15.272 1.00 59.22 235 GLN A C 1
ATOM 1915 O O . GLN A 1 235 ? 10.645 -15.219 16.090 1.00 59.22 235 GLN A O 1
ATOM 1920 N N . TYR A 1 236 ? 12.307 -14.440 14.789 1.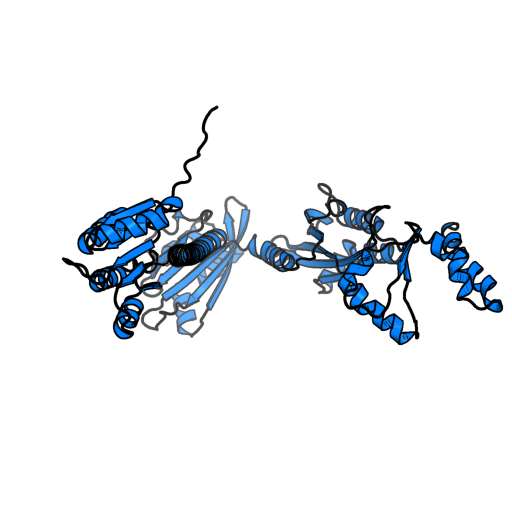00 68.81 236 TYR A N 1
ATOM 1921 C CA . TYR A 1 236 ? 12.152 -13.040 15.170 1.00 68.81 236 TYR A CA 1
ATOM 1922 C C . TYR A 1 236 ? 11.509 -12.236 14.041 1.00 68.81 236 TYR A C 1
ATOM 1924 O O . TYR A 1 236 ? 11.845 -12.424 12.873 1.00 68.81 236 TYR A O 1
ATOM 1932 N N . ARG A 1 237 ? 10.612 -11.314 14.395 1.00 66.12 237 ARG A N 1
ATOM 1933 C CA . ARG A 1 237 ? 10.040 -10.319 13.479 1.00 66.12 237 ARG A CA 1
ATOM 1934 C C . ARG A 1 237 ? 10.129 -8.926 14.080 1.00 66.12 237 ARG A C 1
ATOM 1936 O O . ARG A 1 237 ? 9.902 -8.766 15.280 1.00 66.12 237 ARG A O 1
ATOM 1943 N N . TRP A 1 238 ? 10.431 -7.926 13.258 1.00 63.78 238 TRP A N 1
ATOM 1944 C CA . TRP A 1 238 ? 10.388 -6.532 13.689 1.00 63.78 238 TRP A CA 1
ATOM 1945 C C . TRP A 1 238 ? 8.957 -6.021 13.745 1.00 63.78 238 TRP A C 1
ATOM 1947 O O . TRP A 1 238 ? 8.219 -6.066 12.764 1.00 63.78 238 TRP A O 1
ATOM 1957 N N . VAL A 1 239 ? 8.584 -5.488 14.902 1.00 73.19 239 VAL A N 1
ATOM 1958 C CA . VAL A 1 239 ? 7.272 -4.896 15.126 1.00 73.19 239 VAL A CA 1
ATOM 1959 C C . VAL A 1 239 ? 7.455 -3.427 15.461 1.00 73.19 239 VAL A C 1
ATOM 1961 O O . VAL A 1 239 ? 8.295 -3.059 16.283 1.00 73.19 239 VAL A O 1
ATOM 1964 N N . SER A 1 240 ? 6.652 -2.587 14.818 1.00 69.69 240 SER A N 1
ATOM 1965 C CA . SER A 1 240 ? 6.516 -1.186 15.190 1.00 69.69 240 SER A CA 1
ATOM 1966 C C . SER A 1 240 ? 5.234 -1.003 15.984 1.00 69.69 240 SER A C 1
ATOM 1968 O O . SER A 1 240 ? 4.158 -1.440 15.564 1.00 69.69 240 SER A O 1
ATOM 1970 N N . MET A 1 241 ? 5.376 -0.362 17.139 1.00 76.19 241 MET A N 1
ATOM 1971 C CA . MET A 1 241 ? 4.281 0.139 17.948 1.00 76.19 241 MET A CA 1
ATOM 1972 C C . MET A 1 241 ? 4.330 1.662 17.932 1.00 76.19 241 MET A C 1
ATOM 1974 O O . MET A 1 241 ? 5.316 2.262 18.351 1.00 76.19 241 MET A O 1
ATOM 1978 N N . GLU A 1 242 ? 3.262 2.283 17.453 1.00 64.12 242 GLU A N 1
ATOM 1979 C CA . GLU A 1 242 ? 3.127 3.736 17.361 1.00 64.12 242 GLU A CA 1
ATOM 1980 C C . GLU A 1 242 ? 1.871 4.154 18.122 1.00 64.12 242 GLU A C 1
ATOM 1982 O O . GLU A 1 242 ? 0.830 3.515 18.011 1.00 64.12 242 GLU A O 1
ATOM 1987 N N . ILE A 1 243 ? 1.952 5.215 18.916 1.00 71.81 243 ILE A N 1
ATOM 1988 C CA . ILE A 1 243 ? 0.849 5.721 19.727 1.00 71.81 243 ILE A CA 1
ATOM 1989 C C . ILE A 1 243 ? 0.684 7.201 19.416 1.00 71.81 243 ILE A C 1
ATOM 1991 O O . ILE A 1 243 ? 1.621 7.987 19.551 1.00 71.81 243 ILE A O 1
ATOM 1995 N N . VAL A 1 244 ? -0.519 7.582 19.007 1.00 61.75 244 VAL A N 1
ATOM 1996 C CA . VAL A 1 244 ? -0.859 8.946 18.598 1.00 61.75 244 VAL A CA 1
ATOM 1997 C C . VAL A 1 244 ? -1.993 9.454 19.473 1.00 61.75 244 VAL A C 1
ATOM 1999 O O . VAL A 1 244 ? -2.907 8.703 19.817 1.00 61.75 244 VAL A O 1
ATOM 2002 N N . ARG A 1 245 ? -1.980 10.742 19.816 1.00 70.12 245 ARG A N 1
ATOM 2003 C CA . ARG A 1 245 ? -3.140 11.365 20.466 1.00 70.12 245 ARG A CA 1
ATOM 2004 C C . ARG A 1 245 ? -4.373 11.287 19.563 1.00 70.12 245 ARG A C 1
ATOM 2006 O O . ARG A 1 245 ? -4.310 11.627 18.384 1.00 70.12 245 ARG A O 1
ATOM 2013 N N . SER A 1 246 ? -5.511 10.882 20.124 1.00 63.75 246 SER A N 1
ATOM 2014 C CA . SER A 1 246 ? -6.795 11.006 19.433 1.00 63.75 246 SER A CA 1
ATOM 2015 C C . SER A 1 246 ? -7.145 12.485 19.248 1.00 63.75 246 SER A C 1
ATOM 2017 O O . SER A 1 246 ? -6.801 13.328 20.077 1.00 63.75 246 SER A O 1
ATOM 2019 N N . THR A 1 247 ? -7.912 12.818 18.211 1.00 46.50 247 THR A N 1
ATOM 2020 C CA . THR A 1 247 ? -8.488 14.165 18.043 1.00 46.50 247 THR A CA 1
ATOM 2021 C C . THR A 1 247 ? -9.416 14.567 19.197 1.00 46.50 247 THR A C 1
ATOM 2023 O O . THR A 1 247 ? -9.717 15.743 19.371 1.00 46.50 247 THR A O 1
ATOM 2026 N N . GLU A 1 248 ? -9.870 13.589 19.985 1.00 57.44 248 GLU A N 1
ATOM 2027 C CA . GLU A 1 248 ? -10.713 13.754 21.176 1.00 57.44 248 GLU A CA 1
ATOM 2028 C C . GLU A 1 248 ? -9.901 13.888 22.482 1.00 57.44 248 GLU A C 1
ATOM 2030 O O . GLU A 1 248 ? -10.496 13.971 23.560 1.00 57.44 248 GLU A O 1
ATOM 2035 N N . TYR A 1 249 ? -8.561 13.909 22.402 1.00 64.19 249 TYR A N 1
ATOM 2036 C CA . TYR A 1 249 ? -7.675 13.956 23.567 1.00 64.19 249 TYR A CA 1
ATOM 2037 C C . TYR A 1 249 ? -7.863 15.254 24.364 1.00 64.19 249 TYR A C 1
ATOM 2039 O O . TYR A 1 249 ? -7.741 16.360 23.829 1.00 64.19 249 TYR A O 1
ATOM 2047 N N . ARG A 1 250 ? -8.094 15.116 25.671 1.00 63.12 250 ARG A N 1
ATOM 2048 C CA . ARG A 1 250 ? -8.117 16.203 26.662 1.00 63.12 250 ARG A CA 1
ATOM 2049 C C . ARG A 1 250 ? -7.385 15.763 27.930 1.00 63.12 250 ARG A C 1
ATOM 2051 O O . ARG A 1 250 ? -7.139 14.576 28.116 1.00 63.12 250 ARG A O 1
ATOM 2058 N N . GLU A 1 251 ? -7.032 16.700 28.809 1.00 62.00 251 GLU A N 1
ATOM 2059 C CA . GLU A 1 251 ? -6.365 16.372 30.084 1.00 62.00 251 GLU A CA 1
ATOM 2060 C C . GLU A 1 251 ? -7.201 15.420 30.958 1.00 62.00 251 GLU A C 1
ATOM 2062 O O . GLU A 1 251 ? -6.638 14.554 31.622 1.00 62.00 251 GLU A O 1
ATOM 2067 N N . ASP A 1 252 ? -8.530 15.543 30.891 1.00 67.56 252 ASP A N 1
ATOM 2068 C CA . ASP A 1 252 ? -9.544 14.715 31.554 1.00 67.56 252 ASP A CA 1
ATOM 2069 C C . ASP A 1 252 ? -10.017 13.507 30.719 1.00 67.56 252 ASP A C 1
ATOM 2071 O O . ASP A 1 252 ? -10.817 12.706 31.193 1.00 67.56 252 ASP A O 1
ATOM 2075 N N . ASN A 1 253 ? -9.536 13.372 29.478 1.00 69.31 253 ASN A N 1
ATOM 2076 C CA . ASN A 1 253 ? -9.914 12.317 28.535 1.00 69.31 253 ASN A CA 1
ATOM 2077 C C . ASN A 1 253 ? -8.706 11.943 27.661 1.00 69.31 253 ASN A C 1
ATOM 2079 O O . ASN A 1 253 ? -8.596 12.368 26.504 1.00 69.31 253 ASN A O 1
ATOM 2083 N N . GLN A 1 254 ? -7.768 11.184 28.232 1.00 78.38 254 GLN A N 1
ATOM 2084 C CA . GLN A 1 254 ? -6.476 10.852 27.620 1.00 78.38 254 GLN A CA 1
ATOM 2085 C C . GLN A 1 254 ? -6.591 9.714 26.598 1.00 78.38 254 GLN A C 1
ATOM 2087 O O . GLN A 1 254 ? -5.970 8.658 26.728 1.00 78.38 254 GLN A O 1
ATOM 2092 N N . GLN A 1 255 ? -7.416 9.928 25.576 1.00 82.25 255 GLN A N 1
ATOM 2093 C CA . GLN A 1 255 ? -7.639 8.938 24.532 1.00 82.25 255 GLN A CA 1
ATOM 2094 C C . GLN A 1 255 ? -6.519 8.951 23.502 1.00 82.25 255 GLN A C 1
ATOM 2096 O O . GLN A 1 255 ? -6.301 9.944 22.805 1.00 82.25 255 GLN A O 1
ATOM 2101 N N . VAL A 1 256 ? -5.851 7.818 23.349 1.00 77.81 256 VAL A N 1
ATOM 2102 C CA . VAL A 1 256 ? -4.793 7.618 22.358 1.00 77.81 256 VAL A CA 1
ATOM 2103 C C . VAL A 1 256 ? -5.164 6.486 21.412 1.00 77.81 256 VAL A C 1
ATOM 2105 O O . VAL A 1 256 ? -5.975 5.623 21.739 1.00 77.81 256 VAL A O 1
ATOM 2108 N N . VAL A 1 257 ? -4.584 6.493 20.220 1.00 68.19 257 VAL A N 1
ATOM 2109 C CA . VAL A 1 257 ? -4.709 5.402 19.255 1.00 68.19 257 VAL A CA 1
ATOM 2110 C C . VAL A 1 257 ? -3.355 4.727 19.133 1.00 68.19 257 VAL A C 1
ATOM 2112 O O . VAL A 1 257 ? -2.365 5.391 18.834 1.00 68.19 257 VAL A O 1
ATOM 2115 N N . MET A 1 258 ? -3.315 3.424 19.389 1.00 75.69 258 MET A N 1
ATOM 2116 C CA . MET A 1 258 ? -2.124 2.592 19.277 1.00 75.69 258 MET A CA 1
ATOM 2117 C C . MET A 1 258 ? -2.213 1.724 18.026 1.00 75.69 258 MET A C 1
ATOM 2119 O O . MET A 1 258 ? -3.171 0.974 17.839 1.00 75.69 258 MET A O 1
ATOM 2123 N N . TYR A 1 259 ? -1.176 1.801 17.208 1.00 65.88 259 TYR A N 1
ATOM 2124 C CA . TYR A 1 259 ? -0.967 1.013 16.009 1.00 65.88 259 TYR A CA 1
ATOM 2125 C C . TYR A 1 259 ? 0.121 -0.014 16.289 1.00 65.88 259 TYR A C 1
ATOM 2127 O O . TYR A 1 259 ? 1.185 0.328 16.803 1.00 65.88 259 TYR A O 1
ATOM 2135 N N . ILE A 1 260 ? -0.137 -1.270 15.941 1.00 72.62 260 ILE A N 1
ATOM 2136 C CA . ILE A 1 260 ? 0.845 -2.351 16.008 1.00 72.62 260 ILE A CA 1
ATOM 2137 C C . ILE A 1 260 ? 0.916 -2.974 14.621 1.00 72.62 260 ILE A C 1
ATOM 2139 O O . ILE A 1 260 ? -0.093 -3.465 14.114 1.00 72.62 260 ILE A O 1
ATOM 2143 N N . ARG A 1 261 ? 2.097 -2.974 14.006 1.00 63.16 261 ARG A N 1
ATOM 2144 C CA . ARG A 1 261 ? 2.316 -3.571 12.682 1.00 63.16 261 ARG A CA 1
ATOM 2145 C C . ARG A 1 261 ? 3.604 -4.368 12.606 1.00 63.16 261 ARG A C 1
ATOM 2147 O O . ARG A 1 261 ? 4.591 -4.033 13.263 1.00 63.16 261 ARG A O 1
ATOM 2154 N N . ASP A 1 262 ? 3.572 -5.404 11.778 1.00 65.69 262 ASP A N 1
ATOM 2155 C CA . ASP A 1 262 ? 4.774 -6.083 11.312 1.00 65.69 262 ASP A CA 1
ATOM 2156 C C . ASP A 1 262 ? 5.492 -5.160 10.327 1.00 65.69 262 ASP A C 1
ATOM 2158 O O . ASP A 1 262 ? 4.968 -4.882 9.255 1.00 65.69 262 ASP A O 1
ATOM 2162 N N . ILE A 1 263 ? 6.672 -4.658 10.681 1.00 54.97 263 ILE A N 1
ATOM 2163 C CA . ILE A 1 263 ? 7.463 -3.826 9.760 1.00 54.97 263 ILE A CA 1
ATOM 2164 C C . ILE A 1 263 ? 8.532 -4.632 9.028 1.00 54.97 263 ILE A C 1
ATOM 2166 O O . ILE A 1 263 ? 9.340 -4.056 8.301 1.00 54.97 263 ILE A O 1
ATOM 2170 N N . ASN A 1 264 ? 8.546 -5.953 9.216 1.00 53.59 264 ASN A N 1
ATOM 2171 C CA . ASN A 1 264 ? 9.549 -6.824 8.620 1.00 53.59 264 ASN A CA 1
ATOM 2172 C C . ASN A 1 264 ? 9.405 -6.871 7.083 1.00 53.59 264 ASN A C 1
ATOM 2174 O O . ASN A 1 264 ? 10.411 -6.889 6.383 1.00 53.59 264 ASN A O 1
ATOM 2178 N N . ASP A 1 265 ? 8.170 -6.793 6.566 1.00 49.47 265 ASP A N 1
ATOM 2179 C CA . ASP A 1 265 ? 7.852 -6.762 5.127 1.00 49.47 265 ASP A CA 1
ATOM 2180 C C . ASP A 1 265 ? 7.638 -5.334 4.569 1.00 49.47 265 ASP A C 1
ATOM 2182 O O . ASP A 1 265 ? 7.887 -5.084 3.387 1.00 49.47 265 ASP A O 1
ATOM 2186 N N . ASP A 1 266 ? 7.170 -4.386 5.391 1.00 43.69 266 ASP A N 1
ATOM 2187 C CA . ASP A 1 266 ? 6.748 -3.045 4.948 1.00 43.69 266 ASP A CA 1
ATOM 2188 C C . ASP A 1 266 ? 7.919 -2.131 4.552 1.00 43.69 266 ASP A C 1
ATOM 2190 O O . ASP A 1 266 ? 7.785 -1.332 3.626 1.00 43.69 266 ASP A O 1
ATOM 2194 N N . TYR A 1 267 ? 9.092 -2.260 5.182 1.00 41.62 267 TYR A N 1
ATOM 2195 C CA . TYR A 1 267 ? 10.280 -1.495 4.770 1.00 41.62 267 TYR A CA 1
ATOM 2196 C C . TYR A 1 267 ? 10.795 -1.942 3.387 1.00 41.62 267 TYR A C 1
ATOM 2198 O O . TYR A 1 267 ? 11.226 -1.116 2.583 1.00 41.62 267 TYR A O 1
ATOM 2206 N N . LEU A 1 268 ? 10.682 -3.241 3.086 1.00 41.97 268 LEU A N 1
ATOM 2207 C CA . LEU A 1 268 ? 11.116 -3.850 1.824 1.00 41.97 268 LEU A CA 1
ATOM 2208 C C . LEU A 1 268 ? 10.118 -3.600 0.679 1.00 41.97 268 LEU A C 1
ATOM 2210 O O . LEU A 1 268 ? 10.520 -3.343 -0.454 1.00 41.97 268 LEU A O 1
ATOM 2214 N N . LYS A 1 269 ? 8.810 -3.585 0.971 1.00 42.62 269 LYS A N 1
ATOM 2215 C CA . LYS A 1 269 ? 7.746 -3.337 -0.021 1.00 42.62 269 LYS A CA 1
ATOM 2216 C C . LYS A 1 269 ? 7.541 -1.851 -0.354 1.00 42.62 269 LYS A C 1
ATOM 2218 O O . LYS A 1 269 ? 7.210 -1.538 -1.496 1.00 42.62 269 LYS A O 1
ATOM 2223 N 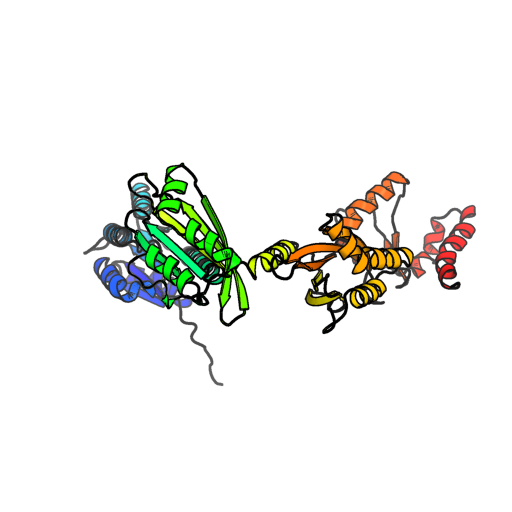N . LEU A 1 270 ? 7.753 -0.915 0.579 1.00 38.69 270 LEU A N 1
ATOM 2224 C CA . LEU A 1 270 ? 7.499 0.520 0.340 1.00 38.69 270 LEU A CA 1
ATOM 2225 C C . LEU A 1 270 ? 8.502 1.188 -0.622 1.00 38.69 270 LEU A C 1
ATOM 2227 O O . LEU A 1 270 ? 8.110 2.085 -1.368 1.00 38.69 270 LEU A O 1
ATOM 2231 N N . LEU A 1 271 ? 9.755 0.723 -0.685 1.00 37.34 271 LEU A N 1
ATOM 2232 C CA . LEU A 1 271 ? 10.718 1.136 -1.722 1.00 37.34 271 LEU A CA 1
ATOM 2233 C C . LEU A 1 271 ? 10.348 0.558 -3.100 1.00 37.34 271 LEU A C 1
ATOM 2235 O O . LEU A 1 271 ? 10.332 1.281 -4.095 1.00 37.34 271 LEU A O 1
ATOM 2239 N N . GLN A 1 272 ? 9.940 -0.712 -3.146 1.00 39.44 272 GLN A N 1
ATOM 2240 C CA . GLN A 1 272 ? 9.514 -1.388 -4.376 1.00 39.44 272 GLN A CA 1
ATOM 2241 C C . GLN A 1 272 ? 8.253 -0.744 -4.995 1.00 39.44 272 GLN A C 1
ATOM 2243 O O . GLN A 1 272 ? 8.151 -0.613 -6.213 1.00 39.44 272 GLN A O 1
ATOM 2248 N N . ILE A 1 273 ? 7.314 -0.273 -4.164 1.00 36.06 273 ILE A N 1
ATOM 2249 C CA . ILE A 1 273 ? 6.058 0.386 -4.574 1.00 36.06 273 ILE A CA 1
ATOM 2250 C C . ILE A 1 273 ? 6.278 1.825 -5.080 1.00 36.06 273 ILE A C 1
ATOM 2252 O O . ILE A 1 273 ? 5.592 2.250 -6.011 1.00 36.06 273 ILE A O 1
ATOM 2256 N N . ALA A 1 274 ? 7.257 2.571 -4.555 1.00 37.09 274 ALA A N 1
ATOM 2257 C CA . ALA A 1 274 ? 7.600 3.900 -5.077 1.00 37.09 274 ALA A CA 1
ATOM 2258 C C . ALA A 1 274 ? 8.214 3.836 -6.494 1.00 37.09 274 ALA A C 1
ATOM 2260 O O . ALA A 1 274 ? 7.986 4.725 -7.316 1.00 37.09 274 ALA A O 1
ATOM 2261 N N . MET A 1 275 ? 8.925 2.751 -6.814 1.00 32.81 275 MET A N 1
ATOM 2262 C CA . MET A 1 275 ? 9.529 2.506 -8.132 1.00 32.81 275 MET A CA 1
ATOM 2263 C C . MET A 1 275 ? 8.509 2.090 -9.207 1.00 32.81 275 MET A C 1
ATOM 2265 O O . MET A 1 275 ? 8.705 2.371 -10.390 1.00 32.81 275 MET A O 1
ATOM 2269 N N . CYS A 1 276 ? 7.373 1.508 -8.808 1.00 40.88 276 CYS A N 1
ATOM 2270 C CA . CYS A 1 276 ? 6.268 1.145 -9.705 1.00 40.88 276 CYS A CA 1
ATOM 2271 C C . CYS A 1 276 ? 5.495 2.352 -10.282 1.00 40.88 276 CYS A C 1
ATOM 2273 O O . CYS A 1 276 ? 4.656 2.174 -11.165 1.00 40.88 276 CYS A O 1
ATOM 2275 N N . HIS A 1 277 ? 5.775 3.583 -9.834 1.00 34.31 277 HIS A N 1
ATOM 2276 C CA . HIS A 1 277 ? 5.117 4.809 -10.307 1.00 34.31 277 HIS A CA 1
ATOM 2277 C C . HIS A 1 277 ? 5.846 5.555 -11.442 1.00 34.31 277 HIS A C 1
ATOM 2279 O O . HIS A 1 277 ? 5.609 6.743 -11.656 1.00 34.31 277 HIS A O 1
ATOM 2285 N N . THR A 1 278 ? 6.648 4.862 -12.256 1.00 36.62 278 THR A N 1
ATOM 2286 C CA . THR A 1 278 ? 6.947 5.329 -13.621 1.00 36.62 278 THR A CA 1
ATOM 2287 C C . THR A 1 278 ? 6.361 4.347 -14.629 1.00 36.62 278 THR A C 1
ATOM 2289 O O . THR A 1 278 ? 6.704 3.169 -14.657 1.00 36.62 278 THR A O 1
ATOM 2292 N N . LEU A 1 279 ? 5.450 4.836 -15.473 1.00 36.59 279 LEU A N 1
ATOM 2293 C CA . LEU A 1 279 ? 4.796 4.078 -16.553 1.00 36.59 279 LEU A CA 1
ATOM 2294 C C . LEU A 1 279 ? 5.791 3.496 -17.587 1.00 36.59 279 LEU A C 1
ATOM 2296 O O . LEU A 1 279 ? 5.403 2.666 -18.416 1.00 36.59 279 LEU A O 1
ATOM 2300 N N . ASP A 1 280 ? 7.066 3.883 -17.486 1.00 47.00 280 ASP A N 1
ATOM 2301 C CA . ASP A 1 280 ? 8.134 3.660 -18.460 1.00 47.00 280 ASP A CA 1
ATOM 2302 C C . ASP A 1 280 ? 9.149 2.577 -18.042 1.00 47.00 280 ASP A C 1
ATOM 2304 O O . ASP A 1 280 ? 10.103 2.306 -18.779 1.00 47.00 280 ASP A O 1
ATOM 2308 N N . SER A 1 281 ? 8.973 1.931 -16.878 1.00 55.97 281 SER A N 1
ATOM 2309 C CA . SER A 1 281 ? 9.847 0.815 -16.494 1.00 55.97 281 SER A CA 1
ATOM 2310 C C . SER A 1 281 ? 9.596 -0.414 -17.377 1.00 55.97 281 SER A C 1
ATOM 2312 O O . SER A 1 281 ? 8.456 -0.838 -17.602 1.00 55.97 281 SER A O 1
ATOM 2314 N N . VAL A 1 282 ? 10.684 -0.982 -17.900 1.00 66.88 282 VAL A N 1
ATOM 2315 C CA . VAL A 1 282 ? 10.682 -2.165 -18.774 1.00 66.88 282 VAL A CA 1
ATOM 2316 C C . VAL A 1 282 ? 11.036 -3.456 -18.031 1.00 66.88 282 VAL A C 1
ATOM 2318 O O . VAL A 1 282 ? 10.696 -4.535 -18.516 1.00 66.88 282 VAL A O 1
ATOM 2321 N N . GLY A 1 283 ? 11.642 -3.357 -16.844 1.00 68.50 283 GLY A N 1
ATOM 2322 C CA . GLY A 1 283 ? 11.955 -4.496 -15.982 1.00 68.50 283 GLY A CA 1
ATOM 2323 C C . GLY A 1 283 ? 12.594 -4.092 -14.655 1.00 68.50 283 GLY A C 1
ATOM 2324 O O . GLY A 1 283 ? 13.236 -3.043 -14.563 1.00 68.50 283 GLY A O 1
ATOM 2325 N N . ILE A 1 284 ? 12.396 -4.928 -13.637 1.00 71.19 284 ILE A N 1
ATOM 2326 C CA . ILE A 1 284 ? 12.889 -4.753 -12.269 1.00 71.19 284 ILE A CA 1
ATOM 2327 C C . ILE A 1 284 ? 13.441 -6.085 -11.770 1.00 71.19 284 ILE A C 1
ATOM 2329 O O . ILE A 1 284 ? 12.769 -7.106 -11.888 1.00 71.19 284 ILE A O 1
ATOM 2333 N N . VAL A 1 285 ? 14.628 -6.058 -11.167 1.00 78.06 285 VAL A N 1
ATOM 2334 C CA . VAL A 1 285 ? 15.246 -7.204 -10.492 1.00 78.06 285 VAL A CA 1
ATOM 2335 C C . VAL A 1 285 ? 15.481 -6.861 -9.030 1.00 78.06 285 VAL A C 1
ATOM 2337 O O . VAL A 1 285 ? 16.135 -5.869 -8.719 1.00 78.06 285 VAL A O 1
ATOM 2340 N N . SER A 1 286 ? 14.966 -7.695 -8.131 1.00 74.44 286 SER A N 1
ATOM 2341 C CA . SER A 1 286 ? 15.340 -7.660 -6.719 1.00 74.44 286 SER A CA 1
ATOM 2342 C C . SER A 1 286 ? 16.545 -8.567 -6.484 1.00 74.44 286 SER A C 1
ATOM 2344 O O . SER A 1 286 ? 16.661 -9.638 -7.088 1.00 74.44 286 SER A O 1
ATOM 2346 N N . ALA A 1 287 ? 17.467 -8.138 -5.630 1.00 82.44 287 ALA A N 1
ATOM 2347 C CA . ALA A 1 287 ? 18.701 -8.858 -5.362 1.00 82.44 287 ALA A CA 1
ATOM 2348 C C . ALA A 1 287 ? 19.148 -8.691 -3.907 1.00 82.44 287 ALA A C 1
ATOM 2350 O O . ALA A 1 287 ? 18.980 -7.635 -3.297 1.00 82.44 287 ALA A O 1
ATOM 2351 N N . ASN A 1 288 ? 19.782 -9.729 -3.370 1.00 83.62 288 ASN A N 1
ATOM 2352 C CA . ASN A 1 288 ? 20.532 -9.648 -2.126 1.00 83.62 288 ASN A CA 1
ATOM 2353 C C . ASN A 1 288 ? 22.001 -9.380 -2.477 1.00 83.62 288 ASN A C 1
ATOM 2355 O O . ASN A 1 288 ? 22.726 -10.277 -2.912 1.00 83.62 288 ASN A O 1
ATOM 2359 N N . ILE A 1 289 ? 22.435 -8.129 -2.322 1.00 88.50 289 ILE A N 1
ATOM 2360 C CA . ILE A 1 289 ? 23.772 -7.661 -2.707 1.00 88.50 289 ILE A CA 1
ATOM 2361 C C . ILE A 1 289 ? 24.846 -8.260 -1.795 1.00 88.50 289 ILE A C 1
ATOM 2363 O O . ILE A 1 289 ? 25.939 -8.578 -2.260 1.00 88.50 289 ILE A O 1
ATOM 2367 N N . SER A 1 290 ? 24.546 -8.470 -0.511 1.00 85.06 290 SER A N 1
ATOM 2368 C CA . SER A 1 290 ? 25.477 -9.134 0.410 1.00 85.06 290 SER A CA 1
ATOM 2369 C C . SER A 1 290 ? 25.733 -10.591 0.042 1.00 85.06 290 SER A C 1
ATOM 2371 O O . SER A 1 290 ? 26.882 -11.025 0.080 1.00 85.06 290 SER A O 1
ATOM 2373 N N . GLN A 1 291 ? 24.696 -11.332 -0.346 1.00 84.62 291 GLN A N 1
ATOM 2374 C CA . GLN A 1 291 ? 24.815 -12.735 -0.754 1.00 84.62 291 GLN A CA 1
ATOM 2375 C C . GLN A 1 291 ? 25.220 -12.903 -2.225 1.00 84.62 291 GLN A C 1
ATOM 2377 O O . GLN A 1 291 ? 25.695 -13.968 -2.611 1.00 84.62 291 GLN A O 1
ATOM 2382 N N . GLY A 1 292 ? 25.073 -11.860 -3.044 1.00 87.31 292 GLY A N 1
ATOM 2383 C CA . GLY A 1 292 ? 25.458 -11.883 -4.454 1.00 87.31 292 GLY A CA 1
ATOM 2384 C C . GLY A 1 292 ? 24.448 -12.576 -5.359 1.00 87.31 292 GLY A C 1
ATOM 2385 O O . GLY A 1 292 ? 24.830 -13.034 -6.434 1.00 87.31 292 GLY A O 1
ATOM 2386 N N . ILE A 1 293 ? 23.181 -12.662 -4.944 1.00 85.88 293 ILE A N 1
ATOM 2387 C CA . ILE A 1 293 ? 22.134 -13.417 -5.645 1.00 85.88 293 ILE A CA 1
ATOM 2388 C C . ILE A 1 293 ? 20.990 -12.516 -6.112 1.00 85.88 293 ILE A C 1
ATOM 2390 O O . ILE A 1 293 ? 20.562 -11.605 -5.398 1.00 85.88 293 ILE A O 1
ATOM 2394 N N . CYS A 1 294 ? 20.468 -12.795 -7.304 1.00 79.94 294 CYS A N 1
ATOM 2395 C CA . CYS A 1 294 ? 19.202 -12.244 -7.774 1.00 79.94 294 CYS A CA 1
ATOM 2396 C C . CYS A 1 294 ? 18.040 -13.062 -7.189 1.00 79.94 294 CYS A C 1
ATOM 2398 O O . CYS A 1 294 ? 18.080 -14.290 -7.174 1.00 79.94 294 CYS A O 1
ATOM 2400 N N . LEU A 1 295 ? 17.008 -12.380 -6.691 1.00 72.56 295 LEU A N 1
ATOM 2401 C CA . LEU A 1 295 ? 15.895 -12.990 -5.959 1.00 72.56 295 LEU A CA 1
ATOM 2402 C C . LEU A 1 295 ? 14.647 -13.141 -6.828 1.00 72.56 295 LEU A C 1
ATOM 2404 O O . LEU A 1 295 ? 14.024 -14.200 -6.846 1.00 72.56 295 LEU A O 1
ATOM 2408 N N . SER A 1 296 ? 14.257 -12.081 -7.534 1.00 66.62 296 SER A N 1
ATOM 2409 C CA . SER A 1 296 ? 13.079 -12.104 -8.401 1.00 66.62 296 SER A CA 1
ATOM 2410 C C . SER A 1 296 ? 13.146 -11.043 -9.488 1.00 66.62 296 SER A C 1
ATOM 2412 O O . SER A 1 296 ? 13.831 -10.028 -9.341 1.00 66.62 296 SER A O 1
ATOM 2414 N N . PHE A 1 297 ? 12.387 -11.269 -10.555 1.00 70.88 297 PHE A N 1
ATOM 2415 C CA . PHE A 1 297 ? 12.185 -10.324 -11.640 1.00 70.88 297 PHE A CA 1
ATOM 2416 C C . PHE A 1 297 ? 10.701 -9.993 -11.806 1.00 70.88 297 PHE A C 1
ATOM 2418 O O . PHE A 1 297 ? 9.832 -10.849 -11.642 1.00 70.88 297 PHE A O 1
ATOM 2425 N N . ALA A 1 298 ? 10.419 -8.745 -12.171 1.00 54.81 298 ALA A N 1
ATOM 2426 C CA . ALA A 1 298 ? 9.114 -8.301 -12.633 1.00 54.81 298 ALA A CA 1
ATOM 2427 C C . ALA A 1 298 ? 9.300 -7.296 -13.774 1.00 54.81 298 ALA A C 1
ATOM 2429 O O . ALA A 1 298 ? 9.961 -6.272 -13.606 1.00 54.81 298 ALA A O 1
ATOM 2430 N N . GLY A 1 299 ? 8.718 -7.547 -14.945 1.00 63.09 299 GLY A N 1
ATOM 2431 C CA . GLY A 1 299 ? 8.934 -6.673 -16.094 1.00 63.09 299 GLY A CA 1
ATOM 2432 C C . GLY A 1 299 ? 8.137 -7.051 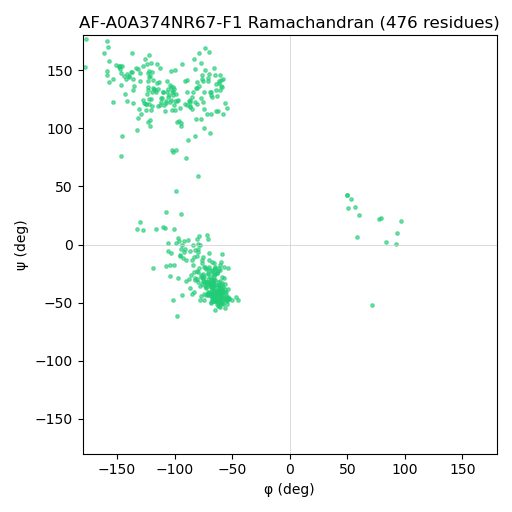-17.328 1.00 63.09 299 GLY A C 1
ATOM 2433 O O . GLY A 1 299 ? 7.412 -8.038 -17.343 1.00 63.09 299 GLY A O 1
ATOM 2434 N N . LYS A 1 300 ? 8.272 -6.225 -18.369 1.00 59.59 300 LYS A N 1
ATOM 2435 C CA . LYS A 1 300 ? 7.643 -6.432 -19.684 1.00 59.59 300 LYS A CA 1
ATOM 2436 C C . LYS A 1 300 ? 8.581 -7.119 -20.685 1.00 59.59 300 LYS A C 1
ATOM 2438 O O . LYS A 1 300 ? 8.150 -7.413 -21.795 1.00 59.59 300 LYS A O 1
ATOM 2443 N N . ARG A 1 301 ? 9.864 -7.269 -20.336 1.00 69.25 301 ARG A N 1
ATOM 2444 C CA . ARG A 1 301 ? 10.928 -7.782 -21.208 1.00 69.25 301 ARG A CA 1
ATOM 2445 C C . ARG A 1 301 ? 11.595 -8.997 -20.578 1.00 69.25 301 ARG A C 1
ATOM 2447 O O . ARG A 1 301 ? 12.390 -8.838 -19.655 1.00 69.25 301 ARG A O 1
ATOM 2454 N N . ASP A 1 302 ? 11.294 -10.174 -21.106 1.00 70.75 302 ASP A N 1
ATOM 2455 C CA . ASP A 1 302 ? 11.808 -11.457 -20.613 1.00 70.75 302 ASP A CA 1
ATOM 2456 C C . ASP A 1 302 ? 13.343 -11.546 -20.726 1.00 70.75 302 ASP A C 1
ATOM 2458 O O . ASP A 1 302 ? 13.994 -12.261 -19.973 1.00 70.75 302 ASP A O 1
ATOM 2462 N N . GLU A 1 303 ? 13.974 -10.765 -21.611 1.00 79.31 303 GLU A N 1
ATOM 2463 C CA . GLU A 1 303 ? 15.436 -10.725 -21.746 1.00 79.31 303 GLU A CA 1
ATOM 2464 C C . GLU A 1 303 ? 16.144 -10.175 -20.491 1.00 79.31 303 GLU A C 1
ATOM 2466 O O . GLU A 1 303 ? 17.330 -10.443 -20.274 1.00 79.31 303 GLU A O 1
ATOM 2471 N N . LEU A 1 304 ? 15.420 -9.422 -19.655 1.00 79.50 304 LEU A N 1
ATOM 2472 C CA . LEU A 1 304 ? 15.889 -8.894 -18.370 1.00 79.50 304 LEU A CA 1
ATOM 2473 C C . LEU A 1 304 ? 15.535 -9.809 -17.187 1.00 79.50 304 LEU A C 1
ATOM 2475 O O . LEU A 1 304 ? 15.883 -9.487 -16.054 1.00 79.50 304 LEU A O 1
ATOM 2479 N N . GLU A 1 305 ? 14.860 -10.936 -17.420 1.00 79.50 305 GLU A N 1
ATOM 2480 C CA . GLU A 1 305 ? 14.486 -11.866 -16.358 1.00 79.50 305 GLU A CA 1
ATOM 2481 C C . GLU A 1 305 ? 15.720 -12.548 -15.770 1.00 79.50 305 GLU A C 1
ATOM 2483 O O . GLU A 1 305 ? 16.584 -13.025 -16.511 1.00 79.50 305 GLU A O 1
ATOM 2488 N N . CYS A 1 306 ? 15.830 -12.573 -14.439 1.00 76.75 306 CYS A N 1
ATOM 2489 C CA . CYS A 1 306 ? 16.886 -13.315 -13.761 1.00 76.75 306 CYS A CA 1
ATOM 2490 C C . CYS A 1 306 ? 16.593 -14.820 -13.793 1.00 76.75 306 CYS A C 1
ATOM 2492 O O . CYS A 1 306 ? 15.455 -15.262 -13.638 1.00 76.75 306 CYS A O 1
ATOM 2494 N N . GLN A 1 307 ? 17.633 -15.624 -13.989 1.00 80.31 307 GLN A N 1
ATOM 2495 C CA . GLN A 1 307 ? 17.508 -17.078 -13.919 1.00 80.31 307 GLN A CA 1
ATOM 2496 C C . GLN A 1 307 ? 17.449 -17.533 -12.451 1.00 80.31 307 GLN A C 1
ATOM 2498 O O . GLN A 1 307 ? 17.916 -16.835 -11.549 1.00 80.31 307 GLN A O 1
ATOM 2503 N N . SER A 1 308 ? 16.872 -18.712 -12.195 1.00 71.31 308 SER A N 1
ATOM 2504 C CA . SER A 1 308 ? 16.782 -19.267 -10.836 1.00 71.31 308 SER A CA 1
ATOM 2505 C C . SER A 1 308 ? 18.173 -19.369 -10.205 1.00 71.31 308 SER A C 1
ATOM 2507 O O . SER A 1 308 ? 19.034 -20.057 -10.747 1.00 71.31 308 SER A O 1
ATOM 2509 N N . GLU A 1 309 ? 18.366 -18.712 -9.058 1.00 67.44 309 GLU A N 1
ATOM 2510 C CA . GLU A 1 309 ? 19.639 -18.662 -8.316 1.00 67.44 309 GLU A CA 1
ATOM 2511 C C . GLU A 1 309 ? 20.815 -18.038 -9.105 1.00 67.44 309 GLU A C 1
ATOM 2513 O O . GLU A 1 309 ? 21.982 -18.318 -8.827 1.00 67.44 309 GLU A O 1
ATOM 2518 N N . GLU A 1 310 ? 20.534 -17.172 -10.088 1.00 86.56 310 GLU A N 1
ATOM 2519 C CA . GLU A 1 310 ? 21.563 -16.439 -10.840 1.00 86.56 310 GLU A CA 1
ATOM 2520 C C . GLU A 1 310 ? 22.335 -15.480 -9.917 1.00 86.56 310 GLU A C 1
ATOM 2522 O O . GLU A 1 310 ? 21.746 -14.719 -9.140 1.00 86.56 310 GLU A O 1
ATOM 2527 N N . SER A 1 311 ? 23.670 -15.495 -10.006 1.00 92.69 311 SER A N 1
ATOM 2528 C CA . SER A 1 311 ? 24.485 -14.517 -9.284 1.00 92.69 311 SER A CA 1
ATOM 2529 C C . SER A 1 311 ? 24.395 -13.140 -9.937 1.00 92.69 311 SER A C 1
ATOM 2531 O O . SER A 1 311 ? 24.271 -13.027 -11.158 1.00 92.69 311 SER A O 1
ATOM 2533 N N . ILE A 1 312 ? 24.532 -12.086 -9.134 1.00 91.69 312 ILE A N 1
ATOM 2534 C CA . ILE A 1 312 ? 24.453 -10.696 -9.602 1.00 91.69 312 ILE A CA 1
ATOM 2535 C C . ILE A 1 312 ? 25.456 -10.431 -10.727 1.00 91.69 312 ILE A C 1
ATOM 2537 O O . ILE A 1 312 ? 25.080 -9.898 -11.765 1.00 91.69 312 ILE A O 1
ATOM 2541 N N . ASP A 1 313 ? 26.717 -10.834 -10.570 1.00 93.62 313 ASP A N 1
ATOM 2542 C CA . ASP A 1 313 ? 27.734 -10.576 -11.596 1.00 93.62 313 ASP A CA 1
ATOM 2543 C C . ASP A 1 313 ? 27.458 -11.358 -12.893 1.00 93.62 313 ASP A C 1
ATOM 2545 O O . ASP A 1 313 ? 27.718 -10.849 -13.984 1.00 93.62 313 ASP A O 1
ATOM 2549 N N . THR A 1 314 ? 26.873 -12.559 -12.799 1.00 92.69 314 THR A N 1
ATOM 2550 C CA . THR A 1 314 ? 26.443 -13.333 -13.980 1.00 92.69 314 THR A CA 1
ATOM 2551 C C . THR A 1 314 ? 25.290 -12.633 -14.693 1.00 92.69 314 THR A C 1
ATOM 2553 O O . THR A 1 314 ? 25.341 -12.452 -15.911 1.00 92.69 314 THR A O 1
ATOM 2556 N N . TYR A 1 315 ? 24.298 -12.169 -13.928 1.00 92.62 315 TYR A N 1
ATOM 2557 C CA . TYR A 1 315 ? 23.169 -11.396 -14.434 1.00 92.62 315 TYR A CA 1
ATOM 2558 C C . TYR A 1 315 ? 23.640 -10.119 -15.146 1.00 92.62 315 TYR A C 1
ATOM 2560 O O . TYR A 1 315 ? 23.292 -9.879 -16.302 1.00 92.62 315 TYR A O 1
ATOM 2568 N N . ILE A 1 316 ? 24.497 -9.325 -14.499 1.00 94.12 316 ILE A N 1
ATOM 2569 C CA . ILE A 1 316 ? 25.052 -8.086 -15.058 1.00 94.12 316 ILE A CA 1
ATOM 2570 C C . ILE A 1 316 ? 25.868 -8.367 -16.323 1.00 94.12 316 ILE A C 1
ATOM 2572 O O . ILE A 1 316 ? 25.705 -7.662 -17.322 1.00 94.12 316 ILE A O 1
ATOM 2576 N N . GLN A 1 317 ? 26.690 -9.420 -16.329 1.00 92.31 317 GLN A N 1
ATOM 2577 C CA . GLN A 1 317 ? 27.468 -9.806 -17.503 1.00 92.31 317 GLN A CA 1
ATOM 2578 C C . GLN A 1 317 ? 26.561 -10.164 -18.683 1.00 92.31 317 GLN A C 1
ATOM 2580 O O . GLN A 1 317 ? 26.787 -9.665 -19.786 1.00 92.31 317 GLN A O 1
ATOM 2585 N N . ARG A 1 318 ? 25.513 -10.959 -18.455 1.00 92.12 318 ARG A N 1
ATOM 2586 C CA . ARG A 1 318 ? 24.527 -11.324 -19.479 1.00 92.12 318 ARG A CA 1
ATOM 2587 C C . ARG A 1 318 ? 23.789 -10.097 -20.011 1.00 92.12 318 ARG A C 1
ATOM 2589 O O . ARG A 1 318 ? 23.693 -9.908 -21.221 1.00 92.12 318 ARG A O 1
ATOM 2596 N N . VAL A 1 319 ? 23.320 -9.219 -19.124 1.00 90.06 319 VAL A N 1
ATOM 2597 C CA . VAL A 1 319 ? 22.636 -7.976 -19.515 1.00 90.06 319 VAL A CA 1
ATOM 2598 C C . VAL A 1 319 ? 23.557 -7.059 -20.328 1.00 90.06 319 VAL A C 1
ATOM 2600 O O . VAL A 1 319 ? 23.106 -6.416 -21.278 1.00 90.06 319 VAL A O 1
ATOM 2603 N N . SER A 1 320 ? 24.858 -7.039 -20.024 1.00 91.62 320 SER A N 1
ATOM 2604 C CA . SER A 1 320 ? 25.845 -6.238 -20.755 1.00 91.62 320 SER A CA 1
ATOM 2605 C C . SER A 1 320 ? 25.999 -6.648 -22.223 1.00 91.62 320 SER A C 1
ATOM 2607 O O . SER A 1 320 ? 26.358 -5.813 -23.052 1.00 91.62 320 SER A O 1
ATOM 2609 N N . GLU A 1 321 ? 25.687 -7.894 -22.593 1.00 89.31 321 GLU A N 1
ATOM 2610 C CA . GLU A 1 321 ? 25.792 -8.362 -23.982 1.00 89.31 321 GLU A CA 1
ATOM 2611 C C . GLU A 1 321 ? 24.846 -7.605 -24.924 1.00 89.31 321 GLU A C 1
ATOM 2613 O O . GLU A 1 321 ? 25.131 -7.463 -26.117 1.00 89.31 321 GLU A O 1
ATOM 2618 N N . MET A 1 322 ? 23.765 -7.043 -24.374 1.00 86.94 322 MET A N 1
ATOM 2619 C CA . MET A 1 322 ? 22.824 -6.189 -25.095 1.00 86.94 322 MET A CA 1
ATOM 2620 C C . MET A 1 322 ? 23.363 -4.770 -25.333 1.00 86.94 322 MET A C 1
ATOM 2622 O O . MET A 1 322 ? 22.839 -4.050 -26.182 1.00 86.94 322 MET A O 1
ATOM 2626 N N . ILE A 1 323 ? 24.416 -4.333 -24.636 1.00 87.88 323 ILE A N 1
ATOM 2627 C CA . ILE A 1 323 ? 25.012 -3.007 -24.835 1.00 87.88 323 ILE A CA 1
ATOM 2628 C C . ILE A 1 323 ? 25.971 -3.079 -26.033 1.00 87.88 323 ILE A C 1
ATOM 2630 O O . ILE A 1 323 ? 26.926 -3.846 -26.021 1.00 87.88 323 ILE A O 1
ATOM 2634 N N . PRO A 1 324 ? 25.810 -2.279 -27.099 1.00 80.88 324 PRO A N 1
ATOM 2635 C CA . PRO A 1 324 ? 26.570 -2.473 -28.333 1.00 80.88 324 PRO A CA 1
ATOM 2636 C C . PRO A 1 324 ? 28.027 -2.001 -28.241 1.00 80.88 324 PRO A C 1
ATOM 2638 O O . PRO A 1 324 ? 28.890 -2.590 -28.893 1.00 80.88 324 PRO A O 1
ATOM 2641 N N . MET A 1 325 ? 28.323 -0.964 -27.453 1.00 81.94 325 MET A N 1
ATOM 2642 C CA . MET A 1 325 ? 29.655 -0.351 -27.376 1.00 81.94 325 MET A CA 1
ATOM 2643 C C . MET A 1 325 ? 30.536 -1.061 -26.333 1.00 81.94 325 MET A C 1
ATOM 2645 O O . MET A 1 325 ? 30.134 -1.101 -25.172 1.00 81.94 325 MET A O 1
ATOM 2649 N N . PRO A 1 326 ? 31.730 -1.579 -26.695 1.00 84.06 326 PRO A N 1
ATOM 2650 C CA . PRO A 1 326 ? 32.605 -2.295 -25.758 1.00 84.06 326 PRO A CA 1
ATOM 2651 C C . PRO A 1 326 ? 33.004 -1.471 -24.529 1.00 84.06 326 PRO A C 1
ATOM 2653 O O . PRO A 1 326 ? 32.915 -1.963 -23.411 1.00 84.06 326 PRO A O 1
ATOM 2656 N N . GLU A 1 327 ? 33.353 -0.197 -24.722 1.00 85.38 327 GLU A N 1
ATOM 2657 C CA . GLU A 1 327 ? 33.706 0.716 -23.623 1.00 85.38 327 GLU A CA 1
ATOM 2658 C C . GLU A 1 327 ? 32.530 0.907 -22.646 1.00 85.38 327 GLU A C 1
ATOM 2660 O O . GLU A 1 327 ? 32.710 0.902 -21.431 1.00 85.38 327 GLU A O 1
ATOM 2665 N N . SER A 1 328 ? 31.299 1.013 -23.163 1.00 85.44 328 SER A N 1
ATOM 2666 C CA . SER A 1 328 ? 30.089 1.137 -22.337 1.00 85.44 328 SER A CA 1
ATOM 2667 C C . SER A 1 328 ? 29.716 -0.167 -21.631 1.00 85.44 328 SER A C 1
ATOM 2669 O O . SER A 1 328 ? 29.188 -0.111 -20.524 1.00 85.44 328 SER A O 1
ATOM 2671 N N . ARG A 1 329 ? 29.998 -1.329 -22.240 1.00 89.81 329 ARG A N 1
ATOM 2672 C CA . ARG A 1 329 ? 29.833 -2.645 -21.599 1.00 89.81 329 ARG A CA 1
ATOM 2673 C C . ARG A 1 329 ? 30.747 -2.787 -20.399 1.00 89.81 329 ARG A C 1
ATOM 2675 O O . ARG A 1 329 ? 30.288 -3.121 -19.314 1.00 89.81 329 ARG A O 1
ATOM 2682 N N . GLU A 1 330 ? 32.030 -2.509 -20.606 1.00 90.44 330 GLU A N 1
ATOM 2683 C CA . GLU A 1 330 ? 33.031 -2.601 -19.550 1.00 90.44 330 GLU A CA 1
ATOM 2684 C C . GLU A 1 330 ? 32.673 -1.661 -18.394 1.00 90.44 330 GLU A C 1
ATOM 2686 O O . GLU A 1 330 ? 32.679 -2.073 -17.235 1.00 90.44 330 GLU A O 1
ATOM 2691 N N . HIS A 1 331 ? 32.249 -0.436 -18.714 1.00 91.56 331 HIS A N 1
ATOM 2692 C CA . HIS A 1 331 ? 31.782 0.519 -17.718 1.00 91.56 331 HIS A CA 1
ATOM 2693 C C . HIS A 1 331 ? 30.544 0.032 -16.946 1.00 91.56 331 HIS A C 1
ATOM 2695 O O . HIS A 1 331 ? 30.512 0.147 -15.723 1.00 91.56 331 HIS A O 1
ATOM 2701 N N . PHE A 1 332 ? 29.555 -0.548 -17.635 1.00 93.31 332 PHE A N 1
ATOM 2702 C CA . PHE A 1 332 ? 28.347 -1.104 -17.017 1.00 93.31 332 PHE A CA 1
ATOM 2703 C C . PHE A 1 332 ? 28.679 -2.235 -16.035 1.00 93.31 332 PHE A C 1
ATOM 2705 O O . PHE A 1 332 ? 28.255 -2.187 -14.879 1.00 93.31 332 PHE A O 1
ATOM 2712 N N . CYS A 1 333 ? 29.490 -3.212 -16.459 1.00 94.31 333 CYS A N 1
ATOM 2713 C CA . CYS A 1 333 ? 29.894 -4.326 -15.600 1.00 94.31 333 CYS A CA 1
ATOM 2714 C C . CYS A 1 333 ? 30.699 -3.850 -14.387 1.00 94.31 333 CYS A C 1
ATOM 2716 O O . CYS A 1 333 ? 30.474 -4.318 -13.276 1.00 94.31 333 CYS A O 1
ATOM 2718 N N . GLN A 1 334 ? 31.614 -2.894 -14.573 1.00 92.56 334 GLN A N 1
ATOM 2719 C CA . GLN A 1 334 ? 32.375 -2.319 -13.462 1.00 92.56 334 GLN A CA 1
ATOM 2720 C C . GLN A 1 334 ? 31.455 -1.606 -12.463 1.00 92.56 334 GLN A C 1
ATOM 2722 O O . GLN A 1 334 ? 31.572 -1.828 -11.256 1.00 92.56 334 GLN A O 1
ATOM 2727 N N . MET A 1 335 ? 30.523 -0.785 -12.959 1.00 93.06 335 MET A N 1
ATOM 2728 C CA . MET A 1 335 ? 29.632 0.028 -12.132 1.00 93.06 335 MET A CA 1
ATOM 2729 C C . MET A 1 335 ? 28.659 -0.815 -11.301 1.00 93.06 335 MET A C 1
ATOM 2731 O O . MET A 1 335 ? 28.507 -0.553 -10.109 1.00 93.06 335 MET A O 1
ATOM 2735 N N . PHE A 1 336 ? 28.030 -1.824 -11.902 1.00 94.12 336 PHE A N 1
ATOM 2736 C CA . PHE A 1 336 ? 27.000 -2.635 -11.246 1.00 94.12 336 PHE A CA 1
ATOM 2737 C C . PHE A 1 336 ? 27.507 -3.991 -10.743 1.00 94.12 336 PHE A C 1
ATOM 2739 O O . PHE A 1 336 ? 26.703 -4.844 -10.383 1.00 94.12 336 PHE A O 1
ATOM 2746 N N . SER A 1 337 ? 28.826 -4.203 -10.689 1.00 95.00 337 SER A N 1
ATOM 2747 C CA . SER A 1 337 ? 29.396 -5.390 -10.038 1.00 95.00 337 SER A CA 1
ATOM 2748 C C . SER A 1 337 ? 29.030 -5.437 -8.555 1.00 95.00 337 SER A C 1
ATOM 2750 O O . SER A 1 337 ? 28.980 -4.399 -7.881 1.00 95.00 337 SER A O 1
ATOM 2752 N N . GLN A 1 338 ? 28.837 -6.644 -8.017 1.00 94.50 338 GLN A N 1
ATOM 2753 C CA . GLN A 1 338 ? 28.531 -6.841 -6.597 1.00 94.50 338 GLN A CA 1
ATOM 2754 C C . GLN A 1 338 ? 29.570 -6.138 -5.711 1.00 94.50 338 GLN A C 1
ATOM 2756 O O . GLN A 1 338 ? 29.226 -5.412 -4.776 1.00 94.50 338 GLN A O 1
ATOM 2761 N N . GLN A 1 339 ? 30.854 -6.309 -6.041 1.00 94.69 339 GLN A N 1
ATOM 2762 C CA . GLN A 1 339 ? 31.959 -5.712 -5.297 1.00 94.69 339 GLN A CA 1
ATOM 2763 C C . GLN A 1 339 ? 31.875 -4.180 -5.265 1.00 94.69 339 GLN A C 1
ATOM 2765 O O . GLN A 1 339 ? 32.092 -3.577 -4.211 1.00 94.69 339 GLN A O 1
ATOM 2770 N N . ASN A 1 340 ? 31.570 -3.544 -6.399 1.00 94.12 340 ASN A N 1
ATOM 2771 C CA . ASN A 1 340 ? 31.468 -2.091 -6.466 1.00 94.12 340 ASN A CA 1
ATOM 2772 C C . ASN A 1 340 ? 30.241 -1.572 -5.703 1.00 94.12 340 ASN A C 1
ATOM 2774 O O . ASN A 1 340 ? 30.363 -0.600 -4.962 1.00 94.12 340 ASN A O 1
ATOM 2778 N N . MET A 1 341 ? 29.095 -2.250 -5.813 1.00 91.38 341 MET A N 1
ATOM 2779 C CA . MET A 1 341 ? 27.873 -1.900 -5.079 1.00 91.38 341 MET A CA 1
ATOM 2780 C C . MET A 1 341 ? 28.072 -1.966 -3.561 1.00 91.38 341 MET A C 1
ATOM 2782 O O . MET A 1 341 ? 27.756 -1.008 -2.856 1.00 91.38 341 MET A O 1
ATOM 2786 N N . LEU A 1 342 ? 28.690 -3.041 -3.059 1.00 91.69 342 LEU A N 1
ATOM 2787 C CA . LEU A 1 342 ? 29.036 -3.169 -1.639 1.00 91.69 342 LEU A CA 1
ATOM 2788 C C . LEU A 1 342 ? 29.975 -2.048 -1.181 1.00 91.69 342 LEU A C 1
ATOM 2790 O O . LEU A 1 342 ? 29.732 -1.420 -0.150 1.00 91.69 342 LEU A O 1
ATOM 2794 N N . ARG A 1 343 ? 31.030 -1.767 -1.959 1.00 93.19 343 ARG A N 1
ATOM 2795 C CA . ARG A 1 343 ? 31.993 -0.703 -1.648 1.00 93.19 343 ARG A CA 1
ATOM 2796 C C . ARG A 1 343 ? 31.303 0.660 -1.552 1.00 93.19 343 ARG A C 1
ATOM 2798 O O . ARG A 1 343 ? 31.458 1.355 -0.552 1.00 93.19 343 ARG A O 1
ATOM 2805 N N . LEU A 1 344 ? 30.508 1.022 -2.554 1.00 84.94 344 LEU A N 1
ATOM 2806 C CA . LEU A 1 344 ? 29.805 2.304 -2.608 1.00 84.94 344 LEU A CA 1
ATOM 2807 C C . LEU A 1 344 ? 28.803 2.464 -1.465 1.00 84.94 344 LEU A C 1
ATOM 2809 O O . LEU A 1 344 ? 28.749 3.529 -0.849 1.00 84.94 344 LEU A O 1
ATOM 2813 N N . PHE A 1 345 ? 28.082 1.396 -1.119 1.00 81.31 345 PHE A N 1
ATOM 2814 C CA . PHE A 1 345 ? 27.174 1.406 0.023 1.00 81.31 345 PHE A CA 1
ATOM 2815 C C . PHE A 1 345 ? 27.922 1.664 1.337 1.00 81.31 345 PHE A C 1
ATOM 2817 O O . PHE A 1 345 ? 27.504 2.504 2.134 1.00 81.31 345 PHE A O 1
ATOM 2824 N N . THR A 1 346 ? 29.081 1.022 1.542 1.00 80.00 346 THR A N 1
ATOM 2825 C CA . THR A 1 346 ? 29.925 1.282 2.725 1.00 80.00 346 THR A CA 1
ATOM 2826 C C . THR A 1 346 ? 30.514 2.694 2.756 1.00 80.00 346 THR A C 1
ATOM 2828 O O . THR A 1 346 ? 30.738 3.239 3.834 1.00 80.00 346 THR A O 1
ATOM 2831 N N . GLU A 1 347 ? 30.715 3.314 1.591 1.00 86.62 347 GLU A N 1
ATOM 2832 C CA . GLU A 1 347 ? 31.138 4.713 1.442 1.00 86.62 347 GLU A CA 1
ATOM 2833 C C . GLU A 1 347 ? 29.970 5.714 1.620 1.00 86.62 347 GLU A C 1
ATOM 2835 O O . GLU A 1 347 ? 30.182 6.924 1.551 1.00 86.62 347 GLU A O 1
ATOM 2840 N N . GLY A 1 348 ? 28.746 5.236 1.886 1.00 74.00 348 GLY A N 1
ATOM 2841 C CA . GLY A 1 348 ? 27.555 6.058 2.138 1.00 74.00 348 GLY A CA 1
ATOM 2842 C C . GLY A 1 348 ? 26.703 6.354 0.901 1.00 74.00 348 GLY A C 1
ATOM 2843 O O . GLY A 1 348 ? 25.794 7.180 0.967 1.00 74.00 348 GLY A O 1
ATOM 2844 N N . THR A 1 349 ? 26.974 5.695 -0.227 1.00 78.12 349 THR A N 1
ATOM 2845 C CA . THR A 1 349 ? 26.208 5.846 -1.470 1.00 78.12 349 THR A CA 1
ATOM 2846 C C . THR A 1 349 ? 25.193 4.714 -1.601 1.00 78.12 349 THR A C 1
ATOM 2848 O O . THR A 1 349 ? 25.550 3.581 -1.911 1.00 78.12 349 THR A O 1
ATOM 2851 N N . ALA A 1 350 ? 23.916 5.027 -1.378 1.00 72.62 350 ALA A N 1
ATOM 2852 C CA . ALA A 1 350 ? 22.823 4.052 -1.400 1.00 72.62 350 ALA A CA 1
ATOM 2853 C C . ALA A 1 350 ? 22.141 3.896 -2.771 1.00 72.62 350 ALA A C 1
ATOM 2855 O O . ALA A 1 350 ? 21.299 3.020 -2.923 1.00 72.62 350 ALA A O 1
ATOM 2856 N N . ALA A 1 351 ? 22.487 4.719 -3.764 1.00 76.19 351 ALA A N 1
ATOM 2857 C CA . ALA A 1 351 ? 21.854 4.686 -5.079 1.00 76.19 351 ALA A CA 1
ATOM 2858 C C . ALA A 1 351 ? 22.868 4.865 -6.217 1.00 76.19 351 ALA A C 1
ATOM 2860 O O . ALA A 1 351 ? 23.826 5.633 -6.092 1.00 76.19 351 ALA A O 1
ATOM 2861 N N . LEU A 1 352 ? 22.637 4.176 -7.335 1.00 84.69 352 LEU A N 1
ATOM 2862 C CA . LEU A 1 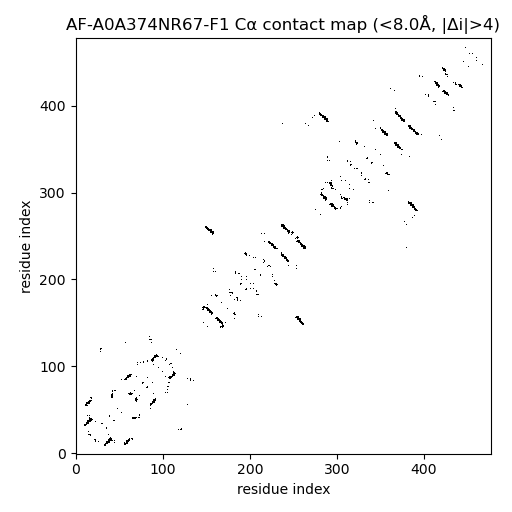352 ? 23.444 4.236 -8.558 1.00 84.69 352 LEU A CA 1
ATOM 2863 C C . LEU A 1 352 ? 22.558 4.461 -9.774 1.00 84.69 352 LEU A C 1
ATOM 2865 O O . LEU A 1 352 ? 21.436 3.975 -9.804 1.00 84.69 352 LEU A O 1
ATOM 2869 N N . SER A 1 353 ? 23.065 5.163 -10.787 1.00 86.75 353 SER A N 1
ATOM 2870 C CA . SER A 1 353 ? 22.331 5.429 -12.027 1.00 86.75 353 SER A CA 1
ATOM 2871 C C . SER A 1 353 ? 23.271 5.475 -13.228 1.00 86.75 353 SER A C 1
ATOM 2873 O O . SER A 1 353 ? 24.345 6.075 -13.158 1.00 86.75 353 SER A O 1
ATOM 2875 N N . MET A 1 354 ? 22.857 4.863 -14.336 1.00 88.19 354 MET A N 1
ATOM 2876 C CA . MET A 1 354 ? 23.553 4.885 -15.621 1.00 88.19 354 MET A CA 1
ATOM 2877 C C . MET A 1 354 ? 22.544 4.927 -16.763 1.00 88.19 354 MET A C 1
ATOM 2879 O O . MET A 1 354 ? 21.504 4.278 -16.707 1.00 88.19 354 MET A O 1
ATOM 2883 N N . GLU A 1 355 ? 22.880 5.633 -17.838 1.00 87.50 355 GLU A N 1
ATOM 2884 C CA . GLU A 1 355 ? 22.159 5.546 -19.106 1.00 87.50 355 GLU A CA 1
ATOM 2885 C C . GLU A 1 355 ? 23.031 4.854 -20.148 1.00 87.50 355 GLU A C 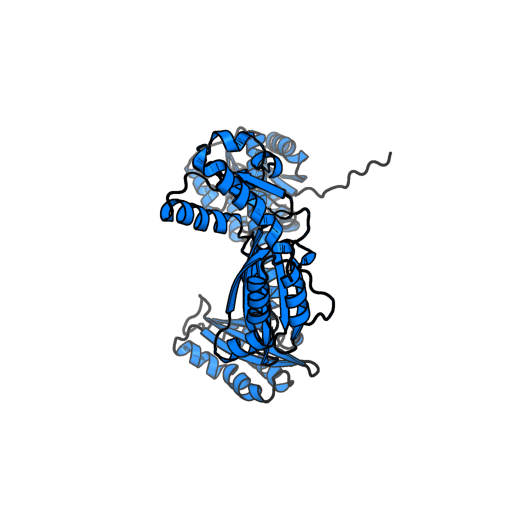1
ATOM 2887 O O . GLU A 1 355 ? 24.198 5.207 -20.332 1.00 87.50 355 GLU A O 1
ATOM 2892 N N . ALA A 1 356 ? 22.472 3.865 -20.840 1.00 85.44 356 ALA A N 1
ATOM 2893 C CA . ALA A 1 356 ? 23.175 3.159 -21.900 1.00 85.44 356 ALA A CA 1
ATOM 2894 C C . ALA A 1 356 ? 22.234 2.743 -23.028 1.00 85.44 356 ALA A C 1
ATOM 2896 O O . ALA A 1 356 ? 21.033 2.553 -22.839 1.00 85.44 356 ALA A O 1
ATOM 2897 N N . ALA A 1 357 ? 22.802 2.607 -24.225 1.00 84.94 357 ALA A N 1
ATOM 2898 C CA . ALA A 1 357 ? 22.086 2.070 -25.372 1.00 84.94 357 ALA A CA 1
ATOM 2899 C C . ALA A 1 357 ? 22.013 0.540 -25.281 1.00 84.94 357 ALA A C 1
ATOM 2901 O O . ALA A 1 357 ? 23.025 -0.099 -24.993 1.00 84.94 357 ALA A O 1
ATOM 2902 N N . PHE A 1 358 ? 20.847 -0.033 -25.575 1.00 82.88 358 PHE A N 1
ATOM 2903 C CA . PHE A 1 358 ? 20.592 -1.474 -25.559 1.00 82.88 358 PHE A CA 1
ATOM 2904 C C . PHE A 1 358 ? 20.073 -1.971 -26.914 1.00 82.88 358 PHE A C 1
ATOM 2906 O O . PHE A 1 358 ? 19.359 -1.267 -27.631 1.00 82.88 358 PHE A O 1
ATOM 2913 N N . PHE A 1 359 ? 20.431 -3.215 -27.234 1.00 80.12 359 PHE A N 1
ATOM 2914 C CA . PHE A 1 359 ? 19.933 -4.020 -28.343 1.00 80.12 359 PHE A CA 1
ATOM 2915 C C . PHE A 1 359 ? 19.491 -5.384 -27.817 1.00 80.12 359 PHE A C 1
ATOM 2917 O O . PHE A 1 359 ? 20.320 -6.203 -27.433 1.00 80.12 359 PHE A O 1
ATOM 2924 N N . TYR A 1 360 ? 18.189 -5.642 -27.859 1.00 67.31 360 TYR A N 1
ATOM 2925 C CA . TYR A 1 360 ? 17.611 -6.898 -27.372 1.00 67.31 360 TYR A CA 1
ATOM 2926 C C . TYR A 1 360 ? 17.703 -8.032 -28.400 1.00 67.31 360 TYR A C 1
ATOM 2928 O O . TYR A 1 360 ? 17.797 -9.198 -28.038 1.00 67.31 360 TYR A O 1
ATOM 2936 N N . SER A 1 361 ? 17.704 -7.705 -29.697 1.00 62.19 361 SER A N 1
ATOM 2937 C CA . SER A 1 361 ? 17.849 -8.676 -30.790 1.00 62.19 361 SER A CA 1
ATOM 2938 C C . SER A 1 361 ? 18.343 -8.009 -32.079 1.00 62.19 361 SER A C 1
ATOM 2940 O O . SER A 1 361 ? 18.406 -6.782 -32.172 1.00 62.19 361 SER A O 1
ATOM 2942 N N . GLU A 1 362 ? 18.717 -8.802 -33.092 1.00 53.94 362 GLU A N 1
ATOM 2943 C CA . GLU A 1 362 ? 19.152 -8.269 -34.398 1.00 53.94 362 GLU A CA 1
ATOM 2944 C C . GLU A 1 362 ? 18.039 -7.525 -35.149 1.00 53.94 362 GLU A C 1
ATOM 2946 O O . GLU A 1 362 ? 18.323 -6.703 -36.015 1.00 53.94 362 GLU A O 1
ATOM 2951 N N . GLU A 1 363 ? 16.778 -7.779 -34.804 1.00 52.19 363 GLU A N 1
ATOM 2952 C CA . GLU A 1 363 ? 15.616 -7.238 -35.504 1.00 52.19 363 GLU A CA 1
ATOM 2953 C C . GLU A 1 363 ? 14.934 -6.076 -34.773 1.00 52.19 363 GLU A C 1
ATOM 2955 O O . GLU A 1 363 ? 14.042 -5.456 -35.354 1.00 52.19 363 GLU A O 1
ATOM 2960 N N . GLN A 1 364 ? 15.333 -5.746 -33.541 1.00 61.59 364 GLN A N 1
ATOM 2961 C CA . GLN A 1 364 ? 14.727 -4.661 -32.765 1.00 61.59 364 GLN A CA 1
ATOM 2962 C C . GLN A 1 364 ? 15.450 -3.321 -32.921 1.00 61.59 364 GLN A C 1
ATOM 2964 O O . GLN A 1 364 ? 16.629 -3.249 -33.262 1.00 61.59 364 GLN A O 1
ATOM 2969 N N . GLN A 1 365 ? 14.705 -2.240 -32.681 1.00 63.75 365 GLN A N 1
ATOM 2970 C CA . GLN A 1 365 ? 15.250 -0.888 -32.685 1.00 63.75 365 GLN A CA 1
ATOM 2971 C C . GLN A 1 365 ? 16.148 -0.655 -31.463 1.00 63.75 365 GLN A C 1
ATOM 2973 O O . GLN A 1 365 ? 15.816 -1.132 -30.374 1.00 63.75 365 GLN A O 1
ATOM 2978 N N . PRO A 1 366 ? 17.251 0.097 -31.621 1.00 71.56 366 PRO A N 1
ATOM 2979 C CA . PRO A 1 366 ? 18.041 0.541 -30.485 1.00 71.56 366 PRO A CA 1
ATOM 2980 C C . PRO A 1 366 ? 17.184 1.392 -29.551 1.00 71.56 366 PRO A C 1
ATOM 2982 O O . PRO A 1 366 ? 16.469 2.289 -30.000 1.00 71.56 366 PRO A O 1
ATOM 2985 N N . CYS A 1 367 ? 17.313 1.150 -28.253 1.00 76.81 367 CYS A N 1
ATOM 2986 C CA . CYS A 1 367 ? 16.717 1.990 -27.223 1.00 76.81 367 CYS A CA 1
ATOM 2987 C C . CYS A 1 367 ? 17.803 2.509 -26.279 1.00 76.81 367 CYS A C 1
ATOM 2989 O O . CYS A 1 367 ? 18.915 1.975 -26.226 1.00 76.81 367 CYS A O 1
ATOM 2991 N N . VAL A 1 368 ? 17.474 3.540 -25.511 1.00 81.75 368 VAL A N 1
ATOM 2992 C CA . VAL A 1 368 ? 18.294 4.010 -24.395 1.00 81.75 368 VAL A CA 1
ATOM 2993 C C . VAL A 1 368 ? 17.573 3.654 -23.110 1.00 81.75 368 VAL A C 1
ATOM 2995 O O . VAL A 1 368 ? 16.443 4.090 -22.887 1.00 81.75 368 VAL A O 1
ATOM 2998 N N . LEU A 1 369 ? 18.231 2.854 -22.277 1.00 84.56 369 LEU A N 1
ATOM 2999 C CA . LEU A 1 369 ? 17.741 2.525 -20.951 1.00 84.56 369 LEU A CA 1
ATOM 3000 C C . LEU A 1 369 ? 18.470 3.341 -19.895 1.00 84.56 369 LEU A C 1
ATOM 3002 O O . LEU A 1 369 ? 19.700 3.423 -19.909 1.00 84.56 369 LEU A O 1
ATOM 3006 N N . ARG A 1 370 ? 17.703 3.873 -18.944 1.00 85.31 370 ARG A N 1
ATOM 3007 C CA . ARG A 1 370 ? 18.218 4.304 -17.649 1.00 85.31 370 ARG A CA 1
ATOM 3008 C C . ARG A 1 370 ? 18.119 3.133 -16.681 1.00 85.31 370 ARG A C 1
ATOM 3010 O O . ARG A 1 370 ? 17.027 2.618 -16.445 1.00 85.31 370 ARG A O 1
ATOM 3017 N N . ILE A 1 371 ? 19.260 2.727 -16.148 1.00 89.31 371 ILE A N 1
ATOM 3018 C CA . ILE A 1 371 ? 19.406 1.695 -15.131 1.00 89.31 371 ILE A CA 1
ATOM 3019 C C . ILE A 1 371 ? 19.669 2.414 -13.827 1.00 89.31 371 ILE A C 1
ATOM 3021 O O . ILE A 1 371 ? 20.638 3.169 -13.749 1.00 89.31 371 ILE A O 1
ATOM 3025 N N . ASN A 1 372 ? 18.840 2.189 -12.816 1.00 82.94 372 ASN A N 1
ATOM 3026 C CA . ASN A 1 372 ? 19.201 2.604 -11.470 1.00 82.94 372 ASN A CA 1
ATOM 3027 C C . ASN A 1 372 ? 19.163 1.423 -10.513 1.00 82.94 372 ASN A C 1
ATOM 3029 O O . ASN A 1 372 ? 18.515 0.412 -10.774 1.00 82.94 372 ASN A O 1
ATOM 3033 N N . VAL A 1 373 ? 19.933 1.555 -9.441 1.00 84.81 373 VAL A N 1
ATOM 3034 C CA . VAL A 1 373 ? 19.999 0.579 -8.365 1.00 84.81 373 VAL A CA 1
ATOM 3035 C C . VAL A 1 373 ? 19.836 1.322 -7.063 1.00 84.81 373 VAL A C 1
ATOM 3037 O O . VAL A 1 373 ? 20.683 2.151 -6.735 1.00 84.81 373 VAL A O 1
ATOM 3040 N N . ASP A 1 374 ? 18.769 1.014 -6.343 1.00 78.12 374 ASP A N 1
ATOM 3041 C CA . ASP A 1 374 ? 18.525 1.515 -4.998 1.00 78.12 374 ASP A CA 1
ATOM 3042 C C . ASP A 1 374 ? 18.851 0.404 -4.005 1.00 78.12 374 ASP A C 1
ATOM 3044 O O . ASP A 1 374 ? 18.343 -0.713 -4.108 1.00 78.12 374 ASP A O 1
ATOM 3048 N N . MET A 1 375 ? 19.743 0.703 -3.066 1.00 80.69 375 MET A N 1
ATOM 3049 C CA . MET A 1 375 ? 20.248 -0.234 -2.072 1.00 80.69 375 MET A CA 1
ATOM 3050 C C . MET A 1 375 ? 19.818 0.197 -0.678 1.00 80.69 375 MET A C 1
ATOM 3052 O O . MET A 1 375 ? 19.903 1.370 -0.310 1.00 80.69 375 MET A O 1
ATOM 3056 N N . ALA A 1 376 ? 19.419 -0.771 0.134 1.00 69.38 376 ALA A N 1
ATOM 3057 C CA . ALA A 1 376 ? 19.079 -0.564 1.527 1.00 69.38 376 ALA A CA 1
ATOM 3058 C C . ALA A 1 376 ? 19.689 -1.677 2.376 1.00 69.38 376 ALA A C 1
ATOM 3060 O O . ALA A 1 376 ? 19.740 -2.839 1.983 1.00 69.38 376 ALA A O 1
ATOM 3061 N N . CYS A 1 377 ? 20.154 -1.320 3.569 1.00 62.47 377 CYS A N 1
ATOM 3062 C CA . CYS A 1 377 ? 20.528 -2.325 4.549 1.00 62.47 377 CYS A CA 1
ATOM 3063 C C . CYS A 1 377 ? 19.241 -2.897 5.133 1.00 62.47 377 CYS A C 1
ATOM 3065 O O . CYS A 1 377 ? 18.426 -2.153 5.685 1.00 62.47 377 CYS A O 1
ATOM 3067 N N . ASN A 1 378 ? 19.069 -4.209 5.023 1.00 50.47 378 ASN A N 1
ATOM 3068 C CA . ASN A 1 378 ? 18.013 -4.905 5.718 1.00 50.47 378 ASN A CA 1
ATOM 3069 C C . ASN A 1 378 ? 18.271 -4.760 7.225 1.00 50.47 378 ASN A C 1
ATOM 3071 O O . ASN A 1 378 ? 19.260 -5.256 7.776 1.00 50.47 378 ASN A O 1
ATOM 3075 N N . SER A 1 379 ? 17.362 -4.056 7.897 1.00 43.47 379 SER A N 1
ATOM 3076 C CA . SER A 1 379 ? 17.439 -3.753 9.328 1.00 43.47 379 SER A CA 1
ATOM 3077 C C . SER A 1 379 ? 17.534 -5.006 10.211 1.00 43.47 379 SER A C 1
ATOM 3079 O O . SER A 1 379 ? 17.962 -4.912 11.362 1.00 43.47 379 SER A O 1
ATOM 3081 N N . PHE A 1 380 ? 17.155 -6.175 9.681 1.00 38.88 380 PHE A N 1
ATOM 3082 C CA . PHE A 1 380 ? 17.167 -7.472 10.346 1.00 38.88 380 PHE A CA 1
ATOM 3083 C C . PHE A 1 380 ? 18.401 -8.319 10.016 1.00 38.88 380 PHE A C 1
ATOM 3085 O O . PHE A 1 380 ? 19.176 -8.626 10.920 1.00 38.88 380 PHE A O 1
ATOM 3092 N N . SER A 1 381 ? 18.617 -8.689 8.750 1.00 50.72 381 SER A N 1
ATOM 3093 C CA . SER A 1 381 ? 19.736 -9.570 8.373 1.00 50.72 381 SER A CA 1
ATOM 3094 C C . SER A 1 381 ? 21.088 -8.850 8.357 1.00 50.72 381 SER A C 1
ATOM 3096 O O . SER A 1 381 ? 22.124 -9.509 8.310 1.00 50.72 381 SER A O 1
ATOM 3098 N N . ARG A 1 382 ? 21.094 -7.505 8.401 1.00 58.69 382 ARG A N 1
ATOM 3099 C CA . ARG A 1 382 ? 22.260 -6.642 8.114 1.00 58.69 382 ARG A CA 1
ATOM 3100 C C . ARG A 1 382 ? 22.834 -6.841 6.712 1.00 58.69 382 ARG A C 1
ATOM 3102 O O . ARG A 1 382 ? 23.869 -6.259 6.388 1.00 58.69 382 ARG A O 1
ATOM 3109 N N . GLU A 1 383 ? 22.164 -7.641 5.892 1.00 72.12 383 GLU A N 1
ATOM 3110 C CA . GLU A 1 383 ? 22.490 -7.820 4.494 1.00 72.12 383 GLU A CA 1
ATOM 3111 C C . GLU A 1 383 ? 22.012 -6.602 3.718 1.00 72.12 383 GLU A C 1
ATOM 3113 O O . GLU A 1 383 ? 21.012 -5.964 4.044 1.00 72.12 383 GLU A O 1
ATOM 3118 N N . ILE A 1 384 ? 22.771 -6.249 2.698 1.00 78.00 384 ILE A N 1
ATOM 3119 C CA . ILE A 1 384 ? 22.448 -5.166 1.793 1.00 78.00 384 ILE A CA 1
ATOM 3120 C C . ILE A 1 384 ? 21.556 -5.768 0.719 1.00 78.00 384 ILE A C 1
ATOM 3122 O O . ILE A 1 384 ? 21.970 -6.668 -0.012 1.00 78.00 384 ILE A O 1
ATOM 3126 N N . GLU A 1 385 ? 20.335 -5.269 0.634 1.00 78.44 385 GLU A N 1
ATOM 3127 C CA . GLU A 1 385 ? 19.387 -5.596 -0.419 1.00 78.44 385 GLU A CA 1
ATOM 3128 C C . GLU A 1 385 ? 19.384 -4.482 -1.458 1.00 78.44 385 GLU A C 1
ATOM 3130 O O . GLU A 1 385 ? 19.672 -3.322 -1.154 1.00 78.44 385 GLU A O 1
ATOM 3135 N N . GLY A 1 386 ? 19.102 -4.843 -2.704 1.00 76.25 386 GLY A N 1
ATOM 3136 C CA . GLY A 1 386 ? 19.107 -3.913 -3.817 1.00 76.25 386 GLY A CA 1
ATOM 3137 C C . GLY A 1 386 ? 17.982 -4.193 -4.793 1.00 76.25 386 GLY A C 1
ATOM 3138 O O . GLY A 1 386 ? 17.605 -5.343 -5.028 1.00 76.25 386 GLY A O 1
ATOM 3139 N N . VAL A 1 387 ? 17.465 -3.125 -5.386 1.00 76.00 387 VAL A N 1
ATOM 3140 C CA . VAL A 1 387 ? 16.488 -3.188 -6.468 1.00 76.00 387 VAL A CA 1
ATOM 3141 C C . VAL A 1 387 ? 17.088 -2.509 -7.686 1.00 76.00 387 VAL A C 1
ATOM 3143 O O . VAL A 1 387 ? 17.426 -1.331 -7.634 1.00 76.00 387 VAL A O 1
ATOM 3146 N N . LEU A 1 388 ? 17.233 -3.262 -8.774 1.00 83.00 388 LEU A N 1
ATOM 3147 C CA . LEU A 1 388 ? 17.696 -2.772 -10.064 1.00 83.00 388 LEU A CA 1
ATOM 3148 C C . LEU A 1 388 ? 16.475 -2.508 -10.944 1.00 83.00 388 LEU A C 1
ATOM 3150 O O . LEU A 1 388 ? 15.701 -3.430 -11.198 1.00 83.00 388 LEU A O 1
ATOM 3154 N N . HIS A 1 389 ? 16.311 -1.296 -11.466 1.00 79.06 389 HIS A N 1
ATOM 3155 C CA . HIS A 1 389 ? 15.241 -0.973 -12.413 1.00 79.06 389 HIS A CA 1
ATOM 3156 C C . HIS A 1 389 ? 15.757 -0.413 -13.723 1.00 79.06 389 HIS A C 1
ATOM 3158 O O . HIS A 1 389 ? 16.646 0.434 -13.772 1.00 79.06 389 HIS A O 1
ATOM 3164 N N . PHE A 1 390 ? 15.101 -0.847 -14.792 1.00 81.50 390 PHE A N 1
ATOM 3165 C CA . PHE A 1 390 ? 15.370 -0.457 -16.163 1.00 81.50 390 PHE A CA 1
ATOM 3166 C C . PHE A 1 390 ? 14.198 0.388 -16.668 1.00 81.50 390 PHE A C 1
ATOM 3168 O O . PHE A 1 390 ? 13.043 -0.037 -16.594 1.00 81.50 390 PHE A O 1
ATOM 3175 N N . THR A 1 391 ? 14.480 1.585 -17.178 1.00 77.88 391 THR A N 1
ATOM 3176 C CA . THR A 1 391 ? 13.477 2.535 -17.692 1.00 77.88 391 THR A CA 1
ATOM 3177 C C . THR A 1 391 ? 13.803 2.900 -19.130 1.00 77.88 391 THR A C 1
ATOM 3179 O O . THR A 1 391 ? 14.940 3.277 -19.409 1.00 77.88 391 THR A O 1
ATOM 3182 N N . ASP A 1 392 ? 12.832 2.809 -20.040 1.00 76.00 392 ASP A N 1
ATOM 3183 C CA . ASP A 1 392 ? 13.029 3.254 -21.422 1.00 76.00 392 ASP A CA 1
ATOM 3184 C C . ASP A 1 392 ? 12.944 4.779 -21.494 1.00 76.00 392 ASP A C 1
ATOM 3186 O O . ASP A 1 392 ? 11.879 5.374 -21.343 1.00 76.00 392 ASP A O 1
ATOM 3190 N N . VAL A 1 393 ? 14.092 5.419 -21.710 1.00 71.50 393 VAL A N 1
ATOM 3191 C CA . VAL A 1 393 ? 14.214 6.879 -21.798 1.00 71.50 393 VAL A CA 1
ATOM 3192 C C . VAL A 1 393 ? 14.527 7.335 -23.219 1.00 71.50 393 VAL A C 1
ATOM 3194 O O . VAL A 1 393 ? 14.905 8.485 -23.422 1.00 71.50 393 VAL A O 1
ATOM 3197 N N . THR A 1 394 ? 14.353 6.470 -24.224 1.00 70.06 394 THR A N 1
ATOM 3198 C CA . THR A 1 394 ? 14.772 6.728 -25.613 1.00 70.06 394 THR A CA 1
ATOM 3199 C C . THR A 1 394 ? 14.238 8.056 -26.148 1.00 70.06 394 THR A C 1
ATOM 3201 O O . THR A 1 394 ? 14.991 8.855 -26.704 1.00 70.06 394 THR A O 1
ATOM 3204 N N . VAL A 1 395 ? 12.945 8.331 -25.949 1.00 60.97 395 VAL A N 1
ATOM 3205 C CA . VAL A 1 395 ? 12.308 9.567 -26.430 1.00 60.97 395 VAL A CA 1
ATOM 3206 C C . VAL A 1 395 ? 12.866 10.796 -25.709 1.00 60.97 395 VAL A C 1
ATOM 3208 O O . VAL A 1 395 ? 13.249 11.763 -26.367 1.00 60.97 395 VAL A O 1
ATOM 3211 N N . ALA A 1 396 ? 12.952 10.753 -24.377 1.00 61.88 396 ALA A N 1
ATOM 3212 C CA . ALA A 1 396 ? 13.469 11.858 -23.570 1.00 61.88 396 ALA A CA 1
ATOM 3213 C C . ALA A 1 396 ? 14.943 12.153 -23.893 1.00 61.88 396 ALA A C 1
ATOM 3215 O O . ALA A 1 396 ? 15.302 13.302 -24.148 1.00 61.88 396 ALA A O 1
ATOM 3216 N N . TYR A 1 397 ? 15.764 11.104 -23.992 1.00 69.62 397 TYR A N 1
ATOM 3217 C CA . TYR A 1 397 ? 17.176 11.193 -24.351 1.00 69.62 397 TYR A CA 1
ATOM 3218 C C . TYR A 1 397 ? 17.372 11.882 -25.704 1.00 69.62 397 TYR A C 1
ATOM 3220 O O . TYR A 1 397 ? 18.219 12.767 -25.837 1.00 69.62 397 TYR A O 1
ATOM 3228 N N . LEU A 1 398 ? 16.580 11.503 -26.714 1.00 65.06 398 LEU A N 1
ATOM 3229 C CA . LEU A 1 398 ? 16.653 12.111 -28.041 1.00 65.06 398 LEU A CA 1
ATOM 3230 C C . LEU A 1 398 ? 16.194 13.575 -28.027 1.00 65.06 398 LEU A C 1
ATOM 3232 O O . LEU A 1 398 ? 16.869 14.413 -28.621 1.00 65.06 398 LEU A O 1
ATOM 3236 N N . ILE A 1 399 ? 15.100 13.904 -27.331 1.00 61.66 399 ILE A N 1
ATOM 3237 C CA . ILE A 1 399 ? 14.616 15.291 -27.198 1.00 61.66 399 ILE A CA 1
ATOM 3238 C C . ILE A 1 399 ? 15.684 16.192 -26.568 1.00 61.66 399 ILE A C 1
ATOM 3240 O O . ILE A 1 399 ? 15.849 17.331 -26.994 1.00 61.66 399 ILE A O 1
ATOM 3244 N N . GLU A 1 400 ? 16.418 15.697 -25.577 1.00 64.62 400 GLU A N 1
ATOM 3245 C CA . GLU A 1 400 ? 17.427 16.489 -24.876 1.00 64.62 400 GLU A CA 1
ATOM 3246 C C . GLU A 1 400 ? 18.732 16.623 -25.675 1.00 64.62 400 GLU A C 1
ATOM 3248 O O . GLU A 1 400 ? 19.266 17.722 -25.844 1.00 64.62 400 GLU A O 1
ATOM 3253 N N . ASN A 1 401 ? 19.249 15.512 -26.204 1.00 65.75 401 ASN A N 1
ATOM 3254 C CA . ASN A 1 401 ? 20.605 15.463 -26.755 1.00 65.75 401 ASN A CA 1
ATOM 3255 C C . ASN A 1 401 ? 20.687 15.869 -28.232 1.00 65.75 401 ASN A C 1
ATOM 3257 O O . ASN A 1 401 ? 21.724 16.371 -28.680 1.00 65.75 401 ASN A O 1
ATOM 3261 N N . VAL A 1 402 ? 19.628 15.641 -29.015 1.00 63.59 402 VAL A N 1
ATOM 3262 C CA . VAL A 1 402 ? 19.635 15.921 -30.460 1.00 63.59 402 VAL A CA 1
ATOM 3263 C C . VAL A 1 402 ? 19.698 17.432 -30.730 1.00 63.59 402 VAL A C 1
ATOM 3265 O O . VAL A 1 402 ? 20.613 17.841 -31.449 1.00 63.59 402 VAL A O 1
ATOM 3268 N N . PRO A 1 403 ? 18.852 18.297 -30.127 1.00 58.94 403 PRO A N 1
ATOM 3269 C CA . PRO A 1 403 ? 18.909 19.738 -30.373 1.00 58.94 403 PRO A CA 1
ATOM 3270 C C . PRO A 1 403 ? 20.247 20.353 -29.964 1.00 58.94 403 PRO A C 1
ATOM 3272 O O . PRO A 1 403 ? 20.818 21.137 -30.717 1.00 58.94 403 PRO A O 1
ATOM 3275 N N . GLN A 1 404 ? 20.806 19.962 -28.814 1.00 59.06 404 GLN A N 1
ATOM 3276 C CA . GLN A 1 404 ? 22.093 20.498 -28.360 1.00 59.06 404 GLN A CA 1
ATOM 3277 C C . GLN A 1 404 ? 23.222 20.223 -29.360 1.00 59.06 404 GLN A C 1
ATOM 3279 O O . GLN A 1 404 ? 24.026 21.113 -29.638 1.00 59.06 404 GLN A O 1
ATOM 3284 N N . LYS A 1 405 ? 23.268 19.022 -29.951 1.00 60.16 405 LYS A N 1
ATOM 3285 C CA . LYS A 1 405 ? 24.270 18.681 -30.972 1.00 60.16 405 LYS A CA 1
ATOM 3286 C C . LYS A 1 405 ? 24.066 19.438 -32.282 1.00 60.16 405 LYS A C 1
ATOM 3288 O O . LYS A 1 405 ? 25.059 19.774 -32.921 1.00 60.16 405 LYS A O 1
ATOM 3293 N N . ILE A 1 406 ? 22.816 19.713 -32.660 1.00 58.03 406 ILE A N 1
ATOM 3294 C CA . ILE A 1 406 ? 22.475 20.548 -33.822 1.00 58.03 406 ILE A CA 1
ATOM 3295 C C . ILE A 1 406 ? 23.011 21.966 -33.613 1.00 58.03 406 ILE A C 1
ATOM 3297 O O . ILE A 1 406 ? 23.779 22.455 -34.438 1.00 58.03 406 ILE A O 1
ATOM 3301 N N . TYR A 1 407 ? 22.678 22.586 -32.477 1.00 55.97 407 TYR A N 1
ATOM 3302 C CA . TYR A 1 407 ? 23.058 23.968 -32.175 1.00 55.97 407 TYR A CA 1
ATOM 3303 C C . TYR A 1 407 ? 24.558 24.158 -31.929 1.00 55.97 407 TYR A C 1
ATOM 3305 O O . TYR A 1 407 ? 25.101 25.201 -32.268 1.00 55.97 407 TYR A O 1
ATOM 3313 N N . GLN A 1 408 ? 25.252 23.176 -31.347 1.00 58.00 408 GLN A N 1
ATOM 3314 C CA . GLN A 1 408 ? 26.690 23.299 -31.069 1.00 58.00 408 GLN A CA 1
ATOM 3315 C C . GLN A 1 408 ? 27.576 23.212 -32.317 1.00 58.00 408 GLN A C 1
ATOM 3317 O O . GLN A 1 408 ? 28.742 23.603 -32.258 1.00 58.00 408 GLN A O 1
ATOM 3322 N N . LYS A 1 409 ? 27.078 22.627 -33.410 1.00 55.09 409 LYS A N 1
ATOM 3323 C CA . LYS A 1 409 ? 27.895 22.285 -34.582 1.00 55.09 409 LYS A CA 1
ATOM 3324 C C . LYS A 1 409 ? 27.291 22.715 -35.919 1.00 55.09 409 LYS A C 1
ATOM 3326 O O . LYS A 1 409 ? 27.777 22.260 -36.951 1.00 55.09 409 LYS A O 1
ATOM 3331 N N . ASP A 1 410 ? 26.270 23.573 -35.889 1.00 57.47 410 ASP A N 1
ATOM 3332 C CA . ASP A 1 410 ? 25.579 24.117 -37.066 1.00 57.47 410 ASP A CA 1
ATOM 3333 C C . ASP A 1 410 ? 25.162 23.033 -38.080 1.00 57.47 410 ASP A C 1
ATOM 3335 O O . ASP A 1 410 ? 25.346 23.171 -39.290 1.00 57.47 410 ASP A O 1
ATOM 3339 N N . TYR A 1 411 ? 24.630 21.905 -37.594 1.00 57.66 411 TYR A N 1
ATOM 3340 C CA . TYR A 1 411 ? 24.156 20.830 -38.471 1.00 57.66 411 TYR A CA 1
ATOM 3341 C C . TYR A 1 411 ? 22.761 21.143 -39.028 1.00 57.66 411 TYR A C 1
ATOM 3343 O O . TYR A 1 411 ? 21.862 21.500 -38.278 1.00 57.66 411 TYR A O 1
ATOM 3351 N N . GLU A 1 412 ? 22.548 20.943 -40.331 1.00 56.25 412 GLU A N 1
ATOM 3352 C CA . GLU A 1 412 ? 21.231 21.149 -40.962 1.00 56.25 412 GLU A CA 1
ATOM 3353 C C . GLU A 1 412 ? 20.244 20.007 -40.673 1.00 56.25 412 GLU A C 1
ATOM 3355 O O . GLU A 1 412 ? 19.052 20.250 -40.537 1.00 56.25 412 GLU A O 1
ATOM 3360 N N . ASN A 1 413 ? 20.739 18.768 -40.565 1.00 57.41 413 ASN A N 1
ATOM 3361 C CA . ASN A 1 413 ? 19.953 17.559 -40.306 1.00 57.41 413 ASN A CA 1
ATOM 3362 C C . ASN A 1 413 ? 20.771 16.540 -39.501 1.00 57.41 413 ASN A C 1
ATOM 3364 O O . ASN A 1 413 ? 21.999 16.487 -39.612 1.00 57.41 413 ASN A O 1
ATOM 3368 N N . ILE A 1 414 ? 20.086 15.680 -38.742 1.00 62.03 414 ILE A N 1
ATOM 3369 C CA . ILE A 1 414 ? 20.687 14.512 -38.086 1.00 62.03 414 ILE A CA 1
ATOM 3370 C C . ILE A 1 414 ? 20.115 13.237 -38.715 1.00 62.03 414 ILE A C 1
ATOM 3372 O O . ILE A 1 414 ? 18.941 13.151 -39.058 1.00 62.03 414 ILE A O 1
ATOM 3376 N N . ILE A 1 415 ? 20.974 12.240 -38.915 1.00 66.00 415 ILE A N 1
ATOM 3377 C CA . ILE A 1 415 ? 20.570 10.921 -39.403 1.00 66.00 415 ILE A CA 1
ATOM 3378 C C . ILE A 1 415 ? 21.076 9.898 -38.400 1.00 66.00 415 ILE A C 1
ATOM 3380 O O . ILE A 1 415 ? 22.279 9.811 -38.146 1.00 66.00 415 ILE A O 1
ATOM 3384 N N . ILE A 1 416 ? 20.155 9.125 -37.833 1.00 66.06 416 ILE A N 1
ATOM 3385 C CA . ILE A 1 416 ? 20.490 7.992 -36.976 1.00 66.06 416 ILE A CA 1
ATOM 3386 C C . ILE A 1 416 ? 20.688 6.793 -37.896 1.00 66.06 416 ILE A C 1
ATOM 3388 O O . ILE A 1 416 ? 19.779 6.424 -38.633 1.00 66.06 416 ILE A O 1
ATOM 3392 N N . ILE A 1 417 ? 21.883 6.206 -37.889 1.00 66.25 417 ILE A N 1
ATOM 3393 C CA . ILE A 1 417 ? 22.209 5.038 -38.711 1.00 66.25 417 ILE A CA 1
ATOM 3394 C C . ILE A 1 417 ? 22.317 3.828 -37.788 1.00 66.25 417 ILE A C 1
ATOM 3396 O O . ILE A 1 417 ? 23.232 3.749 -36.967 1.00 66.25 417 ILE A O 1
ATOM 3400 N N . ASP A 1 418 ? 21.412 2.871 -37.961 1.00 64.75 418 ASP A N 1
ATOM 3401 C CA . ASP A 1 418 ? 21.557 1.534 -37.408 1.00 64.75 418 ASP A CA 1
ATOM 3402 C C . ASP A 1 418 ? 22.446 0.716 -38.349 1.00 64.75 418 ASP A C 1
ATOM 3404 O O . ASP A 1 418 ? 22.004 0.115 -39.332 1.00 64.75 418 ASP A O 1
ATOM 3408 N N . ALA A 1 419 ? 23.742 0.718 -38.046 1.00 61.59 419 ALA A N 1
ATOM 3409 C CA . ALA A 1 419 ? 24.743 0.008 -38.831 1.00 61.59 419 ALA A CA 1
ATOM 3410 C C . ALA A 1 419 ? 24.612 -1.524 -38.752 1.00 61.59 419 ALA A C 1
ATOM 3412 O O . ALA A 1 419 ? 25.236 -2.209 -39.559 1.00 61.59 419 ALA A O 1
ATOM 3413 N N . LYS A 1 420 ? 23.858 -2.072 -37.786 1.00 60.38 420 LYS A N 1
ATOM 3414 C CA . LYS A 1 420 ? 23.646 -3.520 -37.653 1.00 60.38 420 LYS A CA 1
ATOM 3415 C C . LYS A 1 420 ? 22.501 -3.983 -38.551 1.00 60.38 420 LYS A C 1
ATOM 3417 O O . LYS A 1 420 ? 22.647 -4.994 -39.224 1.00 60.38 420 LYS A O 1
ATOM 3422 N N . ARG A 1 421 ? 21.406 -3.219 -38.595 1.00 64.31 421 ARG A N 1
ATOM 3423 C CA . ARG A 1 421 ? 20.233 -3.504 -39.444 1.00 64.31 421 ARG A CA 1
ATOM 3424 C C . ARG A 1 421 ? 20.359 -2.934 -40.860 1.00 64.31 421 ARG A C 1
ATOM 3426 O O . ARG A 1 421 ? 19.477 -3.159 -41.679 1.00 64.31 421 ARG A O 1
ATOM 3433 N N . GLU A 1 422 ? 21.425 -2.174 -41.127 1.00 68.19 422 GLU A N 1
ATOM 3434 C CA . GLU A 1 422 ? 21.625 -1.376 -42.346 1.00 68.19 422 GLU A CA 1
ATOM 3435 C C . GLU A 1 422 ? 20.444 -0.440 -42.639 1.00 68.19 422 GLU A C 1
ATOM 3437 O O . GLU A 1 422 ? 20.046 -0.218 -43.786 1.00 68.19 422 GLU A O 1
ATOM 3442 N N . LYS A 1 423 ? 19.885 0.143 -41.578 1.00 69.44 423 LYS A N 1
ATOM 3443 C CA . LYS A 1 423 ? 18.754 1.070 -41.647 1.00 69.44 423 LYS A CA 1
ATOM 3444 C C . LYS A 1 423 ? 19.169 2.453 -41.187 1.00 69.44 423 LYS A C 1
ATOM 3446 O O . LYS A 1 423 ? 20.119 2.621 -40.426 1.00 69.44 423 LYS A O 1
ATOM 3451 N N . MET A 1 424 ? 18.453 3.462 -41.652 1.00 67.25 424 MET A N 1
ATOM 3452 C CA . MET A 1 424 ? 18.617 4.825 -41.181 1.00 67.25 424 MET A CA 1
ATOM 3453 C C . MET A 1 424 ? 17.270 5.473 -40.899 1.00 67.25 424 MET A C 1
ATOM 3455 O O . MET A 1 424 ? 16.262 5.153 -41.527 1.00 67.25 424 MET A O 1
ATOM 3459 N N . ILE A 1 425 ? 17.292 6.422 -39.975 1.00 63.44 425 ILE A N 1
ATOM 3460 C CA . ILE A 1 425 ? 16.169 7.279 -39.629 1.00 63.44 425 ILE A CA 1
ATOM 3461 C C . ILE A 1 425 ? 16.638 8.709 -39.877 1.00 63.44 425 ILE A C 1
ATOM 3463 O O . ILE A 1 425 ? 17.599 9.174 -39.255 1.00 63.44 425 ILE A O 1
ATOM 3467 N N . LYS A 1 426 ? 15.998 9.391 -40.828 1.00 60.06 426 LYS A N 1
ATOM 3468 C CA . LYS A 1 426 ? 16.229 10.815 -41.090 1.00 60.06 426 LYS A CA 1
ATOM 3469 C C . LYS A 1 426 ? 15.320 11.625 -40.176 1.00 60.06 426 LYS A C 1
ATOM 3471 O O . LYS A 1 426 ? 14.107 11.435 -40.208 1.00 60.06 426 LYS A O 1
ATOM 3476 N N . THR A 1 427 ? 15.885 12.531 -39.387 1.00 57.00 427 THR A N 1
ATOM 3477 C CA . THR A 1 427 ? 15.091 13.501 -38.631 1.00 57.00 427 THR A CA 1
ATOM 3478 C C . THR A 1 427 ? 15.017 14.812 -39.409 1.00 57.00 427 THR A C 1
ATOM 3480 O O . THR A 1 427 ? 15.996 15.551 -39.462 1.00 57.00 427 THR A O 1
ATOM 3483 N N . ASP A 1 428 ? 13.857 15.105 -40.011 1.00 53.50 428 ASP A N 1
ATOM 3484 C CA . ASP A 1 428 ? 13.562 16.444 -40.540 1.00 53.50 428 ASP A CA 1
ATOM 3485 C C . ASP A 1 428 ? 13.265 17.380 -39.358 1.00 53.50 428 ASP A C 1
ATOM 3487 O O . ASP A 1 428 ? 12.312 17.190 -38.601 1.00 53.50 428 ASP A O 1
ATOM 3491 N N . VAL A 1 429 ? 14.110 18.394 -39.185 1.00 47.31 429 VAL A N 1
ATOM 3492 C CA . VAL A 1 429 ? 14.303 19.162 -37.939 1.00 47.31 429 VAL A CA 1
ATOM 3493 C C . VAL A 1 429 ? 13.137 20.118 -37.573 1.00 47.31 429 VAL A C 1
ATOM 3495 O O . VAL A 1 429 ? 13.241 20.880 -36.619 1.00 47.31 429 VAL A O 1
ATOM 3498 N N . LEU A 1 430 ? 11.989 20.095 -38.266 1.00 44.97 430 LEU A N 1
ATOM 3499 C CA . LEU A 1 430 ? 10.946 21.136 -38.128 1.00 44.97 430 LEU A CA 1
ATOM 3500 C C . LEU A 1 430 ? 9.511 20.659 -37.826 1.00 44.97 430 LEU A C 1
ATOM 3502 O O . LEU A 1 430 ? 8.592 21.476 -37.890 1.00 44.97 430 LEU A O 1
ATOM 3506 N N . SER A 1 431 ? 9.278 19.395 -37.458 1.00 43.41 431 SER A N 1
ATOM 3507 C CA . SER A 1 431 ? 7.935 18.936 -37.051 1.00 43.41 431 SER A CA 1
ATOM 3508 C C . SER A 1 431 ? 7.885 18.402 -35.611 1.00 43.41 431 SER A C 1
ATOM 3510 O O . SER A 1 431 ? 8.865 17.908 -35.060 1.00 43.41 431 SER A O 1
ATOM 3512 N N . SER A 1 432 ? 6.730 18.583 -34.971 1.00 43.94 432 SER A N 1
ATOM 3513 C CA . SER A 1 432 ? 6.549 18.702 -33.519 1.00 43.94 432 SER A CA 1
ATOM 3514 C C . SER A 1 432 ? 6.574 17.404 -32.699 1.00 43.94 432 SER A C 1
ATOM 3516 O O . SER A 1 432 ? 6.274 17.464 -31.509 1.00 43.94 432 SER A O 1
ATOM 3518 N N . VAL A 1 433 ? 6.894 16.237 -33.271 1.00 46.16 433 VAL A N 1
ATOM 3519 C CA . VAL A 1 433 ? 6.804 14.954 -32.544 1.00 46.16 433 VAL A CA 1
ATOM 3520 C C . VAL A 1 433 ? 7.912 13.977 -32.973 1.00 46.16 433 VAL A C 1
ATOM 3522 O O . VAL A 1 433 ? 7.756 13.215 -33.920 1.00 46.16 433 VAL A O 1
ATOM 3525 N N . ILE A 1 434 ? 9.041 13.963 -32.250 1.00 46.72 434 ILE A N 1
ATOM 3526 C CA . ILE A 1 434 ? 10.190 13.058 -32.497 1.00 46.72 434 ILE A CA 1
ATOM 3527 C C . ILE A 1 434 ? 9.794 11.566 -32.405 1.00 46.72 434 ILE A C 1
ATOM 3529 O O . ILE A 1 434 ? 10.382 10.730 -33.091 1.00 46.72 434 ILE A O 1
ATOM 3533 N N . SER A 1 435 ? 8.771 11.215 -31.617 1.00 46.62 435 SER A N 1
ATOM 3534 C CA . SER A 1 435 ? 8.323 9.826 -31.425 1.00 46.62 435 SER A CA 1
ATOM 3535 C C . SER A 1 435 ? 7.687 9.180 -32.664 1.00 46.62 435 SER A C 1
ATOM 3537 O O . SER A 1 435 ? 7.717 7.954 -32.779 1.00 46.62 435 SER A O 1
ATOM 3539 N N . ASP A 1 436 ? 7.165 9.961 -33.615 1.00 46.56 436 ASP A N 1
ATOM 3540 C CA . ASP A 1 436 ? 6.610 9.426 -34.868 1.00 46.56 436 ASP A CA 1
ATOM 3541 C C . ASP A 1 436 ? 7.703 9.091 -35.898 1.00 46.56 436 ASP A C 1
ATOM 3543 O O . ASP A 1 436 ? 7.524 8.203 -36.734 1.00 46.56 436 ASP A O 1
ATOM 3547 N N . TYR A 1 437 ? 8.875 9.726 -35.793 1.00 51.22 437 TYR A N 1
ATOM 3548 C CA . TYR A 1 437 ? 9.994 9.534 -36.722 1.00 51.22 437 TYR A CA 1
ATOM 3549 C C . TYR A 1 437 ? 10.771 8.242 -36.491 1.00 51.22 437 TYR A C 1
ATOM 3551 O O . TYR A 1 437 ? 11.275 7.664 -37.452 1.00 51.22 437 TYR A O 1
ATOM 3559 N N . LEU A 1 438 ? 10.801 7.723 -35.257 1.00 50.34 438 LEU A N 1
ATOM 3560 C CA . LEU A 1 438 ? 11.407 6.416 -34.975 1.00 50.34 438 LEU A CA 1
ATOM 3561 C C . LEU A 1 438 ? 10.738 5.272 -35.760 1.00 50.34 438 LEU A C 1
ATOM 3563 O O . LEU A 1 438 ? 11.315 4.200 -35.886 1.00 50.34 438 LEU A O 1
ATOM 3567 N N . LYS A 1 439 ? 9.547 5.489 -36.332 1.00 48.34 439 LYS A N 1
ATOM 3568 C CA . LYS A 1 439 ? 8.795 4.480 -37.092 1.00 48.34 439 LYS A CA 1
ATOM 3569 C C . LYS A 1 439 ? 9.056 4.501 -38.604 1.00 48.34 439 LYS A C 1
ATOM 3571 O O . LYS A 1 439 ? 8.630 3.573 -39.288 1.00 48.34 439 LYS A O 1
ATOM 3576 N N . GLN A 1 440 ? 9.724 5.525 -39.144 1.00 56.50 440 GLN A N 1
ATOM 3577 C CA . GLN A 1 440 ? 10.009 5.644 -40.581 1.00 56.50 440 GLN A CA 1
ATOM 3578 C C . GLN A 1 440 ? 11.462 5.251 -40.877 1.00 56.50 440 GLN A C 1
ATOM 3580 O O . GLN A 1 440 ? 12.353 6.091 -40.978 1.00 56.50 440 GLN A O 1
ATOM 3585 N N . GLU A 1 441 ? 11.706 3.944 -40.983 1.00 62.94 441 GLU A N 1
ATOM 3586 C CA . GLU A 1 441 ? 13.019 3.390 -41.329 1.00 62.94 441 GLU A CA 1
ATOM 3587 C C . GLU A 1 441 ? 13.227 3.363 -42.858 1.00 62.94 441 GLU A C 1
ATOM 3589 O O . GLU A 1 441 ? 12.393 2.841 -43.599 1.00 62.94 441 GLU A O 1
ATOM 3594 N N . GLU A 1 442 ? 14.371 3.856 -43.336 1.00 69.12 442 GLU A N 1
ATOM 3595 C CA . GLU A 1 442 ? 14.821 3.713 -44.729 1.00 69.12 442 GLU A CA 1
ATOM 3596 C C . GLU A 1 442 ? 16.070 2.817 -44.812 1.00 69.12 442 GLU A C 1
ATOM 3598 O O . GLU A 1 442 ? 16.879 2.761 -43.884 1.00 69.12 442 GLU A O 1
ATOM 3603 N N . ALA A 1 443 ? 16.274 2.135 -45.943 1.00 68.88 443 ALA A N 1
ATOM 3604 C CA . ALA A 1 443 ? 17.486 1.348 -46.175 1.00 68.88 443 ALA A CA 1
ATOM 3605 C C . ALA A 1 443 ? 18.724 2.256 -46.320 1.00 68.88 443 ALA A C 1
ATOM 3607 O O . ALA A 1 443 ? 18.751 3.172 -47.150 1.00 68.88 443 ALA A O 1
ATOM 3608 N N . TYR A 1 444 ? 19.784 1.968 -45.562 1.00 69.50 444 TYR A N 1
ATOM 3609 C CA . TYR A 1 444 ? 21.033 2.732 -45.590 1.00 69.50 444 TYR A CA 1
ATOM 3610 C C . TYR A 1 444 ? 21.772 2.610 -46.935 1.00 69.50 444 TYR A C 1
ATOM 3612 O O . TYR A 1 444 ? 22.413 3.564 -47.384 1.00 69.50 444 TYR A O 1
ATOM 3620 N N . GLU A 1 445 ? 21.629 1.483 -47.642 1.00 65.81 445 GLU A N 1
ATOM 3621 C CA . GLU A 1 445 ? 22.150 1.320 -49.008 1.00 65.81 445 GLU A CA 1
ATOM 3622 C C . GLU A 1 445 ? 21.614 2.387 -49.974 1.00 65.81 445 GLU A C 1
ATOM 3624 O O . GLU A 1 445 ? 22.368 2.932 -50.784 1.00 65.81 445 GLU A O 1
ATOM 3629 N N . GLY A 1 446 ? 20.337 2.762 -49.843 1.00 60.88 446 GLY A N 1
ATOM 3630 C CA . GLY A 1 446 ? 19.719 3.817 -50.648 1.00 60.88 446 GLY A CA 1
ATOM 3631 C C . GLY A 1 446 ? 20.392 5.177 -50.449 1.00 60.88 446 GLY A C 1
ATOM 3632 O O . GLY A 1 446 ? 20.572 5.924 -51.413 1.00 60.88 446 GLY A O 1
ATOM 3633 N N . TYR A 1 447 ? 20.862 5.468 -49.233 1.00 63.50 447 TYR A N 1
ATOM 3634 C CA . TYR A 1 447 ? 21.632 6.674 -48.913 1.00 63.50 447 TYR A CA 1
ATOM 3635 C C . TYR A 1 447 ? 23.080 6.617 -49.400 1.00 63.50 447 TYR A C 1
ATOM 3637 O O . TYR A 1 447 ? 23.658 7.651 -49.723 1.00 63.50 447 TYR A O 1
ATOM 3645 N N . ARG A 1 448 ? 23.673 5.424 -49.493 1.00 58.69 448 ARG A N 1
ATOM 3646 C CA . ARG A 1 448 ? 24.975 5.216 -50.148 1.00 58.69 448 ARG A CA 1
ATOM 3647 C C . ARG A 1 448 ? 24.887 5.278 -51.672 1.00 58.69 448 ARG A C 1
ATOM 3649 O O . ARG A 1 448 ? 25.910 5.458 -52.329 1.00 58.69 448 ARG A O 1
ATOM 3656 N N . SER A 1 449 ? 23.697 5.113 -52.240 1.00 56.03 449 SER A N 1
ATOM 3657 C CA . SER A 1 449 ? 23.493 5.128 -53.685 1.00 56.03 449 SER A CA 1
ATOM 3658 C C . SER A 1 449 ? 23.601 6.543 -54.287 1.00 56.03 449 SER A C 1
ATOM 3660 O O . SER A 1 449 ? 23.674 7.561 -53.599 1.00 56.03 449 SER A O 1
ATOM 3662 N N . TYR A 1 450 ? 23.646 6.612 -55.616 1.00 46.81 450 TYR A N 1
ATOM 3663 C CA . TYR A 1 450 ? 23.957 7.796 -56.429 1.00 46.81 450 TYR A CA 1
ATOM 3664 C C . TYR A 1 450 ? 23.109 9.059 -56.128 1.00 46.81 450 TYR A C 1
ATOM 3666 O O . TYR A 1 450 ? 23.527 10.174 -56.441 1.00 46.81 450 TYR A O 1
ATOM 3674 N N . SER A 1 451 ? 21.938 8.920 -55.501 1.00 48.62 451 SER A N 1
ATOM 3675 C CA . SER A 1 451 ? 20.976 10.008 -55.259 1.00 48.62 451 SER A CA 1
ATOM 3676 C C . SER A 1 451 ? 21.457 11.072 -54.257 1.00 48.62 451 SER A C 1
ATOM 3678 O O . SER A 1 451 ? 21.224 12.259 -54.470 1.00 48.62 451 SER A O 1
ATOM 3680 N N . SER A 1 452 ? 22.191 10.685 -53.211 1.00 52.09 452 SER A N 1
ATOM 3681 C CA . SER A 1 452 ? 22.767 11.586 -52.188 1.00 52.09 452 SER A CA 1
ATOM 3682 C C . SER A 1 452 ? 24.048 12.295 -52.658 1.00 52.09 452 SER A C 1
ATOM 3684 O O . SER A 1 452 ? 24.392 13.371 -52.173 1.00 52.09 452 SER A O 1
ATOM 3686 N N . HIS A 1 453 ? 24.721 11.755 -53.679 1.00 52.62 453 HIS A N 1
ATOM 3687 C CA . HIS A 1 453 ? 25.947 12.319 -54.258 1.00 52.62 453 HIS A CA 1
ATOM 3688 C C . HIS A 1 453 ? 25.706 13.622 -55.034 1.00 52.62 453 HIS A C 1
ATOM 3690 O O . HIS A 1 453 ? 26.645 14.384 -55.280 1.00 52.62 453 HIS A O 1
ATOM 3696 N N . ARG A 1 454 ? 24.456 13.891 -55.437 1.00 53.22 454 ARG A N 1
ATOM 3697 C CA . ARG A 1 454 ? 24.072 15.147 -56.098 1.00 53.22 454 ARG A CA 1
ATOM 3698 C C . ARG A 1 454 ? 24.093 16.349 -55.153 1.00 53.22 454 ARG A C 1
ATOM 3700 O O . ARG A 1 454 ? 24.295 17.454 -55.640 1.00 53.22 454 ARG A O 1
ATOM 3707 N N . ALA A 1 455 ? 23.938 16.131 -53.846 1.00 57.66 455 ALA A N 1
ATOM 3708 C CA . ALA A 1 455 ? 24.012 17.182 -52.830 1.00 57.66 455 ALA A CA 1
ATOM 3709 C C . ALA A 1 455 ? 25.458 17.515 -52.404 1.00 57.66 455 ALA A C 1
ATOM 3711 O O . ALA A 1 455 ? 25.683 18.511 -51.726 1.00 57.66 455 ALA A O 1
ATOM 3712 N N . VAL A 1 456 ? 26.444 16.706 -52.816 1.00 61.56 456 VAL A N 1
ATOM 3713 C CA . VAL A 1 456 ? 27.865 16.887 -52.481 1.00 61.56 456 VAL A CA 1
ATOM 3714 C C . VAL A 1 456 ? 28.624 17.427 -53.694 1.00 61.56 456 VAL A C 1
ATOM 3716 O O . VAL A 1 456 ? 28.549 16.862 -54.794 1.00 61.56 456 VAL A O 1
ATOM 3719 N N . VAL A 1 457 ? 29.378 18.510 -53.484 1.00 69.06 457 VAL A N 1
ATOM 3720 C CA . VAL A 1 457 ? 30.220 19.147 -54.509 1.00 69.06 457 VAL A CA 1
ATOM 3721 C C . VAL A 1 457 ? 31.254 18.149 -55.035 1.00 69.06 457 VAL A C 1
ATOM 3723 O O . VAL A 1 457 ? 31.798 17.334 -54.290 1.00 69.06 457 VAL A O 1
ATOM 3726 N N . GLU A 1 458 ? 31.524 18.197 -56.339 1.00 64.12 458 GLU A N 1
ATOM 3727 C CA . GLU A 1 458 ? 32.301 17.182 -57.060 1.00 64.12 458 GLU A CA 1
ATOM 3728 C C . GLU A 1 458 ? 33.703 16.933 -56.475 1.00 64.12 458 GLU A C 1
ATOM 3730 O O . GLU A 1 458 ? 34.144 15.786 -56.416 1.00 64.12 458 GLU A O 1
ATOM 3735 N N . SER A 1 459 ? 34.346 17.975 -55.940 1.00 68.69 459 SER A N 1
ATOM 3736 C CA . SER A 1 459 ? 35.652 17.911 -55.270 1.00 68.69 459 SER A CA 1
ATOM 3737 C C . SER A 1 459 ? 35.658 17.101 -53.968 1.00 68.69 459 SER A C 1
ATOM 3739 O O . SER A 1 459 ? 36.708 16.600 -53.570 1.00 68.69 459 SER A O 1
ATOM 3741 N N . GLU A 1 460 ? 34.511 16.939 -53.306 1.00 70.06 460 GLU A N 1
ATOM 3742 C CA . GLU A 1 460 ? 34.400 16.242 -52.019 1.00 70.06 460 GLU A CA 1
ATOM 3743 C C . GLU A 1 460 ? 33.766 14.849 -52.130 1.00 70.06 460 GLU A C 1
ATOM 3745 O O . GLU A 1 460 ? 33.777 14.086 -51.161 1.00 70.06 460 GLU A O 1
ATOM 3750 N N . ARG A 1 461 ? 33.279 14.457 -53.316 1.00 68.38 461 ARG A N 1
ATOM 3751 C CA . ARG A 1 461 ? 32.604 13.163 -53.529 1.00 68.38 461 ARG A CA 1
ATOM 3752 C C . ARG A 1 461 ? 33.476 11.958 -53.183 1.00 68.38 461 ARG A C 1
ATOM 3754 O O . ARG A 1 461 ? 32.986 11.017 -52.567 1.00 68.38 461 ARG A O 1
ATOM 3761 N N . GLU A 1 462 ? 34.761 11.976 -53.534 1.00 64.75 462 GLU A N 1
ATOM 3762 C CA . GLU A 1 462 ? 35.680 10.873 -53.204 1.00 64.75 462 GLU A CA 1
ATOM 3763 C C . GLU A 1 462 ? 35.977 10.789 -51.699 1.00 64.75 462 GLU A C 1
ATOM 3765 O O . GLU A 1 462 ? 36.044 9.700 -51.125 1.00 64.75 462 GLU A O 1
ATOM 3770 N N . ARG A 1 463 ? 36.065 11.938 -51.018 1.00 66.56 463 ARG A N 1
ATOM 3771 C CA . ARG A 1 463 ? 36.204 11.990 -49.558 1.00 66.56 463 ARG A CA 1
ATOM 3772 C C . ARG A 1 463 ? 34.944 11.463 -48.870 1.00 66.56 463 ARG A C 1
ATOM 3774 O O . ARG A 1 463 ? 35.053 10.656 -47.949 1.00 66.56 463 ARG A O 1
ATOM 3781 N N . PHE A 1 464 ? 33.768 11.858 -49.356 1.00 66.56 464 PHE A N 1
ATOM 3782 C CA . PHE A 1 464 ? 32.474 11.384 -48.869 1.00 66.56 464 PHE A CA 1
ATOM 3783 C C . PHE A 1 464 ? 32.325 9.865 -49.034 1.00 66.56 464 PHE A C 1
ATOM 3785 O O . PHE A 1 464 ? 32.055 9.172 -48.054 1.00 66.56 464 PHE A O 1
ATOM 3792 N N . LYS A 1 465 ? 32.629 9.316 -50.222 1.00 64.31 465 LYS A N 1
ATOM 3793 C CA . LYS A 1 465 ? 32.660 7.860 -50.461 1.00 64.31 465 LYS A CA 1
ATOM 3794 C C . LYS A 1 465 ? 33.581 7.135 -49.485 1.00 64.31 465 LYS A C 1
ATOM 3796 O O . LYS A 1 465 ? 33.195 6.116 -48.915 1.00 64.31 465 LYS A O 1
ATOM 3801 N N . LYS A 1 466 ? 34.785 7.669 -49.257 1.00 65.00 466 LYS A N 1
ATOM 3802 C CA . LYS A 1 466 ? 35.751 7.075 -48.327 1.00 65.00 466 LYS A CA 1
ATOM 3803 C C . LYS A 1 466 ? 35.224 7.060 -46.891 1.00 65.00 466 LYS A C 1
ATOM 3805 O O . LYS A 1 466 ? 35.404 6.049 -46.215 1.00 65.00 466 LYS A O 1
ATOM 3810 N N . MET A 1 467 ? 34.548 8.120 -46.435 1.00 62.59 467 MET A N 1
ATOM 3811 C CA . MET A 1 467 ? 33.944 8.178 -45.093 1.00 62.59 467 MET A CA 1
ATOM 3812 C C . MET A 1 467 ? 32.730 7.255 -44.946 1.00 62.59 467 MET A C 1
ATOM 3814 O O . MET A 1 467 ? 32.629 6.523 -43.964 1.00 62.59 467 MET A O 1
ATOM 3818 N N . CYS A 1 468 ? 31.836 7.220 -45.936 1.00 60.41 468 CYS A N 1
ATOM 3819 C CA . CYS A 1 468 ? 30.689 6.313 -45.918 1.00 60.41 468 CYS A CA 1
ATOM 3820 C C . CYS A 1 468 ? 31.119 4.842 -46.016 1.00 60.41 468 CYS A C 1
ATOM 3822 O O . CYS A 1 468 ? 30.482 3.986 -45.408 1.00 60.41 468 CYS A O 1
ATOM 3824 N N . GLY A 1 469 ? 32.208 4.536 -46.730 1.00 53.59 469 GLY A N 1
ATOM 3825 C CA . GLY A 1 469 ? 32.788 3.192 -46.826 1.00 53.59 469 GLY A CA 1
ATOM 3826 C C . GLY A 1 469 ? 33.569 2.742 -45.580 1.00 53.59 469 GLY A C 1
ATOM 3827 O O . GLY A 1 469 ? 33.589 1.553 -45.272 1.00 53.59 469 GLY A O 1
ATOM 3828 N N . THR A 1 470 ? 34.171 3.663 -44.813 1.00 48.88 470 THR A N 1
ATOM 3829 C CA . THR A 1 470 ? 35.011 3.317 -43.641 1.00 48.88 470 THR A CA 1
ATOM 3830 C C . THR A 1 470 ? 34.231 2.832 -42.421 1.00 48.88 470 THR A C 1
ATOM 3832 O O . THR A 1 470 ? 34.815 2.135 -41.592 1.00 48.88 470 THR A O 1
ATOM 3835 N N . PHE A 1 471 ? 32.926 3.104 -42.326 1.00 45.66 471 PHE A N 1
ATOM 3836 C CA . PHE A 1 471 ? 32.071 2.573 -41.253 1.00 45.66 471 PHE A CA 1
ATOM 3837 C C . PHE A 1 471 ? 31.989 1.035 -41.229 1.00 45.66 471 PHE A C 1
ATOM 3839 O O . PHE A 1 471 ? 31.691 0.462 -40.187 1.00 45.66 471 PHE A O 1
ATOM 3846 N N . HIS A 1 472 ? 32.305 0.361 -42.340 1.00 41.81 472 HIS A N 1
ATOM 3847 C CA . HIS A 1 472 ? 32.295 -1.103 -42.429 1.00 41.81 472 HIS A CA 1
ATOM 3848 C C . HIS A 1 472 ? 33.655 -1.738 -42.061 1.00 41.81 472 HIS A C 1
ATOM 3850 O O . HIS A 1 472 ? 33.705 -2.811 -41.469 1.00 41.81 472 HIS A O 1
ATOM 3856 N N . ASN A 1 473 ? 34.776 -1.051 -42.322 1.00 37.75 473 ASN A N 1
ATOM 3857 C CA . ASN A 1 473 ? 36.122 -1.621 -42.141 1.00 37.75 473 ASN A CA 1
ATOM 3858 C C . ASN A 1 473 ? 36.646 -1.613 -40.694 1.00 37.75 473 ASN A C 1
ATOM 3860 O O . ASN A 1 473 ? 37.660 -2.251 -40.425 1.00 37.75 473 ASN A O 1
ATOM 3864 N N . LYS A 1 474 ? 35.980 -0.942 -39.744 1.00 40.94 474 LYS A N 1
ATOM 3865 C CA . LYS A 1 474 ? 36.373 -0.990 -38.321 1.00 40.94 474 LYS A CA 1
ATOM 3866 C C . LYS A 1 474 ? 35.906 -2.249 -37.571 1.00 40.94 474 LYS A C 1
ATOM 3868 O O . LYS A 1 474 ? 36.283 -2.414 -36.422 1.00 40.94 474 LYS A O 1
ATOM 3873 N N . ARG A 1 475 ? 35.142 -3.152 -38.203 1.00 42.59 475 ARG A N 1
ATOM 3874 C CA . ARG A 1 475 ? 34.734 -4.455 -37.627 1.00 42.59 475 ARG A CA 1
ATOM 3875 C C . ARG A 1 475 ? 35.630 -5.639 -38.031 1.00 42.59 475 ARG A C 1
ATOM 3877 O O . ARG A 1 475 ? 35.343 -6.765 -37.651 1.00 42.59 475 ARG A O 1
ATOM 3884 N N . GLY A 1 476 ? 36.704 -5.397 -38.790 1.00 32.31 476 GLY A N 1
ATOM 3885 C CA . GLY A 1 476 ? 37.628 -6.442 -39.253 1.00 32.31 476 GLY A CA 1
ATOM 3886 C C . GLY A 1 476 ? 38.919 -6.604 -38.443 1.00 32.31 476 GLY A C 1
ATOM 3887 O O . GLY A 1 476 ? 39.749 -7.428 -38.814 1.00 32.31 476 GLY A O 1
ATOM 3888 N N . ALA A 1 477 ? 39.129 -5.830 -37.378 1.00 29.53 477 ALA A N 1
ATOM 3889 C CA . ALA A 1 477 ? 40.318 -5.943 -36.538 1.00 29.53 477 ALA A CA 1
ATOM 3890 C C . ALA A 1 477 ? 39.905 -5.967 -35.063 1.00 29.53 477 ALA A C 1
ATOM 3892 O O . ALA A 1 477 ? 39.616 -4.912 -34.508 1.00 29.53 477 ALA A O 1
ATOM 3893 N N . SER A 1 478 ? 39.843 -7.202 -34.543 1.00 31.67 478 SER A N 1
ATOM 3894 C CA . SER A 1 478 ? 40.013 -7.655 -33.147 1.00 31.67 478 SER A CA 1
ATOM 3895 C C . SER A 1 478 ? 39.510 -6.750 -32.029 1.00 31.67 478 SER A C 1
ATOM 3897 O O . SER A 1 478 ? 40.195 -5.735 -31.763 1.00 31.67 478 SER A O 1
#